Protein AF-A0A1E7F027-F1 (afdb_monomer_lite)

Radius of gyration: 40.02 Å; chains: 1; bounding box: 111×54×158 Å

Foldseek 3Di:
DDDDDDDDDPPDDDDDDDDDDDDDDDDDDDDDDPDPDDDPDDPDDPPPCPVVVVVVVVVVVVVVVVLVVLLVLLVVLCVVQPDPCSDLLNSVCVVPVVCNPPDPDCVCCDPPNSNNVSSVVSVVVPDPDDDDDDDPPPVVVVVVVVVPPDDDDDDDDDDDDDDDPPPPPPPPPPDPPPDDPPVLQCDVVLVVLLCVLQVVLQVLLLVLLVCLVPVQVVLLLVLVVVLVVCPPPDPVCVVVSVVSPVSSVVSLVVSVVSNVVNVVSLQVSLVVQLVVLCVPRRNVSSVVSSVVSVVSSVVSNCVSCVVPCQPDHSDDPPPPPPPPPPPPPPPPPDDDDDDDDDDDDDDDDDDDDDDDDDDDDDDPPPDDDDDDDDDDDPVVPVVVVVVVVVVVVVVVVVD

Secondary structure (DSSP, 8-state):
-PPPPPP-----PPPPPPPPPPPPPPPPPPPPPPPPPPP-PPPPPTTSHHHHHHHHHHHHHHHHHHHHHHHHHHHHHHHHS-SGGGSHHHHHHHH-GGGTTS---GGGGSTT-HHHHHHHHHHHTT---PPPPPPPPTTSHHHHTTSSSS------------------------PPP-PPPGGGT--HHHHHHHHHHHHHHHHHHHHHHHHIIIIIIHHHHHHHHHHHHHPSPPTTTHHHHHHHHHHHHHHHHHHHHHHHHHHHHHHHHHHHHHHHHHHHHHHHHHHHHHHHHHHHHHHHHHHHHGGGSSSS----TTSSTT-------------------------------------------------------TTTHHHHHHHHHHHHHHHHTT-

Structure (mmCIF, N/CA/C/O backbone):
data_AF-A0A1E7F027-F1
#
_entry.id   AF-A0A1E7F027-F1
#
loop_
_atom_site.group_PDB
_atom_site.id
_atom_site.type_symbol
_atom_site.label_atom_id
_atom_site.label_alt_id
_atom_site.label_comp_id
_atom_site.label_asym_id
_atom_site.label_entity_id
_atom_site.label_seq_id
_atom_site.pdbx_PDB_ins_code
_atom_site.Cartn_x
_atom_site.Cartn_y
_atom_site.Cartn_z
_atom_site.occupancy
_atom_site.B_iso_or_equiv
_atom_site.auth_seq_id
_atom_site.auth_comp_id
_atom_site.auth_asym_id
_atom_site.auth_atom_id
_atom_site.pdbx_PDB_model_num
ATOM 1 N N . MET A 1 1 ? -40.329 4.546 79.871 1.00 46.53 1 MET A N 1
ATOM 2 C CA . MET A 1 1 ? -39.688 4.570 78.539 1.00 46.53 1 MET A CA 1
ATOM 3 C C . MET A 1 1 ? -40.261 5.761 77.789 1.00 46.53 1 MET A C 1
ATOM 5 O O . MET A 1 1 ? -41.474 5.846 77.669 1.00 46.53 1 MET A O 1
ATOM 9 N N . ARG A 1 2 ? -39.417 6.747 77.466 1.00 41.34 2 ARG A N 1
ATOM 10 C CA . ARG A 1 2 ? -39.795 8.066 76.932 1.00 41.34 2 ARG A CA 1
ATOM 11 C C . ARG A 1 2 ? -39.624 8.030 75.411 1.00 41.34 2 ARG A C 1
ATOM 13 O O . ARG A 1 2 ? -38.537 7.689 74.956 1.00 41.34 2 ARG A O 1
ATOM 20 N N . SER A 1 3 ? -40.677 8.338 74.661 1.00 50.34 3 SER A N 1
ATOM 21 C CA . SER A 1 3 ? -40.645 8.422 73.195 1.00 50.34 3 SER A CA 1
ATOM 22 C C . SER A 1 3 ? -39.773 9.596 72.722 1.00 50.34 3 SER A C 1
ATOM 24 O O . SER A 1 3 ? -39.745 10.625 73.406 1.00 50.34 3 SER A O 1
ATOM 26 N N . PRO A 1 4 ? -39.065 9.469 71.585 1.00 58.50 4 PRO A N 1
ATOM 27 C CA . PRO A 1 4 ? -38.260 10.553 71.033 1.00 58.50 4 PRO A CA 1
ATOM 28 C C . PRO A 1 4 ? -39.138 11.614 70.339 1.00 58.50 4 PRO A C 1
ATOM 30 O O . PRO A 1 4 ? -40.260 11.308 69.925 1.00 58.50 4 PRO A O 1
ATOM 33 N N . PRO A 1 5 ? -38.649 12.862 70.227 1.00 58.53 5 PRO A N 1
ATOM 34 C CA . PRO A 1 5 ? -39.386 13.962 69.619 1.00 58.53 5 PRO A CA 1
ATOM 35 C C . PRO A 1 5 ? -39.404 13.854 68.088 1.00 58.53 5 PRO A C 1
ATOM 37 O O . PRO A 1 5 ? -38.407 13.510 67.458 1.00 58.53 5 PRO A O 1
ATOM 40 N N . VAL A 1 6 ? -40.561 14.178 67.514 1.00 57.47 6 VAL A N 1
ATOM 41 C CA . VAL A 1 6 ? -40.795 14.330 66.075 1.00 57.47 6 VAL A CA 1
ATOM 42 C C . VAL A 1 6 ? -40.112 15.619 65.614 1.00 57.47 6 VAL A C 1
ATOM 44 O O . VAL A 1 6 ? -40.442 16.697 66.104 1.00 57.47 6 VAL A O 1
ATOM 47 N N . LEU A 1 7 ? -39.143 15.502 64.703 1.00 57.16 7 LEU A N 1
ATOM 48 C CA . LEU A 1 7 ? -38.554 16.639 63.999 1.00 57.16 7 LEU A CA 1
ATOM 49 C C . LEU A 1 7 ? -39.521 17.084 62.898 1.00 57.16 7 LEU A C 1
ATOM 51 O O . LEU A 1 7 ? -39.919 16.294 62.048 1.00 57.16 7 LEU A O 1
ATOM 55 N N . GLN A 1 8 ? -39.920 18.346 62.977 1.00 51.84 8 GLN A N 1
ATOM 56 C CA . GLN A 1 8 ? -40.791 19.031 62.036 1.00 51.84 8 GLN A CA 1
ATOM 57 C C . GLN A 1 8 ? -39.914 19.504 60.863 1.00 51.84 8 GLN A C 1
ATOM 59 O O . GLN A 1 8 ? -39.019 20.321 61.064 1.00 51.84 8 GLN A O 1
ATOM 64 N N . GLU A 1 9 ? -40.105 18.934 59.671 1.00 55.25 9 GLU A N 1
ATOM 65 C CA . GLU A 1 9 ? -39.446 19.399 58.445 1.00 55.25 9 GLU A CA 1
ATOM 66 C C . GLU A 1 9 ? -40.071 20.727 58.006 1.00 55.25 9 GLU A C 1
ATOM 68 O O . GLU A 1 9 ? -41.241 20.790 57.624 1.00 55.25 9 GLU A O 1
ATOM 73 N N . ASP A 1 10 ? -39.275 21.792 58.069 1.00 46.22 10 ASP A N 1
ATOM 74 C CA . ASP A 1 10 ? -39.605 23.089 57.495 1.00 46.22 10 ASP A CA 1
ATOM 75 C C . ASP A 1 10 ? -39.638 22.982 55.963 1.00 46.22 10 ASP A C 1
ATOM 77 O O . ASP A 1 10 ? -38.615 22.897 55.281 1.00 46.22 10 ASP A O 1
ATOM 81 N N . THR A 1 11 ? -40.853 22.998 55.418 1.00 48.91 11 THR A N 1
ATOM 82 C CA . THR A 1 11 ? -41.160 23.173 53.995 1.00 48.91 11 THR A CA 1
ATOM 83 C C . THR A 1 11 ? -40.564 24.485 53.475 1.00 48.91 11 THR A C 1
ATOM 85 O O . THR A 1 11 ? -41.148 25.561 53.622 1.00 48.91 11 THR A O 1
ATOM 88 N N . LEU A 1 12 ? -39.392 24.400 52.845 1.00 50.72 12 LEU A N 1
ATOM 89 C CA . LEU A 1 12 ? -38.795 25.495 52.087 1.00 50.72 12 LEU A CA 1
ATOM 90 C C . LEU A 1 12 ? -39.600 25.726 50.801 1.00 50.72 12 LEU A C 1
ATOM 92 O O . LEU A 1 12 ? -39.670 24.873 49.918 1.00 50.72 12 LEU A O 1
ATOM 96 N N . SER A 1 13 ? -40.216 26.905 50.725 1.00 64.56 13 SER A N 1
ATOM 97 C CA . SER A 1 13 ? -40.925 27.420 49.554 1.00 64.56 13 SER A CA 1
ATOM 98 C C . SER A 1 13 ? -39.996 27.454 48.325 1.00 64.56 13 SER A C 1
ATOM 100 O O . SER A 1 13 ? -38.897 28.008 48.427 1.00 64.56 13 SER A O 1
ATOM 102 N N . PRO A 1 14 ? -40.387 26.880 47.171 1.00 62.09 14 PRO A N 1
ATOM 103 C CA . PRO A 1 14 ? -39.547 26.870 45.980 1.00 62.09 14 PRO A CA 1
ATOM 104 C C . PRO A 1 14 ? -39.398 28.285 45.405 1.00 62.09 14 PRO A C 1
ATOM 106 O O . PRO A 1 14 ? -40.381 28.950 45.075 1.00 62.09 14 PRO A O 1
ATOM 109 N N . SER A 1 15 ? -38.148 28.740 45.277 1.00 71.00 15 SER A N 1
ATOM 110 C CA . SER A 1 15 ? -37.799 29.998 44.607 1.00 71.00 15 SER A CA 1
ATOM 111 C C . SER A 1 15 ? -38.329 30.026 43.166 1.00 71.00 15 SER A C 1
ATOM 113 O O . SER A 1 15 ? -38.183 29.032 42.449 1.00 71.00 15 SER A O 1
ATOM 115 N N . PRO A 1 16 ? -38.894 31.157 42.704 1.00 68.44 16 PRO A N 1
ATOM 116 C CA . PRO A 1 16 ? -39.364 31.298 41.332 1.00 68.44 16 PRO A CA 1
ATOM 117 C C . PRO A 1 16 ? -38.191 31.209 40.346 1.00 68.44 16 PRO A C 1
ATOM 119 O O . PRO A 1 16 ? -37.168 31.876 40.503 1.00 68.44 16 PRO A O 1
ATOM 122 N N . LEU A 1 17 ? -38.357 30.362 39.328 1.00 70.06 17 LEU A N 1
ATOM 123 C CA . LEU A 1 17 ? -37.403 30.177 38.235 1.00 70.06 17 LEU A CA 1
ATOM 124 C C . LEU A 1 17 ? -37.203 31.493 37.455 1.00 70.06 17 LEU A C 1
ATOM 126 O O . LEU A 1 17 ? -38.187 32.175 37.154 1.00 70.06 17 LEU A O 1
ATOM 130 N N . PRO A 1 18 ? -35.955 31.854 37.101 1.00 66.62 18 PRO A N 1
ATOM 131 C CA . PRO A 1 18 ? -35.674 33.038 36.297 1.00 66.62 18 PRO A CA 1
ATOM 132 C C . PRO A 1 18 ? -36.264 32.890 34.888 1.00 66.62 18 PRO A C 1
ATOM 134 O O . PRO A 1 18 ? -36.153 31.835 34.262 1.00 66.62 18 PRO A O 1
ATOM 137 N N . LEU A 1 19 ? -36.896 33.960 34.396 1.00 72.19 19 LEU A N 1
ATOM 138 C CA . LEU A 1 19 ? -37.471 34.007 33.053 1.00 72.19 19 LEU A CA 1
ATOM 139 C C . LEU A 1 19 ? -36.395 33.804 31.967 1.00 72.19 19 LEU A C 1
ATOM 141 O O . LEU A 1 19 ? -35.275 34.302 32.116 1.00 72.19 19 LEU A O 1
ATOM 145 N N . PRO A 1 20 ? -36.737 33.121 30.857 1.00 64.19 20 PRO A N 1
ATOM 146 C CA . PRO A 1 20 ? -35.827 32.920 29.736 1.00 64.19 20 PRO A CA 1
ATOM 147 C C . PRO A 1 20 ? -35.437 34.262 29.106 1.00 64.19 20 PRO A C 1
ATOM 149 O O . PRO A 1 20 ? -36.290 35.107 28.828 1.00 64.19 20 PRO A O 1
ATOM 152 N N . LEU A 1 21 ? -34.132 34.452 28.887 1.00 72.31 21 LEU A N 1
ATOM 153 C CA . LEU A 1 21 ? -33.612 35.624 28.190 1.00 72.31 21 LEU A CA 1
ATOM 154 C C . LEU A 1 21 ? -34.125 35.669 26.737 1.00 72.31 21 LEU A C 1
ATOM 156 O O . LEU A 1 21 ? -34.247 34.619 26.099 1.00 72.31 21 LEU A O 1
ATOM 160 N N . PRO A 1 22 ? -34.387 36.871 26.192 1.00 66.38 22 PRO A N 1
ATOM 161 C CA . PRO A 1 22 ? -34.798 37.040 24.803 1.00 66.38 22 PRO A CA 1
ATOM 162 C C . PRO A 1 22 ? -33.711 36.531 23.849 1.00 66.38 22 PRO A C 1
ATOM 164 O O . PRO A 1 22 ? -32.535 36.869 23.998 1.00 66.38 22 PRO A O 1
ATOM 167 N N . LEU A 1 23 ? -34.115 35.714 22.869 1.00 71.38 23 LEU A N 1
ATOM 168 C CA . LEU A 1 23 ? -33.212 35.203 21.841 1.00 71.38 23 LEU A CA 1
ATOM 169 C C . LEU A 1 23 ? -32.596 36.363 21.035 1.00 71.38 23 LEU A C 1
ATOM 171 O O . LEU A 1 23 ? -33.311 37.304 20.676 1.00 71.38 23 LEU A O 1
ATOM 175 N N . PRO A 1 24 ? -31.290 36.296 20.714 1.00 63.25 24 PRO A N 1
ATOM 176 C CA . PRO A 1 24 ? -30.646 37.276 19.852 1.00 63.25 24 PRO A CA 1
ATOM 177 C C . PRO A 1 24 ? -31.282 37.262 18.457 1.00 63.25 24 PRO A C 1
ATOM 179 O O . PRO A 1 24 ? -31.550 36.200 17.892 1.00 63.25 24 PRO A O 1
ATOM 182 N N . LEU A 1 25 ? -31.528 38.458 17.913 1.00 71.94 25 LEU A N 1
ATOM 183 C CA . LEU A 1 25 ? -32.072 38.630 16.568 1.00 71.94 25 LEU A CA 1
ATOM 184 C C . LEU A 1 25 ? -31.168 37.965 15.512 1.00 71.94 25 LEU A C 1
ATOM 186 O O . LEU A 1 25 ? -29.941 38.019 15.642 1.00 71.94 25 LEU A O 1
ATOM 190 N N . PRO A 1 26 ? -31.755 37.386 14.448 1.00 65.06 26 PRO A N 1
ATOM 191 C CA . PRO A 1 26 ? -30.998 36.807 13.348 1.00 65.06 26 PRO A CA 1
ATOM 192 C C . PRO A 1 26 ? -30.117 37.875 12.691 1.00 65.06 26 PRO A C 1
ATOM 194 O O . PRO A 1 26 ? -30.593 38.942 12.298 1.00 65.06 26 PRO A O 1
ATOM 197 N N . LEU A 1 27 ? -28.817 37.582 12.592 1.00 74.94 27 LEU A N 1
ATOM 198 C CA . LEU A 1 27 ? -27.873 38.430 11.874 1.00 74.94 27 LEU A CA 1
ATOM 199 C C . LEU A 1 27 ? -28.260 38.520 10.386 1.00 74.94 27 LEU A C 1
ATOM 201 O O . LEU A 1 27 ? -28.725 37.531 9.813 1.00 74.94 27 LEU A O 1
ATOM 205 N N . PRO A 1 28 ? -28.049 39.685 9.747 1.00 69.00 28 PRO A N 1
ATOM 206 C CA . PRO A 1 28 ? -28.293 39.855 8.322 1.00 69.00 28 PRO A CA 1
ATOM 207 C C . PRO A 1 28 ? -27.436 38.880 7.505 1.00 69.00 28 PRO A C 1
ATOM 209 O O . PRO A 1 28 ? -26.232 38.748 7.728 1.00 69.00 28 PRO A O 1
ATOM 212 N N . LEU A 1 29 ? -28.087 38.196 6.561 1.00 67.00 29 LEU A N 1
ATOM 213 C CA . LEU A 1 29 ? -27.456 37.267 5.628 1.00 67.00 29 LEU A CA 1
ATOM 214 C C . LEU A 1 29 ? -26.330 37.971 4.844 1.00 67.00 29 LEU A C 1
ATOM 216 O O . LEU A 1 29 ? -26.520 39.114 4.415 1.00 67.00 29 LEU A O 1
ATOM 220 N N . PRO A 1 30 ? -25.175 37.313 4.628 1.00 65.62 30 PRO A N 1
ATOM 221 C CA . PRO A 1 30 ? -24.088 37.866 3.830 1.00 65.62 30 PRO A CA 1
ATOM 222 C C . PRO A 1 30 ? -24.572 38.183 2.413 1.00 65.62 30 PRO A C 1
ATOM 224 O O . PRO A 1 30 ? -25.141 37.330 1.733 1.00 65.62 30 PRO A O 1
ATOM 227 N N . VAL A 1 31 ? -24.333 39.416 1.967 1.00 72.69 31 VAL A N 1
ATOM 228 C CA . VAL A 1 31 ? -24.588 39.830 0.584 1.00 72.69 31 VAL A CA 1
ATOM 229 C C . VAL A 1 31 ? -23.698 38.988 -0.345 1.00 72.69 31 VAL A C 1
ATOM 231 O O . VAL A 1 31 ? -22.506 38.855 -0.051 1.00 72.69 31 VAL A O 1
ATOM 234 N N . PRO A 1 32 ? -24.230 38.422 -1.447 1.00 63.59 32 PRO A N 1
ATOM 235 C CA . PRO A 1 32 ? -23.446 37.638 -2.395 1.00 63.59 32 PRO A CA 1
ATOM 236 C C . PRO A 1 32 ? -22.262 38.454 -2.916 1.00 63.59 32 PRO A C 1
ATOM 238 O O . PRO A 1 32 ? -22.438 39.492 -3.556 1.00 63.59 32 PRO A O 1
ATOM 241 N N . VAL A 1 33 ? -21.046 37.993 -2.628 1.00 74.12 33 VAL A N 1
ATOM 242 C CA . VAL A 1 33 ? -19.833 38.566 -3.210 1.00 74.12 33 VAL A CA 1
ATOM 243 C C . VAL A 1 33 ? -19.812 38.169 -4.692 1.00 74.12 33 VAL A C 1
ATOM 245 O O . VAL A 1 33 ? -20.014 36.989 -4.989 1.00 74.12 33 VAL A O 1
ATOM 248 N N . PRO A 1 34 ? -19.591 39.108 -5.630 1.00 69.06 34 PRO A N 1
ATOM 249 C CA . PRO A 1 34 ? -19.462 38.788 -7.045 1.00 69.06 34 PRO A CA 1
ATOM 250 C C . PRO A 1 34 ? -18.372 37.735 -7.252 1.00 69.06 34 PRO A C 1
ATOM 252 O O . PRO A 1 34 ? -17.218 37.942 -6.874 1.00 69.06 34 PRO A O 1
ATOM 255 N N . VAL A 1 35 ? -18.748 36.597 -7.836 1.00 69.81 35 VAL A N 1
ATOM 256 C CA . VAL A 1 35 ? -17.809 35.540 -8.213 1.00 69.81 35 VAL A CA 1
ATOM 257 C C . VAL A 1 35 ? -16.834 36.131 -9.239 1.00 69.81 35 VAL A C 1
ATOM 259 O O . VAL A 1 35 ? -17.294 36.694 -10.236 1.00 69.81 35 VAL A O 1
ATOM 262 N N . PRO A 1 36 ? -15.509 36.051 -9.015 1.00 64.81 36 PRO A N 1
ATOM 263 C CA . PRO A 1 36 ? -14.527 36.493 -9.993 1.00 64.81 36 PRO A CA 1
ATOM 264 C C . PRO A 1 36 ? -14.770 35.776 -11.321 1.00 64.81 36 PRO A C 1
ATOM 266 O O . PRO A 1 36 ? -14.792 34.547 -11.375 1.00 64.81 36 PRO A O 1
ATOM 269 N N . VAL A 1 37 ? -14.969 36.550 -12.387 1.00 66.81 37 VAL A N 1
ATOM 270 C CA . VAL A 1 37 ? -15.029 36.020 -13.750 1.00 66.81 37 VAL A CA 1
ATOM 271 C C . VAL A 1 37 ? -13.696 35.312 -14.022 1.00 66.81 37 VAL A C 1
ATOM 273 O O . VAL A 1 37 ? -12.651 35.934 -13.804 1.00 66.81 37 VAL A O 1
ATOM 276 N N . PRO A 1 38 ? -13.698 34.035 -14.452 1.00 58.84 38 PRO A N 1
ATOM 277 C CA . PRO A 1 38 ? -12.474 33.307 -14.753 1.00 58.84 38 PRO A CA 1
ATOM 278 C C . PRO A 1 38 ? -11.643 34.092 -15.767 1.00 58.84 38 PRO A C 1
ATOM 280 O O . PRO A 1 38 ? -12.103 34.391 -16.870 1.00 58.84 38 PRO A O 1
ATOM 283 N N . VAL A 1 39 ? -10.425 34.458 -15.374 1.00 70.94 39 VAL A N 1
ATOM 284 C CA . VAL A 1 39 ? -9.430 35.001 -16.300 1.00 70.94 39 VAL A CA 1
ATOM 285 C C . VAL A 1 39 ? -9.161 33.913 -17.346 1.00 70.94 39 VAL A C 1
ATOM 287 O O . VAL A 1 39 ? -8.980 32.762 -16.945 1.00 70.94 39 VAL A O 1
ATOM 290 N N . PRO A 1 40 ? -9.149 34.229 -18.656 1.00 60.16 40 PRO A N 1
ATOM 291 C CA . PRO A 1 40 ? -8.843 33.253 -19.692 1.00 60.16 40 PRO A CA 1
ATOM 292 C C . PRO A 1 40 ? -7.503 32.585 -19.389 1.00 60.16 40 PRO A C 1
ATOM 294 O O . PRO A 1 40 ? -6.462 33.247 -19.367 1.00 60.16 40 PRO A O 1
ATOM 297 N N . SER A 1 41 ? -7.549 31.286 -19.102 1.00 60.81 41 SER A N 1
ATOM 298 C CA . SER A 1 41 ? -6.364 30.457 -18.928 1.00 60.81 41 SER A CA 1
ATOM 299 C C . SER A 1 41 ? -5.494 30.579 -20.176 1.00 60.81 41 SER A C 1
ATOM 301 O O . SER A 1 41 ? -6.003 30.557 -21.299 1.00 60.81 41 SER A O 1
ATOM 303 N N . ALA A 1 42 ? -4.187 30.748 -19.972 1.00 64.88 42 ALA A N 1
ATOM 304 C CA . ALA A 1 42 ? -3.209 30.727 -21.051 1.00 64.88 42 ALA A CA 1
ATOM 305 C C . ALA A 1 42 ? -3.417 29.472 -21.923 1.00 64.88 42 ALA A C 1
ATOM 307 O O . ALA A 1 42 ? -3.769 28.423 -21.376 1.00 64.88 42 ALA A O 1
ATOM 308 N N . PRO A 1 43 ? -3.231 29.570 -23.252 1.00 60.25 43 PRO A N 1
ATOM 309 C CA . PRO A 1 43 ? -3.397 28.429 -24.140 1.00 60.25 43 PRO A CA 1
ATOM 310 C C . PRO A 1 43 ? -2.500 27.272 -23.669 1.00 60.25 43 PRO A C 1
ATOM 312 O O . PRO A 1 43 ? -1.330 27.522 -23.351 1.00 60.25 43 PRO A O 1
ATOM 315 N N . PRO A 1 44 ? -3.041 26.043 -23.572 1.00 54.28 44 PRO A N 1
ATOM 316 C CA . PRO A 1 44 ? -2.275 24.878 -23.156 1.00 54.28 44 PRO A CA 1
ATOM 317 C C . PRO A 1 44 ? -1.071 24.675 -24.081 1.00 54.28 44 PRO A C 1
ATOM 319 O O . PRO A 1 44 ? -1.117 24.953 -25.282 1.00 54.28 44 PRO A O 1
ATOM 322 N N . SER A 1 45 ? 0.040 24.261 -23.476 1.00 58.28 45 SER A N 1
ATOM 323 C CA . SER A 1 45 ? 1.262 23.889 -24.182 1.00 58.28 45 SER A CA 1
ATOM 324 C C . SER A 1 45 ? 0.958 22.675 -25.077 1.00 58.28 45 SER A C 1
ATOM 326 O O . SER A 1 45 ? 0.511 21.674 -24.528 1.00 58.28 45 SER A O 1
ATOM 328 N N . PRO A 1 46 ? 1.214 22.699 -26.401 1.00 63.00 46 PRO A N 1
ATOM 329 C CA . PRO A 1 46 ? 0.701 21.696 -27.355 1.00 63.00 46 PRO A CA 1
ATOM 330 C C . PRO A 1 46 ? 1.288 20.277 -27.257 1.00 63.00 46 PRO A C 1
ATOM 332 O O . PRO A 1 46 ? 1.141 19.510 -28.201 1.00 63.00 46 PRO A O 1
ATOM 335 N N . ASN A 1 47 ? 2.026 19.946 -26.195 1.00 57.44 47 ASN A N 1
ATOM 336 C CA . ASN A 1 47 ? 2.844 18.730 -26.131 1.00 57.44 47 ASN A CA 1
ATOM 337 C C . ASN A 1 47 ? 2.572 17.843 -24.900 1.00 57.44 47 ASN A C 1
ATOM 339 O O . ASN A 1 47 ? 3.290 16.864 -24.729 1.00 57.44 47 ASN A O 1
ATOM 343 N N . ASP A 1 48 ? 1.583 18.172 -24.059 1.00 57.09 48 ASP A N 1
ATOM 344 C CA . ASP A 1 48 ? 1.194 17.354 -22.891 1.00 57.09 48 ASP A CA 1
ATOM 345 C C . ASP A 1 48 ? -0.189 16.671 -23.065 1.00 57.09 48 ASP A C 1
ATOM 347 O O . ASP A 1 48 ? -0.616 15.933 -22.185 1.00 57.09 48 ASP A O 1
ATOM 351 N N . ASP A 1 49 ? -0.886 16.883 -24.191 1.00 57.94 49 ASP A N 1
ATOM 352 C CA . ASP A 1 49 ? -2.300 16.492 -24.356 1.00 57.94 49 ASP A CA 1
ATOM 353 C C . ASP A 1 49 ? -2.519 15.005 -24.733 1.00 57.94 49 ASP A C 1
ATOM 355 O O . ASP A 1 49 ? -3.610 14.474 -24.519 1.00 57.94 49 ASP A O 1
ATOM 359 N N . ASP A 1 50 ? -1.503 14.304 -25.253 1.00 61.03 50 ASP A N 1
ATOM 360 C CA . ASP A 1 50 ? -1.662 12.912 -25.718 1.00 61.03 50 ASP A CA 1
ATOM 361 C C . ASP A 1 50 ? -1.759 11.904 -24.550 1.00 61.03 50 ASP A C 1
ATOM 363 O O . ASP A 1 50 ? -2.538 10.951 -24.612 1.00 61.03 50 ASP A O 1
ATOM 367 N N . ASP A 1 51 ? -1.029 12.134 -23.448 1.00 59.78 51 ASP A N 1
ATOM 368 C CA . ASP A 1 51 ? -1.107 11.294 -22.237 1.00 59.78 51 ASP A CA 1
ATOM 369 C C . ASP A 1 51 ? -2.451 11.492 -21.494 1.00 59.78 51 ASP A C 1
ATOM 371 O O . ASP A 1 51 ? -2.925 10.602 -20.776 1.00 59.78 51 ASP A O 1
ATOM 375 N N . ASP A 1 52 ? -3.097 12.648 -21.688 1.00 75.00 52 ASP A N 1
ATOM 376 C CA . ASP A 1 52 ? -4.379 12.979 -21.068 1.00 75.00 52 ASP A CA 1
ATOM 377 C C . ASP A 1 52 ? -5.564 12.332 -21.809 1.00 75.00 52 ASP A C 1
ATOM 379 O O . ASP A 1 52 ? -6.553 11.959 -21.166 1.00 75.00 52 ASP A O 1
ATOM 383 N N . GLU A 1 53 ? -5.477 12.108 -23.127 1.00 85.75 53 GLU A N 1
ATOM 384 C CA . GLU A 1 53 ? -6.554 11.458 -23.890 1.00 85.75 53 GLU A CA 1
ATOM 385 C C . GLU A 1 53 ? -6.759 9.995 -23.465 1.00 85.75 53 GLU A C 1
ATOM 387 O O . GLU A 1 53 ? -7.894 9.571 -23.210 1.00 85.75 53 GLU A O 1
ATOM 392 N N . GLU A 1 54 ? -5.678 9.226 -23.307 1.00 84.94 54 GLU A N 1
ATOM 393 C CA . GLU A 1 54 ? -5.775 7.832 -22.860 1.00 84.94 54 GLU A CA 1
ATOM 394 C C . GLU A 1 54 ? -6.322 7.738 -21.430 1.00 84.94 54 GLU A C 1
ATOM 396 O O . GLU A 1 54 ? -7.208 6.922 -21.152 1.00 84.94 54 GLU A O 1
ATOM 401 N N . ALA A 1 55 ? -5.878 8.623 -20.533 1.00 82.88 55 ALA A N 1
ATOM 402 C CA . ALA A 1 55 ? -6.401 8.692 -19.172 1.00 82.88 55 ALA A CA 1
ATOM 403 C C . ALA A 1 55 ? -7.904 9.030 -19.150 1.00 82.88 55 ALA A C 1
ATOM 405 O O . ALA A 1 55 ? -8.663 8.443 -18.366 1.00 82.88 55 ALA A O 1
ATOM 406 N N . ILE A 1 56 ? -8.364 9.927 -20.031 1.00 85.62 56 ILE A N 1
ATOM 407 C CA . ILE A 1 56 ? -9.785 10.267 -20.185 1.00 85.62 56 ILE A CA 1
ATOM 408 C C . ILE A 1 56 ? -10.578 9.061 -20.704 1.00 85.62 56 ILE A C 1
ATOM 410 O O . ILE A 1 56 ? -11.628 8.735 -20.136 1.00 85.62 56 ILE A O 1
ATOM 414 N N . LEU A 1 57 ? -10.082 8.369 -21.733 1.00 90.31 57 LEU A N 1
ATOM 415 C CA . LEU A 1 57 ? -10.727 7.176 -22.293 1.00 90.31 57 LEU A CA 1
ATOM 416 C C . LEU A 1 57 ? -10.791 6.036 -21.273 1.00 90.31 57 LEU A C 1
ATOM 418 O O . LEU A 1 57 ? -11.826 5.374 -21.139 1.00 90.31 57 LEU A O 1
ATOM 422 N N . GLN A 1 58 ? -9.722 5.830 -20.506 1.00 87.44 58 GLN A N 1
ATOM 423 C CA . GLN A 1 58 ? -9.678 4.817 -19.461 1.00 87.44 58 GLN A CA 1
ATOM 424 C C . GLN A 1 58 ? -10.647 5.157 -18.320 1.00 87.44 58 GLN A C 1
ATOM 426 O O . GLN A 1 58 ? -11.415 4.297 -17.881 1.00 87.44 58 GLN A O 1
ATOM 431 N N . ALA A 1 59 ? -10.685 6.416 -17.874 1.00 84.25 59 ALA A N 1
ATOM 432 C CA . ALA A 1 59 ? -11.652 6.867 -16.877 1.00 84.25 59 ALA A CA 1
ATOM 433 C C . ALA A 1 59 ? -13.100 6.714 -17.375 1.00 84.25 59 ALA A C 1
ATOM 435 O O . ALA A 1 59 ? -13.976 6.308 -16.607 1.00 84.25 59 ALA A O 1
ATOM 436 N N . ALA A 1 60 ? -13.362 6.990 -18.656 1.00 87.50 60 ALA A N 1
ATOM 437 C CA . ALA A 1 60 ? -14.668 6.775 -19.271 1.00 87.50 60 ALA A CA 1
ATOM 438 C C . ALA A 1 60 ? -15.050 5.285 -19.295 1.00 87.50 60 ALA A C 1
ATOM 440 O O . ALA A 1 60 ? -16.174 4.944 -18.917 1.00 87.50 60 ALA A O 1
ATOM 441 N N . ARG A 1 61 ? -14.110 4.394 -19.644 1.00 92.94 61 ARG A N 1
ATOM 442 C CA . ARG A 1 61 ? -14.317 2.937 -19.611 1.00 92.94 61 ARG A CA 1
ATOM 443 C C . ARG A 1 61 ? -14.651 2.449 -18.202 1.00 92.94 61 ARG A C 1
ATOM 445 O O . ARG A 1 61 ? -15.648 1.757 -18.029 1.00 92.94 61 ARG A O 1
ATOM 452 N N . HIS A 1 62 ? -13.892 2.868 -17.190 1.00 87.50 62 HIS A N 1
ATOM 453 C CA . HIS A 1 62 ? -14.155 2.470 -15.804 1.00 87.50 62 HIS A CA 1
ATOM 454 C C . HIS A 1 62 ? -15.505 2.979 -15.287 1.00 87.50 62 HIS A C 1
ATOM 456 O O . HIS A 1 62 ? -16.215 2.241 -14.606 1.00 87.50 62 HIS A O 1
ATOM 462 N N . ARG A 1 63 ? -15.904 4.212 -15.632 1.00 86.62 63 ARG A N 1
ATOM 463 C CA . ARG A 1 63 ? -17.245 4.725 -15.292 1.00 86.62 63 ARG A CA 1
ATOM 464 C C . ARG A 1 63 ? -18.344 3.899 -15.955 1.00 86.62 63 ARG A C 1
ATOM 466 O O . ARG A 1 63 ? -19.351 3.608 -15.313 1.00 86.62 63 ARG A O 1
ATOM 473 N N . TYR A 1 64 ? -18.146 3.508 -17.213 1.00 92.19 64 TYR A N 1
ATOM 474 C CA . TYR A 1 64 ? -19.085 2.654 -17.929 1.00 92.19 64 TYR A CA 1
ATOM 475 C C . TYR A 1 64 ? -19.199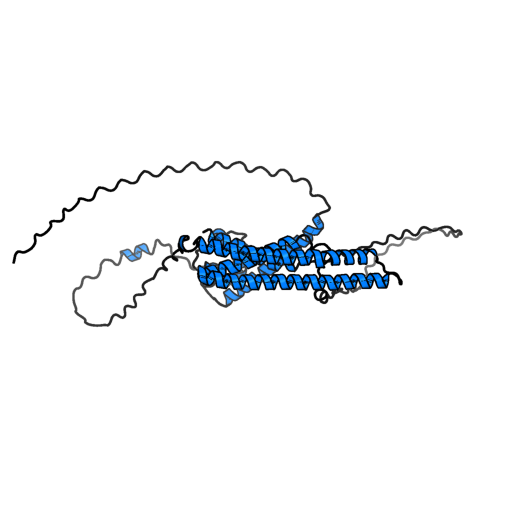 1.271 -17.274 1.00 92.19 64 TYR A C 1
ATOM 477 O O . TYR A 1 64 ? -20.304 0.868 -16.916 1.00 92.19 64 TYR A O 1
ATOM 485 N N . GLU A 1 65 ? -18.080 0.587 -17.029 1.00 92.81 65 GLU A N 1
ATOM 486 C CA . GLU A 1 65 ? -18.045 -0.733 -16.378 1.00 92.81 65 GLU A CA 1
ATOM 487 C C . GLU A 1 65 ? -18.687 -0.709 -14.984 1.00 92.81 65 GLU A C 1
ATOM 489 O O . GLU A 1 65 ? -19.527 -1.557 -14.671 1.00 92.81 65 GLU A O 1
ATOM 494 N N . ALA A 1 66 ? -18.371 0.306 -14.174 1.00 89.12 66 ALA A N 1
ATOM 495 C CA . ALA A 1 66 ? -19.001 0.501 -12.872 1.00 89.12 66 ALA A CA 1
ATOM 496 C C . ALA A 1 66 ? -20.520 0.702 -13.001 1.00 89.12 66 ALA A C 1
ATOM 498 O O . ALA A 1 66 ? -21.285 0.097 -12.252 1.00 89.12 66 ALA A O 1
ATOM 499 N N . SER A 1 67 ? -20.976 1.488 -13.985 1.00 90.38 67 SER A N 1
ATOM 500 C CA . SER A 1 67 ? -22.411 1.701 -14.218 1.00 90.38 67 SER A CA 1
ATOM 501 C C . SER A 1 67 ? -23.147 0.416 -14.620 1.00 90.38 67 SER A C 1
ATOM 503 O O . SER A 1 67 ? -24.290 0.216 -14.217 1.00 90.38 67 SER A O 1
ATOM 505 N N . VAL A 1 68 ? -22.500 -0.475 -15.380 1.00 93.38 68 VAL A N 1
ATOM 506 C CA . VAL A 1 68 ? -23.063 -1.782 -15.756 1.00 93.38 68 VAL A CA 1
ATOM 507 C C . VAL A 1 68 ? -23.193 -2.681 -14.528 1.00 93.38 68 VAL A C 1
ATOM 509 O O . VAL A 1 68 ? -24.232 -3.306 -14.334 1.00 93.38 68 VAL A O 1
ATOM 512 N N . LEU A 1 69 ? -22.180 -2.710 -13.658 1.00 94.38 69 LEU A N 1
ATOM 513 C CA . LEU A 1 69 ? -22.229 -3.490 -12.419 1.00 94.38 69 LEU A CA 1
ATOM 514 C C . LEU A 1 69 ? -23.365 -3.020 -11.499 1.00 94.38 69 LEU A C 1
ATOM 516 O O . LEU A 1 69 ? -24.113 -3.846 -10.975 1.00 94.38 69 LEU A O 1
ATOM 520 N N . VAL A 1 70 ? -23.532 -1.703 -11.351 1.00 92.94 70 VAL A N 1
ATOM 521 C CA . VAL A 1 70 ? -24.618 -1.111 -10.553 1.00 92.94 70 VAL A CA 1
ATOM 522 C C . VAL A 1 70 ? -25.992 -1.443 -11.151 1.00 92.94 70 VAL A C 1
ATOM 524 O O . VAL A 1 70 ? -26.884 -1.835 -10.398 1.00 92.94 70 VAL A O 1
ATOM 527 N N . ARG A 1 71 ? -26.157 -1.372 -12.484 1.00 94.44 71 ARG A N 1
ATOM 528 C CA . ARG A 1 71 ? -27.391 -1.803 -13.175 1.00 94.44 71 ARG A CA 1
ATOM 529 C C . ARG A 1 71 ? -27.709 -3.270 -12.910 1.00 94.44 71 ARG A C 1
ATOM 531 O O . ARG A 1 71 ? -28.805 -3.576 -12.459 1.00 94.44 71 ARG A O 1
ATOM 538 N N . ASN A 1 72 ? -26.735 -4.162 -13.088 1.00 93.31 72 ASN A N 1
ATOM 539 C CA . ASN A 1 72 ? -26.921 -5.595 -12.845 1.00 93.31 72 ASN A CA 1
ATOM 540 C C . ASN A 1 72 ? -27.322 -5.882 -11.386 1.00 93.31 72 ASN A C 1
ATOM 542 O O . ASN A 1 72 ? -28.164 -6.743 -11.124 1.00 93.31 72 ASN A O 1
ATOM 546 N N . HIS A 1 73 ? -26.735 -5.159 -10.424 1.00 94.06 73 HIS A N 1
ATOM 547 C CA . HIS A 1 73 ? -27.115 -5.278 -9.016 1.00 94.06 73 HIS A CA 1
ATOM 548 C C . HIS A 1 73 ? -28.559 -4.817 -8.778 1.00 94.06 73 HIS A C 1
ATOM 550 O O . HIS A 1 73 ? -29.315 -5.500 -8.087 1.00 94.06 73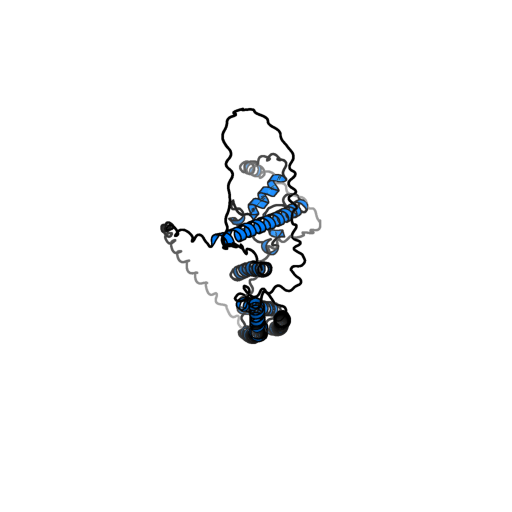 HIS A O 1
ATOM 556 N N . LEU A 1 74 ? -28.959 -3.684 -9.363 1.00 94.12 74 LEU A N 1
ATOM 557 C CA . LEU A 1 74 ? -30.328 -3.179 -9.279 1.00 94.12 74 LEU A CA 1
ATOM 558 C C . LEU A 1 74 ? -31.343 -4.132 -9.919 1.00 94.12 74 LEU A C 1
ATOM 560 O O . LEU A 1 74 ? -32.373 -4.408 -9.310 1.00 94.12 74 LEU A O 1
ATOM 564 N N . GLU A 1 75 ? -31.054 -4.670 -11.102 1.00 93.44 75 GLU A N 1
ATOM 565 C CA . GLU A 1 75 ? -31.916 -5.649 -11.771 1.00 93.44 75 GLU A CA 1
ATOM 566 C C . GLU A 1 75 ? -32.097 -6.905 -10.914 1.00 93.44 75 GLU A C 1
ATOM 568 O O . GLU A 1 75 ? -33.222 -7.349 -10.684 1.00 93.44 75 GLU A O 1
ATOM 573 N N . SER A 1 76 ? -31.001 -7.437 -10.365 1.00 92.50 76 SER A N 1
ATOM 574 C CA . SER A 1 76 ? -31.048 -8.561 -9.424 1.00 92.50 76 SER A CA 1
ATOM 575 C C . SER A 1 76 ? -31.882 -8.224 -8.184 1.00 92.50 76 SER A C 1
ATOM 577 O O . SER A 1 76 ? -32.712 -9.025 -7.749 1.00 92.50 76 SER A O 1
ATOM 579 N N . HIS A 1 77 ? -31.720 -7.021 -7.626 1.00 91.75 77 HIS A N 1
ATOM 580 C CA . HIS A 1 77 ? -32.513 -6.563 -6.489 1.00 91.75 77 HIS A CA 1
ATOM 581 C C . HIS A 1 77 ? -34.010 -6.475 -6.829 1.00 91.75 77 HIS A C 1
ATOM 583 O O . HIS A 1 77 ? -34.834 -6.942 -6.043 1.00 91.75 77 HIS A O 1
ATOM 589 N N . ALA A 1 78 ? -34.364 -5.925 -7.993 1.00 91.88 78 ALA A N 1
ATOM 590 C CA . ALA A 1 78 ? -35.747 -5.783 -8.449 1.00 91.88 78 ALA A CA 1
ATOM 591 C C . ALA A 1 78 ? -36.430 -7.143 -8.667 1.00 91.88 78 ALA A C 1
ATOM 593 O O . ALA A 1 78 ? -37.572 -7.331 -8.247 1.00 91.88 78 ALA A O 1
ATOM 594 N N . VAL A 1 79 ? -35.716 -8.115 -9.248 1.00 91.12 79 VAL A N 1
ATOM 595 C CA . VAL A 1 79 ? -36.220 -9.487 -9.440 1.00 91.12 79 VAL A CA 1
ATOM 596 C C . VAL A 1 79 ? -36.462 -10.191 -8.101 1.00 91.12 79 VAL A C 1
ATOM 598 O O . VAL A 1 79 ? -37.456 -10.901 -7.949 1.00 91.12 79 VAL A O 1
ATOM 601 N N . ASN A 1 80 ? -35.576 -9.990 -7.123 1.00 91.81 80 ASN A N 1
ATOM 602 C CA . ASN A 1 80 ? -35.659 -10.659 -5.823 1.00 91.81 80 ASN A CA 1
ATOM 603 C C . ASN A 1 80 ? -36.619 -9.978 -4.829 1.00 91.81 80 ASN A C 1
ATOM 605 O O . ASN A 1 80 ? -37.041 -10.623 -3.870 1.00 91.81 80 ASN A O 1
ATOM 609 N N . ASN A 1 81 ? -36.985 -8.709 -5.046 1.00 90.12 81 ASN A N 1
ATOM 610 C CA . ASN A 1 81 ? -37.820 -7.923 -4.127 1.00 90.12 81 ASN A CA 1
ATOM 611 C C . ASN A 1 81 ? -39.020 -7.272 -4.846 1.00 90.12 81 ASN A C 1
ATOM 613 O O . ASN A 1 81 ? -39.121 -6.042 -4.864 1.00 90.12 81 ASN A O 1
ATOM 617 N N . PRO A 1 82 ? -39.939 -8.056 -5.443 1.00 87.44 82 PRO A N 1
ATOM 618 C CA . PRO A 1 82 ? -41.022 -7.515 -6.260 1.00 87.44 82 PRO A CA 1
ATOM 619 C C . PRO A 1 82 ? -42.002 -6.645 -5.452 1.00 87.44 82 PRO A C 1
ATOM 621 O O . PRO A 1 82 ? -42.430 -7.016 -4.361 1.00 87.44 82 PRO A O 1
ATOM 624 N N . GLY A 1 83 ? -42.432 -5.517 -6.032 1.00 83.38 83 GLY A N 1
ATOM 625 C CA . GLY A 1 83 ? -43.479 -4.646 -5.482 1.00 83.38 83 GLY A CA 1
ATOM 626 C C . GLY A 1 83 ? -42.950 -3.365 -4.830 1.00 83.38 83 GLY A C 1
ATOM 627 O O . GLY A 1 83 ? -41.958 -2.795 -5.268 1.00 83.38 83 GLY A O 1
ATOM 628 N N . ALA A 1 84 ? -43.630 -2.878 -3.786 1.00 67.31 84 ALA A N 1
ATOM 629 C CA . ALA A 1 84 ? -43.276 -1.621 -3.108 1.00 67.31 84 ALA A CA 1
ATOM 630 C C . ALA A 1 84 ? -41.923 -1.670 -2.365 1.00 67.31 84 ALA A C 1
ATOM 632 O O . ALA A 1 84 ? -41.401 -0.630 -1.983 1.00 67.31 84 ALA A O 1
ATOM 633 N N . SER A 1 85 ? -41.349 -2.864 -2.186 1.00 72.88 85 SER A N 1
ATOM 634 C CA . SER A 1 85 ? -40.026 -3.096 -1.596 1.00 72.88 85 SER A CA 1
ATOM 635 C C . SER A 1 85 ? -38.856 -2.843 -2.553 1.00 72.88 85 SER A C 1
ATOM 637 O O . SER A 1 85 ? -37.708 -2.913 -2.130 1.00 72.88 85 SER A O 1
ATOM 639 N N . SER A 1 86 ? -39.107 -2.572 -3.838 1.00 82.19 86 SER A N 1
ATOM 640 C CA . SER A 1 86 ? -38.055 -2.234 -4.808 1.00 82.19 86 SER A CA 1
ATOM 641 C C . SER A 1 86 ? -37.865 -0.721 -4.960 1.00 82.19 86 SER A C 1
ATOM 643 O O . SER A 1 86 ? -37.526 -0.247 -6.048 1.00 82.19 86 SER A O 1
ATOM 645 N N . ASP A 1 87 ? -38.167 0.064 -3.926 1.00 89.25 87 ASP A N 1
ATOM 646 C CA . ASP A 1 87 ? -37.914 1.497 -3.977 1.00 89.25 87 ASP A CA 1
ATOM 647 C C . ASP A 1 87 ? -36.404 1.794 -3.921 1.00 89.25 87 ASP A C 1
ATOM 649 O O . ASP A 1 87 ? -35.577 0.964 -3.533 1.00 89.25 87 ASP A O 1
ATOM 653 N N . TYR A 1 88 ? -36.033 2.998 -4.357 1.00 89.06 88 TYR A N 1
ATOM 654 C CA . TYR A 1 88 ? -34.638 3.436 -4.396 1.00 89.06 88 TYR A CA 1
ATOM 655 C C . TYR A 1 88 ? -33.986 3.341 -3.016 1.00 89.06 88 TYR A C 1
ATOM 657 O O . TYR A 1 88 ? -32.819 2.977 -2.902 1.00 89.06 88 TYR A O 1
ATOM 665 N N . VAL A 1 89 ? -34.756 3.634 -1.965 1.00 88.94 89 VAL A N 1
ATOM 666 C CA . VAL A 1 89 ? -34.283 3.622 -0.583 1.00 88.94 89 VAL A CA 1
ATOM 667 C C . VAL A 1 89 ? -33.908 2.215 -0.145 1.00 88.94 89 VAL A C 1
ATOM 669 O O . VAL A 1 89 ? -32.797 2.009 0.339 1.00 88.94 89 VAL A O 1
ATOM 672 N N . THR A 1 90 ? -34.784 1.241 -0.376 1.00 89.00 90 THR A N 1
ATOM 673 C CA . THR A 1 90 ? -34.524 -0.159 -0.032 1.00 89.00 90 THR A CA 1
ATOM 674 C C . THR A 1 90 ? -33.350 -0.701 -0.837 1.00 89.00 90 THR A C 1
ATOM 676 O O . THR A 1 90 ? -32.479 -1.357 -0.273 1.00 89.00 90 THR A O 1
ATOM 679 N N . TRP A 1 91 ? -33.248 -0.358 -2.124 1.00 92.06 91 TRP A N 1
ATOM 680 C CA . TRP A 1 91 ? -32.097 -0.757 -2.934 1.00 92.06 91 TRP A CA 1
ATOM 681 C C . TRP A 1 91 ? -30.773 -0.209 -2.383 1.00 92.06 91 TRP A C 1
ATOM 683 O O . TRP A 1 91 ? -29.834 -0.980 -2.174 1.00 92.06 91 TRP A O 1
ATOM 693 N N . ILE A 1 92 ? -30.693 1.089 -2.081 1.00 89.94 92 ILE A N 1
ATOM 694 C CA . ILE A 1 92 ? -29.490 1.680 -1.478 1.00 89.94 92 ILE A CA 1
ATOM 695 C C . ILE A 1 92 ? -29.197 1.052 -0.107 1.00 89.94 92 ILE A C 1
ATOM 697 O O . ILE A 1 92 ? -28.038 0.767 0.190 1.00 89.94 92 ILE A O 1
ATOM 701 N N . ALA A 1 93 ? -30.225 0.754 0.690 1.00 88.38 93 ALA A N 1
ATOM 702 C CA . ALA A 1 93 ? -30.072 0.058 1.966 1.00 88.38 93 ALA A CA 1
ATOM 703 C C . ALA A 1 93 ? -29.526 -1.373 1.805 1.00 88.38 93 ALA A C 1
ATOM 705 O O . ALA A 1 93 ? -28.812 -1.847 2.681 1.00 88.38 93 ALA A O 1
ATOM 706 N N . THR A 1 94 ? -29.788 -2.066 0.690 1.00 87.69 94 THR A N 1
ATOM 707 C CA . THR A 1 94 ? -29.156 -3.379 0.442 1.00 87.69 94 THR A CA 1
ATOM 708 C C . THR A 1 94 ? -27.670 -3.286 0.118 1.00 87.69 94 THR A C 1
ATOM 710 O O . THR A 1 94 ? -26.919 -4.203 0.445 1.00 87.69 94 THR A O 1
ATOM 713 N N . LEU A 1 95 ? -27.234 -2.183 -0.495 1.00 87.44 95 LEU A N 1
ATOM 714 C CA . LEU A 1 95 ? -25.820 -1.930 -0.777 1.00 87.44 95 LEU A CA 1
ATOM 715 C C . LEU A 1 95 ? -25.064 -1.435 0.453 1.00 87.44 95 LEU A C 1
ATOM 717 O O . LEU A 1 95 ? -23.898 -1.773 0.638 1.00 87.44 95 LEU A O 1
ATOM 721 N N . HIS A 1 96 ? -25.752 -0.662 1.285 1.00 83.94 96 HIS A N 1
ATOM 722 C CA . HIS A 1 96 ? -25.232 -0.080 2.509 1.00 83.94 96 HIS A CA 1
ATOM 723 C C . HIS A 1 96 ? -26.182 -0.404 3.660 1.00 83.94 96 HIS A C 1
ATOM 725 O O . HIS A 1 96 ? -26.966 0.461 4.063 1.00 83.94 96 HIS A O 1
ATOM 731 N N . PRO A 1 97 ? -26.155 -1.638 4.192 1.00 79.88 97 PRO A N 1
ATOM 732 C CA . PRO A 1 97 ? -27.021 -2.027 5.304 1.00 79.88 97 PRO A CA 1
ATOM 733 C C . PRO A 1 97 ? -26.799 -1.153 6.544 1.00 79.88 97 PRO A C 1
ATOM 735 O O . PRO A 1 97 ? -27.722 -0.964 7.332 1.00 79.88 97 PRO A O 1
ATOM 738 N N . GLU A 1 98 ? -25.615 -0.550 6.689 1.00 76.12 98 GLU A N 1
ATOM 739 C CA . GLU A 1 98 ? -25.319 0.468 7.699 1.00 76.12 98 GLU A CA 1
ATOM 740 C C . GLU A 1 98 ? -26.181 1.740 7.581 1.00 76.12 98 GLU A C 1
ATOM 742 O O . GLU A 1 98 ? -26.382 2.434 8.576 1.00 76.12 98 GLU A O 1
ATOM 747 N N . ASN A 1 99 ? -26.730 2.021 6.395 1.00 68.94 99 ASN A N 1
ATOM 748 C CA . ASN A 1 99 ? -27.573 3.182 6.107 1.00 68.94 99 ASN A CA 1
ATOM 749 C C . ASN A 1 99 ? -29.074 2.853 6.100 1.00 68.94 99 ASN A C 1
ATOM 751 O O . ASN A 1 99 ? -29.877 3.748 5.843 1.00 68.94 99 ASN A O 1
ATOM 755 N N . ALA A 1 100 ? -29.473 1.607 6.383 1.00 71.56 100 ALA A N 1
ATOM 756 C CA . ALA A 1 100 ? -30.874 1.179 6.311 1.00 71.56 100 ALA A CA 1
ATOM 757 C C . ALA A 1 100 ? -31.806 1.962 7.258 1.00 71.56 100 ALA A C 1
ATOM 759 O O . ALA A 1 100 ? -32.974 2.171 6.939 1.00 71.56 100 ALA A O 1
ATOM 760 N N . ASP A 1 101 ? -31.273 2.448 8.383 1.00 73.56 101 ASP A N 1
ATOM 761 C CA . ASP A 1 101 ? -32.020 3.233 9.375 1.00 73.56 101 ASP A CA 1
ATOM 762 C C . ASP A 1 101 ? -31.935 4.755 9.138 1.00 73.56 101 ASP A C 1
ATOM 764 O O . ASP A 1 101 ? -32.548 5.543 9.864 1.00 73.56 101 ASP A O 1
ATOM 768 N N . ILE A 1 102 ? -31.163 5.197 8.138 1.00 71.75 102 ILE A N 1
ATOM 769 C CA . ILE A 1 102 ? -30.917 6.615 7.866 1.00 71.75 102 ILE A CA 1
ATOM 770 C C . ILE A 1 102 ? -31.883 7.085 6.779 1.00 71.75 102 ILE A C 1
ATOM 772 O O . ILE A 1 102 ? -31.904 6.568 5.665 1.00 71.75 102 ILE A O 1
ATOM 776 N N . THR A 1 103 ? -32.660 8.129 7.078 1.00 79.75 103 THR A N 1
ATOM 777 C CA . THR A 1 103 ? -33.427 8.859 6.061 1.00 79.75 103 THR A CA 1
ATOM 778 C C . THR A 1 103 ? -32.475 9.338 4.968 1.00 79.75 103 THR A C 1
ATOM 780 O O . THR A 1 103 ? -31.639 10.208 5.233 1.00 79.75 103 THR A O 1
ATOM 783 N N . ILE A 1 104 ? -32.586 8.771 3.762 1.00 80.50 104 ILE A N 1
ATOM 784 C CA . ILE A 1 104 ? -31.716 9.134 2.641 1.00 80.50 104 ILE A CA 1
ATOM 785 C C . ILE A 1 104 ? -31.833 10.635 2.384 1.00 80.50 104 ILE A C 1
ATOM 787 O O . ILE A 1 104 ? -32.925 11.182 2.222 1.00 80.50 104 ILE A O 1
ATOM 791 N N . ASP A 1 105 ? -30.681 11.299 2.364 1.00 82.12 105 ASP A N 1
ATOM 792 C CA . ASP A 1 105 ? -30.580 12.728 2.110 1.00 82.12 105 ASP A CA 1
ATOM 793 C C . ASP A 1 105 ? -31.223 13.069 0.753 1.00 82.12 105 ASP A C 1
ATOM 795 O O . ASP A 1 105 ? -30.943 12.425 -0.261 1.00 82.12 105 ASP A O 1
ATOM 799 N N . GLN A 1 106 ? -32.067 14.106 0.710 1.00 84.25 106 GLN A N 1
ATOM 800 C CA . GLN A 1 106 ? -32.761 14.529 -0.513 1.00 84.25 106 GLN A CA 1
ATOM 801 C C . GLN A 1 106 ? -31.802 14.840 -1.673 1.00 84.25 106 GLN A C 1
ATOM 803 O O . GLN A 1 106 ? -32.194 14.779 -2.839 1.00 84.25 106 GLN A O 1
ATOM 808 N N . ARG A 1 107 ? -30.525 15.114 -1.382 1.00 80.75 107 ARG A N 1
ATOM 809 C CA . ARG A 1 107 ? -29.488 15.332 -2.397 1.00 80.75 107 ARG A CA 1
ATOM 810 C C . ARG A 1 107 ? -29.214 14.108 -3.276 1.00 80.75 107 ARG A C 1
ATOM 812 O O . ARG A 1 107 ? -28.702 14.268 -4.383 1.00 80.75 107 ARG A O 1
ATOM 819 N N . PHE A 1 108 ? -29.580 12.905 -2.836 1.00 83.31 108 PHE A N 1
ATOM 820 C CA . PHE A 1 108 ? -29.474 11.705 -3.669 1.00 83.31 108 PHE A CA 1
ATOM 821 C C . PHE A 1 108 ? -30.498 11.665 -4.811 1.00 83.31 108 PHE A C 1
ATOM 823 O O . PHE A 1 108 ? -30.272 10.935 -5.767 1.00 83.31 108 PHE A O 1
ATOM 830 N N . PHE A 1 109 ? -31.548 12.490 -4.758 1.00 88.06 109 PHE A N 1
ATOM 831 C CA . PHE A 1 109 ? -32.604 12.578 -5.775 1.00 88.06 109 PHE A CA 1
ATOM 832 C C . PHE A 1 109 ? -32.410 13.759 -6.744 1.00 88.06 109 PHE A C 1
ATOM 834 O O . PHE A 1 109 ? -33.335 14.148 -7.455 1.00 88.06 109 PHE A O 1
ATOM 841 N N . ILE A 1 110 ? -31.229 14.387 -6.757 1.00 85.12 110 ILE A N 1
ATOM 842 C CA . ILE A 1 110 ? -30.953 15.511 -7.660 1.00 85.12 110 ILE A CA 1
ATOM 843 C C . ILE A 1 110 ? -30.749 14.976 -9.090 1.00 85.12 110 ILE A C 1
ATOM 845 O O . ILE A 1 110 ? -29.943 14.056 -9.279 1.00 85.12 110 ILE A O 1
ATOM 849 N N . PRO A 1 111 ? -31.404 15.569 -10.109 1.00 86.69 111 PRO A N 1
ATOM 850 C CA . PRO A 1 111 ? -31.166 15.229 -11.509 1.00 86.69 111 PRO A CA 1
ATOM 851 C C . PRO A 1 111 ? -29.678 15.310 -11.872 1.00 86.69 111 PRO A C 1
ATOM 853 O O . PRO A 1 111 ? -29.012 16.306 -11.587 1.00 86.69 111 PRO A O 1
ATOM 856 N N . GLY A 1 112 ? -29.157 14.257 -12.503 1.00 84.81 112 GLY A N 1
ATOM 857 C CA . GLY A 1 112 ? -27.737 14.132 -12.851 1.00 84.81 112 GLY A CA 1
ATOM 858 C C . GLY A 1 112 ? -26.891 13.363 -11.833 1.00 84.81 112 GLY A C 1
ATOM 859 O O . GLY A 1 112 ? -25.704 13.149 -12.081 1.00 84.81 112 GLY A O 1
ATOM 860 N N . ASN A 1 113 ? -27.469 12.903 -10.716 1.00 90.06 113 ASN A N 1
ATOM 861 C CA . ASN A 1 113 ? -26.813 11.897 -9.886 1.00 90.06 113 ASN A CA 1
ATOM 862 C C . ASN A 1 113 ? -26.776 10.553 -10.646 1.00 90.06 113 ASN A C 1
ATOM 864 O O . ASN A 1 113 ? -27.840 10.023 -10.966 1.00 90.06 113 ASN A O 1
ATOM 868 N N . PRO A 1 114 ? -25.589 9.966 -10.902 1.00 87.75 114 PRO A N 1
ATOM 869 C CA . PRO A 1 114 ? -25.473 8.747 -11.701 1.00 87.75 114 PRO A CA 1
ATOM 870 C C . PRO A 1 114 ? -26.221 7.551 -11.097 1.00 87.75 114 PRO A C 1
ATOM 872 O O . PRO A 1 114 ? -26.716 6.712 -11.841 1.00 87.75 114 PRO A O 1
ATOM 875 N N . TRP A 1 115 ? -26.350 7.483 -9.769 1.00 89.81 115 TRP A N 1
ATOM 876 C CA . TRP A 1 115 ? -27.080 6.414 -9.082 1.00 89.81 115 TRP A CA 1
ATOM 877 C C . TRP A 1 115 ? -28.591 6.541 -9.264 1.00 89.81 115 TRP A C 1
ATOM 879 O O . TRP A 1 115 ? -29.270 5.549 -9.521 1.00 89.81 115 TRP A O 1
ATOM 889 N N . TRP A 1 116 ? -29.100 7.771 -9.176 1.00 92.44 116 TRP A N 1
ATOM 890 C CA . TRP A 1 116 ? -30.508 8.069 -9.416 1.00 92.44 116 TRP A CA 1
ATOM 891 C C . TRP A 1 116 ? -30.882 7.845 -10.882 1.00 92.44 116 TRP A C 1
ATOM 893 O O . TRP A 1 116 ? -31.878 7.185 -11.152 1.00 92.44 116 TRP A O 1
ATOM 903 N N . THR A 1 117 ? -30.047 8.304 -11.823 1.00 92.12 117 THR A N 1
ATOM 904 C CA . THR A 1 117 ? -30.260 8.076 -13.261 1.00 92.12 117 THR A CA 1
ATOM 905 C C . THR A 1 117 ? -30.320 6.589 -13.589 1.00 92.12 117 THR A C 1
ATOM 907 O O . THR A 1 117 ? -31.260 6.160 -14.243 1.00 92.12 117 THR A O 1
ATOM 910 N N . ILE A 1 118 ? -29.380 5.784 -13.077 1.00 92.31 118 ILE A N 1
ATOM 911 C CA . ILE A 1 118 ? -29.408 4.328 -13.277 1.00 92.31 118 ILE A CA 1
ATOM 912 C C . ILE A 1 118 ? -30.705 3.719 -12.729 1.00 92.31 118 ILE A C 1
ATOM 914 O O . ILE A 1 118 ? -31.307 2.877 -13.390 1.00 92.31 118 ILE A O 1
ATOM 918 N N . TYR A 1 119 ? -31.148 4.152 -11.548 1.00 93.12 119 TYR A N 1
ATOM 919 C CA . TYR A 1 119 ? -32.386 3.655 -10.960 1.00 93.12 119 TYR A CA 1
ATOM 920 C C . TYR A 1 119 ? -33.634 4.029 -11.767 1.00 93.12 119 TYR A C 1
ATOM 922 O O . TYR A 1 119 ? -34.491 3.171 -11.992 1.00 93.12 119 TYR A O 1
ATOM 930 N N . GLU A 1 120 ? -33.743 5.279 -12.218 1.00 92.06 120 GLU A N 1
ATOM 931 C CA . GLU A 1 120 ? -34.861 5.717 -13.057 1.00 92.06 120 GLU A CA 1
ATOM 932 C C . GLU A 1 120 ? -34.867 5.008 -14.413 1.00 92.06 120 GLU A C 1
ATOM 934 O O . GLU A 1 120 ? -35.925 4.528 -14.821 1.00 92.06 120 GLU A O 1
ATOM 939 N N . ASP A 1 121 ? -33.710 4.877 -15.068 1.00 91.44 121 ASP A N 1
ATOM 940 C CA . ASP A 1 121 ? -33.570 4.172 -16.348 1.00 91.44 121 ASP A CA 1
ATOM 941 C C . ASP A 1 121 ? -34.083 2.726 -16.225 1.00 91.44 121 ASP A C 1
ATOM 943 O O . ASP A 1 121 ? -34.990 2.317 -16.949 1.00 91.44 121 ASP A O 1
ATOM 947 N N . THR A 1 122 ? -33.587 1.971 -15.237 1.00 88.25 122 THR A N 1
ATOM 948 C CA . THR A 1 122 ? -33.978 0.565 -15.036 1.00 88.25 122 THR A CA 1
ATOM 949 C C . THR A 1 122 ? -35.450 0.409 -14.640 1.00 88.25 122 THR A C 1
ATOM 951 O O . THR A 1 122 ? -36.100 -0.562 -15.032 1.00 88.25 122 THR A O 1
ATOM 954 N N . LYS A 1 123 ? -36.009 1.352 -13.871 1.00 84.81 123 LYS A N 1
ATOM 955 C CA . LYS A 1 123 ? -37.420 1.304 -13.461 1.00 84.81 123 LYS A CA 1
ATOM 956 C C . LYS A 1 123 ? -38.368 1.626 -14.616 1.00 84.81 123 LYS A C 1
ATOM 958 O O . LYS A 1 123 ? -39.432 1.011 -14.711 1.00 84.81 123 LYS A O 1
ATOM 963 N N . ASN A 1 124 ? -37.994 2.564 -15.483 1.00 82.00 124 ASN A N 1
ATOM 964 C CA . ASN A 1 124 ? -38.799 2.950 -16.642 1.00 82.00 124 ASN A CA 1
ATOM 965 C C . ASN A 1 124 ? -38.929 1.807 -17.662 1.00 82.00 124 ASN A C 1
ATOM 967 O O . ASN A 1 124 ? -39.980 1.678 -18.289 1.00 82.00 124 ASN A O 1
ATOM 971 N N . ASP A 1 125 ? -37.929 0.929 -17.753 1.00 75.69 125 ASP A N 1
ATOM 972 C CA . ASP A 1 125 ? -37.947 -0.225 -18.660 1.00 75.69 125 ASP A CA 1
ATOM 973 C C . ASP A 1 125 ? -38.838 -1.391 -18.175 1.00 75.69 125 ASP A C 1
ATOM 975 O O . ASP A 1 125 ? -39.194 -2.267 -18.966 1.00 75.69 125 ASP A O 1
ATOM 979 N N . GLN A 1 126 ? -39.240 -1.418 -16.894 1.00 63.62 126 GLN A N 1
ATOM 980 C CA . GLN A 1 126 ? -39.952 -2.557 -16.283 1.00 63.62 126 GLN A CA 1
ATOM 981 C C . GLN A 1 126 ? -41.448 -2.337 -15.988 1.00 63.62 126 GLN A C 1
ATOM 983 O O . GLN A 1 126 ? -42.105 -3.265 -15.510 1.00 63.62 126 GLN A O 1
ATOM 988 N N . ILE A 1 127 ? -42.040 -1.172 -16.289 1.00 42.19 127 ILE A N 1
ATOM 989 C CA . ILE A 1 127 ? -43.464 -0.918 -15.989 1.00 42.19 127 ILE A CA 1
ATOM 990 C C . ILE A 1 127 ? -44.315 -0.865 -17.275 1.00 42.19 127 ILE A C 1
ATOM 992 O O . ILE A 1 127 ? -44.262 0.129 -18.000 1.00 42.19 127 ILE A O 1
ATOM 996 N N . PRO A 1 128 ? -45.204 -1.850 -17.533 1.00 43.56 128 PRO A N 1
ATOM 997 C CA . PRO A 1 128 ? -46.370 -1.610 -18.372 1.00 43.56 128 PRO A CA 1
ATOM 998 C C . PRO A 1 128 ? -47.258 -0.598 -17.645 1.00 43.56 128 PRO A C 1
ATOM 1000 O O . PRO A 1 128 ? -47.664 -0.830 -16.509 1.00 43.56 128 PRO A O 1
ATOM 1003 N N . THR A 1 129 ? -47.516 0.545 -18.279 1.00 37.03 129 THR A N 1
ATOM 1004 C CA . THR A 1 129 ? -48.253 1.689 -17.730 1.00 37.03 129 THR A CA 1
ATOM 1005 C C . THR A 1 129 ? -49.574 1.255 -17.080 1.00 37.03 129 THR A C 1
ATOM 1007 O O . THR A 1 129 ? -50.570 1.032 -17.764 1.00 37.03 129 THR A O 1
ATOM 1010 N N . VAL A 1 130 ? -49.602 1.140 -15.750 1.00 40.53 130 VAL A N 1
ATOM 1011 C CA . VAL A 1 130 ? -50.850 1.017 -14.991 1.00 40.53 130 VAL A CA 1
ATOM 1012 C C . VAL A 1 130 ? -51.347 2.429 -14.717 1.00 40.53 130 VAL A C 1
ATOM 1014 O O . VAL A 1 130 ? -50.675 3.227 -14.065 1.00 40.53 130 VAL A O 1
ATOM 1017 N N . THR A 1 131 ? -52.517 2.736 -15.271 1.00 36.16 131 THR A N 1
ATOM 1018 C CA . THR A 1 131 ? -53.253 3.989 -15.108 1.00 36.16 131 THR A CA 1
ATOM 1019 C C . THR A 1 131 ? -53.357 4.363 -13.631 1.00 36.16 131 THR A C 1
ATOM 1021 O O . THR A 1 131 ? -53.869 3.582 -12.828 1.00 36.16 131 THR A O 1
ATOM 1024 N N . ALA A 1 132 ? -52.884 5.558 -13.273 1.00 34.19 132 ALA A N 1
ATOM 1025 C CA . ALA A 1 132 ? -53.012 6.086 -11.922 1.00 34.19 132 ALA A CA 1
ATOM 1026 C C . ALA A 1 132 ? -54.496 6.139 -11.516 1.00 34.19 132 ALA A C 1
ATOM 1028 O O . ALA A 1 132 ? -55.316 6.764 -12.191 1.00 34.19 132 ALA A O 1
ATOM 1029 N N . VAL A 1 133 ? -54.835 5.463 -10.417 1.00 37.84 133 VAL A N 1
ATOM 1030 C CA . VAL A 1 133 ? -56.135 5.597 -9.755 1.00 37.84 133 VAL A CA 1
ATOM 1031 C C . VAL A 1 133 ? -56.195 7.002 -9.138 1.00 37.84 133 VAL A C 1
ATOM 1033 O O . VAL A 1 133 ? -55.236 7.385 -8.464 1.00 37.84 133 VAL A O 1
ATOM 1036 N N . PRO A 1 134 ? -57.269 7.785 -9.361 1.00 39.25 134 PRO A N 1
ATOM 1037 C CA . PRO A 1 134 ? -57.395 9.118 -8.786 1.00 39.25 134 PRO A CA 1
ATOM 1038 C C . PRO A 1 134 ? -57.360 9.040 -7.259 1.00 39.25 134 PRO A C 1
ATOM 1040 O O . PRO A 1 134 ? -58.109 8.270 -6.657 1.00 39.25 134 PRO A O 1
ATOM 1043 N N . VAL A 1 135 ? -56.491 9.838 -6.644 1.00 45.38 135 VAL A N 1
ATOM 1044 C CA . VAL A 1 135 ? -56.473 10.052 -5.195 1.00 45.38 135 VAL A CA 1
ATOM 1045 C C . VAL A 1 135 ? -57.687 10.925 -4.852 1.00 45.38 135 VAL A C 1
ATOM 1047 O O . VAL A 1 135 ? -57.803 12.004 -5.433 1.00 45.38 135 VAL A O 1
ATOM 1050 N N . PRO A 1 136 ? -58.613 10.489 -3.976 1.00 48.09 136 PRO A N 1
ATOM 1051 C CA . PRO A 1 136 ? -59.715 11.335 -3.530 1.00 48.09 136 PRO A CA 1
ATOM 1052 C C . PRO A 1 136 ? -59.169 12.490 -2.689 1.00 48.09 136 PRO A C 1
ATOM 1054 O O . PRO A 1 136 ? -58.348 12.272 -1.798 1.00 48.09 136 PRO A O 1
ATOM 1057 N N . ASP A 1 137 ? -59.630 13.707 -2.968 1.00 50.72 137 ASP A N 1
ATOM 1058 C CA . ASP A 1 137 ? -59.233 14.905 -2.235 1.00 50.72 137 ASP A CA 1
ATOM 1059 C C . ASP A 1 137 ? -59.580 14.774 -0.738 1.00 50.72 137 ASP A C 1
ATOM 1061 O O . ASP A 1 137 ? -60.706 14.448 -0.355 1.00 50.72 137 ASP A O 1
ATOM 1065 N N . GLU A 1 138 ? -58.614 15.091 0.130 1.00 52.03 138 GLU A N 1
ATOM 1066 C CA . GLU A 1 138 ? -58.682 14.962 1.599 1.00 52.03 138 GLU A CA 1
ATOM 1067 C C . GLU A 1 138 ? -59.832 15.753 2.267 1.00 52.03 138 GLU A C 1
ATOM 1069 O O . GLU A 1 138 ? -60.082 15.613 3.466 1.00 52.03 138 GLU A O 1
ATOM 1074 N N . GLN A 1 139 ? -60.575 16.566 1.512 1.00 51.12 139 GLN A N 1
ATOM 1075 C CA . GLN A 1 139 ? -61.748 17.289 2.006 1.00 51.12 139 GLN A CA 1
ATOM 1076 C C . GLN A 1 139 ? -63.012 16.429 2.154 1.00 51.12 139 GLN A C 1
ATOM 1078 O O . GLN A 1 139 ? -63.931 16.853 2.858 1.00 51.12 139 GLN A O 1
ATOM 1083 N N . GLU A 1 140 ? -63.080 15.238 1.553 1.00 52.12 140 GLU A N 1
ATOM 1084 C CA . GLU A 1 140 ? -64.285 14.395 1.628 1.00 52.12 140 GLU A CA 1
ATOM 1085 C C . GLU A 1 140 ? -64.306 13.494 2.882 1.00 52.12 140 GLU A C 1
ATOM 1087 O O . GLU A 1 140 ? -65.356 13.296 3.490 1.00 52.12 140 GLU A O 1
ATOM 1092 N N . VAL A 1 141 ? -63.136 13.081 3.388 1.00 54.94 141 VAL A N 1
ATOM 1093 C CA . VAL A 1 141 ? -63.010 12.201 4.575 1.00 54.94 141 VAL A CA 1
ATOM 1094 C C . VAL A 1 141 ? -63.406 12.903 5.886 1.00 54.94 141 VAL A C 1
ATOM 1096 O O . VAL A 1 141 ? -63.824 12.261 6.850 1.00 54.94 141 VAL A O 1
ATOM 1099 N N . LEU A 1 142 ? -63.343 14.238 5.928 1.00 56.00 142 LEU A N 1
ATOM 1100 C CA . LEU A 1 142 ? -63.726 15.024 7.106 1.00 56.00 142 LEU A CA 1
ATOM 1101 C C . LEU A 1 142 ? -65.243 15.236 7.247 1.00 56.00 142 LEU A C 1
ATOM 1103 O O . LEU A 1 142 ? -65.689 15.620 8.328 1.00 56.00 142 LEU A O 1
ATOM 1107 N N . ARG A 1 143 ? -66.053 14.965 6.210 1.00 53.81 143 ARG A N 1
ATOM 1108 C CA . ARG A 1 143 ? -67.523 15.030 6.328 1.00 53.81 143 ARG A CA 1
ATOM 1109 C C . ARG A 1 143 ? -68.135 13.763 6.914 1.00 53.81 143 ARG A C 1
ATOM 1111 O O . ARG A 1 143 ? -69.091 13.876 7.679 1.00 53.81 143 ARG A O 1
ATOM 1118 N N . ASP A 1 144 ? -67.553 12.598 6.654 1.00 53.16 144 ASP A N 1
ATOM 1119 C CA . ASP A 1 144 ? -68.152 11.331 7.090 1.00 53.16 144 ASP A CA 1
ATOM 1120 C C . ASP A 1 144 ? -67.905 11.022 8.576 1.00 53.16 144 ASP A C 1
ATOM 1122 O O . ASP A 1 144 ? -68.720 10.362 9.218 1.00 53.16 144 ASP A O 1
ATOM 1126 N N . GLN A 1 145 ? -66.853 11.578 9.190 1.00 53.59 145 GLN A N 1
ATOM 1127 C CA . GLN A 1 145 ? -66.596 11.369 10.625 1.00 53.59 145 GLN A CA 1
ATOM 1128 C C . GLN A 1 145 ? -67.458 12.227 11.561 1.00 53.59 145 GLN A C 1
ATOM 1130 O O . GLN A 1 145 ? -67.501 11.962 12.763 1.00 53.59 145 GLN A O 1
ATOM 1135 N N . GLN A 1 146 ? -68.172 13.237 11.054 1.00 50.41 146 GLN A N 1
ATOM 1136 C CA . GLN A 1 146 ? -68.979 14.116 11.907 1.00 50.41 146 GLN A CA 1
ATOM 1137 C C . GLN A 1 146 ? -70.458 13.710 11.993 1.00 50.41 146 GLN A C 1
ATOM 1139 O O . GLN A 1 146 ? -71.203 14.307 12.768 1.00 50.41 146 GLN A O 1
ATOM 1144 N N . GLN A 1 147 ? -70.874 12.662 11.273 1.00 51.00 147 GLN A N 1
ATOM 1145 C CA . GLN A 1 147 ? -72.252 12.159 11.300 1.00 51.00 147 GLN A CA 1
ATOM 1146 C C . GLN A 1 147 ? -72.459 10.917 12.183 1.00 51.00 147 GLN A C 1
ATOM 1148 O O . GLN A 1 147 ? -73.587 10.461 12.333 1.00 51.00 147 GLN A O 1
ATOM 1153 N N . GLN A 1 148 ? -71.406 10.405 12.829 1.00 50.34 148 GLN A N 1
ATOM 1154 C CA . GLN A 1 148 ? -71.460 9.183 13.642 1.00 50.34 148 GLN A CA 1
ATOM 1155 C C . GLN A 1 148 ? -71.157 9.449 15.128 1.00 50.34 148 GLN A C 1
ATOM 1157 O O . GLN A 1 148 ? -70.439 8.692 15.777 1.00 50.34 148 GLN A O 1
ATOM 1162 N N . LYS A 1 149 ? -71.669 10.567 15.669 1.00 45.94 149 LYS A N 1
ATOM 1163 C CA . LYS A 1 149 ? -71.529 10.924 17.095 1.00 45.94 149 LYS A CA 1
ATOM 1164 C C . LYS A 1 149 ? -72.847 10.968 17.878 1.00 45.94 149 LYS A C 1
ATOM 1166 O O . LYS A 1 149 ? -72.813 11.239 19.069 1.00 45.94 149 LYS A O 1
ATOM 1171 N N . ASP A 1 150 ? -73.978 10.631 17.266 1.00 48.66 150 ASP A N 1
ATOM 1172 C CA . ASP A 1 150 ? -75.280 10.699 17.934 1.00 48.66 150 ASP A CA 1
ATOM 1173 C C . ASP A 1 150 ? -76.097 9.418 17.720 1.00 48.66 150 ASP A C 1
ATOM 1175 O O . ASP A 1 150 ? -77.142 9.472 17.095 1.00 48.66 150 ASP A O 1
ATOM 1179 N N . GLU A 1 151 ? -75.635 8.264 18.213 1.00 55.88 151 GLU A N 1
ATOM 1180 C CA . GLU A 1 151 ? -76.509 7.114 18.518 1.00 55.88 151 GLU A CA 1
ATOM 1181 C C . GLU A 1 151 ? -75.716 6.000 19.225 1.00 55.88 151 GLU A C 1
ATOM 1183 O O . GLU A 1 151 ? -75.117 5.155 18.579 1.00 55.88 151 GLU A O 1
ATOM 1188 N N . GLU A 1 152 ? -75.676 6.012 20.563 1.00 46.97 152 GLU A N 1
ATOM 1189 C CA . GLU A 1 152 ? -75.960 4.812 21.375 1.00 46.97 152 GLU A CA 1
ATOM 1190 C C . GLU A 1 152 ? -75.924 5.140 22.874 1.00 46.97 152 GLU A C 1
ATOM 1192 O O . GLU A 1 152 ? -74.883 5.257 23.518 1.00 46.97 152 GLU A O 1
ATOM 1197 N N . ASN A 1 153 ? -77.123 5.278 23.437 1.00 53.12 153 ASN A N 1
ATOM 1198 C CA . ASN A 1 153 ? -77.391 5.231 24.864 1.00 53.12 153 ASN A CA 1
ATOM 1199 C C . ASN A 1 153 ? -78.238 3.977 25.117 1.00 53.12 153 ASN A C 1
ATOM 1201 O O . ASN A 1 153 ? -79.429 3.975 24.808 1.00 53.12 153 ASN A O 1
ATOM 1205 N N . CYS A 1 154 ? -77.642 2.920 25.671 1.00 44.44 154 CYS A N 1
ATOM 1206 C CA . CYS A 1 154 ? -78.370 1.825 26.313 1.00 44.44 154 CYS A CA 1
ATOM 1207 C C . CYS A 1 154 ? -77.518 1.198 27.430 1.00 44.44 154 CYS A C 1
ATOM 1209 O O . CYS A 1 154 ? -76.367 0.835 27.185 1.00 44.44 154 CYS A O 1
ATOM 1211 N N . PRO A 1 155 ? -78.055 1.044 28.656 1.00 56.22 155 PRO A N 1
ATOM 1212 C CA . PRO A 1 155 ? -77.357 0.376 29.738 1.00 56.22 155 PRO A CA 1
ATOM 1213 C C . PRO A 1 155 ? -77.805 -1.085 29.870 1.00 56.22 155 PRO A C 1
ATOM 1215 O O . PRO A 1 155 ? -78.995 -1.387 29.924 1.00 56.22 155 PRO A O 1
ATOM 1218 N N . GLY A 1 156 ? -76.827 -1.967 30.066 1.00 48.50 156 GLY A N 1
ATOM 1219 C CA . GLY A 1 156 ? -77.023 -3.223 30.784 1.00 48.50 156 GLY A CA 1
ATOM 1220 C C . GLY A 1 156 ? -76.855 -4.487 29.951 1.00 48.50 156 GLY A C 1
ATOM 1221 O O . GLY A 1 156 ? -77.714 -4.839 29.158 1.00 48.50 156 GLY A O 1
ATOM 1222 N N . ALA A 1 157 ? -75.794 -5.235 30.244 1.00 41.56 157 ALA A N 1
ATOM 1223 C CA . ALA A 1 157 ? -75.887 -6.607 30.744 1.00 41.56 157 ALA A CA 1
ATOM 1224 C C . ALA A 1 157 ? -74.474 -7.134 31.015 1.00 41.56 157 ALA A C 1
ATOM 1226 O O . ALA A 1 157 ? -73.547 -6.935 30.236 1.00 41.56 157 ALA A O 1
ATOM 1227 N N . ALA A 1 158 ? -74.331 -7.796 32.157 1.00 60.97 158 ALA A N 1
ATOM 1228 C CA . ALA A 1 158 ? -73.135 -8.511 32.555 1.00 60.97 158 ALA A CA 1
ATOM 1229 C C . ALA A 1 158 ? -72.788 -9.622 31.550 1.00 60.97 158 ALA A C 1
ATOM 1231 O O . ALA A 1 158 ? -73.661 -10.385 31.145 1.00 60.97 158 ALA A O 1
ATOM 1232 N N . SER A 1 159 ? -71.503 -9.767 31.234 1.00 42.09 159 SER A N 1
ATOM 1233 C CA . SER A 1 159 ? -70.951 -11.011 30.703 1.00 42.09 159 SER A CA 1
ATOM 1234 C C . SER A 1 159 ? -69.495 -11.139 31.128 1.00 42.09 159 SER A C 1
ATOM 1236 O O . SER A 1 159 ? -68.661 -10.298 30.802 1.00 42.09 159 SER A O 1
ATOM 1238 N N . LEU A 1 160 ? -69.248 -12.196 31.897 1.00 54.3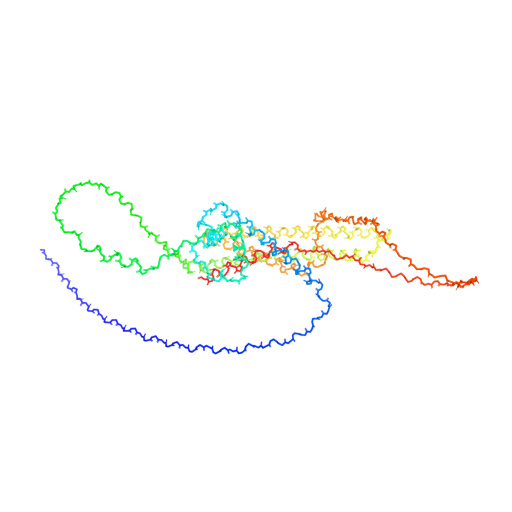4 160 LEU A N 1
ATOM 1239 C CA . LEU A 1 160 ? -67.949 -12.693 32.322 1.00 54.34 160 LEU A CA 1
ATOM 1240 C C . LEU A 1 160 ? -67.098 -13.186 31.143 1.00 54.34 160 LEU A C 1
ATOM 1242 O O . LEU A 1 160 ? -67.627 -13.618 30.121 1.00 54.34 160 LEU A O 1
ATOM 1246 N N . ASP A 1 161 ? -65.792 -13.187 31.413 1.00 52.16 161 ASP A N 1
ATOM 1247 C CA . ASP A 1 161 ? -64.742 -14.063 30.894 1.00 52.16 161 ASP A CA 1
ATOM 1248 C C . ASP A 1 161 ? -64.550 -14.166 29.380 1.00 52.16 161 ASP A C 1
ATOM 1250 O O . ASP A 1 161 ? -65.202 -14.940 28.686 1.00 52.16 161 ASP A O 1
ATOM 1254 N N . SER A 1 162 ? -63.479 -13.525 28.903 1.00 40.91 162 SER A N 1
ATOM 1255 C CA . SER A 1 162 ? -62.586 -14.195 27.960 1.00 40.91 162 SER A CA 1
ATOM 1256 C C . SER A 1 162 ? -61.172 -13.615 28.037 1.00 40.91 162 SER A C 1
ATOM 1258 O O . SER A 1 162 ? -60.965 -12.403 28.022 1.00 40.91 162 SER A O 1
ATOM 1260 N N . SER A 1 163 ? -60.207 -14.514 28.208 1.00 46.16 163 SER A N 1
ATOM 1261 C CA . SER A 1 163 ? -58.805 -14.264 28.521 1.00 46.16 163 SER A CA 1
ATOM 1262 C C . SER A 1 163 ? -58.116 -13.323 27.532 1.00 46.16 163 SER A C 1
ATOM 1264 O O . SER A 1 163 ? -57.955 -13.619 26.349 1.00 46.16 163 SER A O 1
ATOM 1266 N N . SER A 1 164 ? -57.637 -12.205 28.069 1.00 42.66 164 SER A N 1
ATOM 1267 C CA . SER A 1 164 ? -56.786 -11.228 27.407 1.00 42.66 164 SER A CA 1
ATOM 1268 C C . SER A 1 164 ? -55.358 -11.763 27.237 1.00 42.66 164 SER A C 1
ATOM 1270 O O . SER A 1 164 ? -54.506 -11.571 28.105 1.00 42.66 164 SER A O 1
ATOM 1272 N N . ASN A 1 165 ? -55.067 -12.379 26.092 1.00 46.62 165 ASN A N 1
ATOM 1273 C CA . ASN A 1 165 ? -53.707 -12.382 25.549 1.00 46.62 165 ASN A CA 1
ATOM 1274 C C . ASN A 1 165 ? -53.506 -11.070 24.786 1.00 46.62 165 ASN A C 1
ATOM 1276 O O . ASN A 1 165 ? -53.510 -11.024 23.558 1.00 46.62 165 ASN A O 1
ATOM 1280 N N . THR A 1 166 ? -53.375 -9.981 25.542 1.00 39.19 166 THR A N 1
ATOM 1281 C CA . THR A 1 166 ? -52.919 -8.702 25.008 1.00 39.19 166 THR A CA 1
ATOM 1282 C C . THR A 1 166 ? -51.419 -8.830 24.795 1.00 39.19 166 THR A C 1
ATOM 1284 O O . THR A 1 166 ? -50.618 -8.568 25.691 1.00 39.19 166 THR A O 1
ATOM 1287 N N . THR A 1 167 ? -51.032 -9.291 23.609 1.00 45.97 167 THR A N 1
ATOM 1288 C CA . THR A 1 167 ? -49.678 -9.108 23.095 1.00 45.97 167 THR A CA 1
ATOM 1289 C C . THR A 1 167 ? -49.510 -7.613 22.877 1.00 45.97 167 THR A C 1
ATOM 1291 O O . THR A 1 167 ? -49.832 -7.081 21.820 1.00 45.97 167 THR A O 1
ATOM 1294 N N . THR A 1 168 ? -49.095 -6.911 23.928 1.00 41.09 168 THR A N 1
ATOM 1295 C CA . THR A 1 168 ? -48.697 -5.513 23.856 1.00 41.09 168 THR A CA 1
ATOM 1296 C C . THR A 1 168 ? -47.450 -5.463 22.984 1.00 41.09 168 THR A C 1
ATOM 1298 O O . THR A 1 168 ? -46.329 -5.652 23.456 1.00 41.09 168 THR A O 1
ATOM 1301 N N . THR A 1 169 ? -47.651 -5.253 21.685 1.00 44.16 169 THR A N 1
ATOM 1302 C CA . THR A 1 169 ? -46.648 -4.772 20.738 1.00 44.16 169 THR A CA 1
ATOM 1303 C C . THR A 1 169 ? -46.276 -3.361 21.183 1.00 44.16 169 THR A C 1
ATOM 1305 O O . THR A 1 169 ? -46.720 -2.354 20.638 1.00 44.16 169 THR A O 1
ATOM 1308 N N . THR A 1 170 ? -45.506 -3.280 22.267 1.00 44.19 170 THR A N 1
ATOM 1309 C CA . THR A 1 170 ? -44.823 -2.061 22.662 1.00 44.19 170 THR A CA 1
ATOM 1310 C C . THR A 1 170 ? -43.868 -1.764 21.523 1.00 44.19 170 THR A C 1
ATOM 1312 O O . THR A 1 170 ? -42.849 -2.435 21.375 1.00 44.19 170 THR A O 1
ATOM 1315 N N . SER A 1 171 ? -44.252 -0.797 20.694 1.00 45.34 171 SER A N 1
ATOM 1316 C CA . SER A 1 171 ? -43.391 -0.056 19.785 1.00 45.34 171 SER A CA 1
ATOM 1317 C C . SER A 1 171 ? -42.202 0.474 20.590 1.00 45.34 171 SER A C 1
ATOM 1319 O O . SER A 1 171 ? -42.206 1.609 21.068 1.00 45.34 171 SER A O 1
ATOM 1321 N N . GLN A 1 172 ? -41.202 -0.381 20.814 1.00 40.22 172 GLN A N 1
ATOM 1322 C CA . GLN A 1 172 ? -39.878 0.009 21.261 1.00 40.22 172 GLN A CA 1
ATOM 1323 C C . GLN A 1 172 ? -39.260 0.753 20.090 1.00 40.22 172 GLN A C 1
ATOM 1325 O O . GLN A 1 172 ? -38.576 0.185 19.247 1.00 40.22 172 GLN A O 1
ATOM 1330 N N . GLN A 1 173 ? -39.577 2.042 20.037 1.00 47.41 173 GLN A N 1
ATOM 1331 C CA . GLN A 1 173 ? -38.818 3.021 19.293 1.00 47.41 173 GLN A CA 1
ATOM 1332 C C . GLN A 1 173 ? -37.344 2.797 19.671 1.00 47.41 173 GLN A C 1
ATOM 1334 O O . GLN A 1 173 ? -37.026 2.893 20.864 1.00 47.41 173 GLN A O 1
ATOM 1339 N N . PRO A 1 174 ? -36.480 2.398 18.718 1.00 57.19 174 PRO A N 1
ATOM 1340 C CA . PRO A 1 174 ? -35.094 2.070 19.006 1.00 57.19 174 PRO A CA 1
ATOM 1341 C C . PRO A 1 174 ? -34.469 3.294 19.661 1.00 57.19 174 PRO A C 1
ATOM 1343 O O . PRO A 1 174 ? -34.379 4.367 19.066 1.00 57.19 174 PRO A O 1
ATOM 1346 N N . SER A 1 175 ? -34.138 3.164 20.947 1.00 56.91 175 SER A N 1
ATOM 1347 C CA . SER A 1 175 ? -33.482 4.236 21.679 1.00 56.91 175 SER A CA 1
ATOM 1348 C C . SER A 1 175 ? -32.206 4.584 20.915 1.00 56.91 175 SER A C 1
ATOM 1350 O O . SER A 1 175 ? -31.454 3.650 20.611 1.00 56.91 175 SER A O 1
ATOM 1352 N N . PRO A 1 176 ? -31.964 5.869 20.598 1.00 66.50 176 PRO A N 1
ATOM 1353 C CA . PRO A 1 176 ? -30.826 6.277 19.790 1.00 66.50 176 PRO A CA 1
ATOM 1354 C C . PRO A 1 176 ? -29.555 5.658 20.376 1.00 66.50 176 PRO A C 1
ATOM 1356 O O . PRO A 1 176 ? -29.409 5.655 21.609 1.00 66.50 176 PRO A O 1
ATOM 1359 N N . PRO A 1 177 ? -28.679 5.078 19.534 1.00 60.44 177 PRO A N 1
ATOM 1360 C CA . PRO A 1 177 ? -27.488 4.388 19.996 1.00 60.44 177 PRO A CA 1
ATOM 1361 C C . PRO A 1 177 ? -26.748 5.319 20.949 1.00 60.44 177 PRO A C 1
ATOM 1363 O O . PRO A 1 177 ? -26.399 6.443 20.590 1.00 60.44 177 PRO A O 1
ATOM 1366 N N . LYS A 1 178 ? -26.590 4.881 22.206 1.00 65.19 178 LYS A N 1
ATOM 1367 C CA . LYS A 1 178 ? -25.832 5.621 23.217 1.00 65.19 178 LYS A CA 1
ATOM 1368 C C . LYS A 1 178 ? -24.451 5.877 22.630 1.00 65.19 178 LYS A C 1
ATOM 1370 O O . LYS A 1 178 ? -23.650 4.948 22.538 1.00 65.19 178 LYS A O 1
ATOM 1375 N N . SER A 1 179 ? -24.196 7.121 22.233 1.00 60.97 179 SER A N 1
ATOM 1376 C CA . SER A 1 179 ? -22.885 7.555 21.782 1.00 60.97 179 SER A CA 1
ATOM 1377 C C . SER A 1 179 ? -21.895 7.215 22.889 1.00 60.97 179 SER A C 1
ATOM 1379 O O . SER A 1 179 ? -22.041 7.635 24.042 1.00 60.97 179 SER A O 1
ATOM 1381 N N . MET A 1 180 ? -20.940 6.337 22.580 1.00 54.78 180 MET A N 1
ATOM 1382 C CA . MET A 1 180 ? -19.921 5.965 23.549 1.00 54.78 180 MET A CA 1
ATOM 1383 C C . MET A 1 180 ? -19.165 7.237 23.915 1.00 54.78 180 MET A C 1
ATOM 1385 O O . MET A 1 180 ? -18.636 7.929 23.046 1.00 54.78 180 MET A O 1
ATOM 1389 N N . SER A 1 181 ? -19.165 7.590 25.200 1.00 60.34 181 SER A N 1
ATOM 1390 C CA . SER A 1 181 ? -18.536 8.824 25.645 1.00 60.34 181 SER A CA 1
ATOM 1391 C C . SER A 1 181 ? -17.045 8.777 25.306 1.00 60.34 181 SER A C 1
ATOM 1393 O O . SER A 1 181 ? -16.312 7.886 25.742 1.00 60.34 181 SER A O 1
ATOM 1395 N N . PHE A 1 182 ? -16.601 9.775 24.542 1.00 62.12 182 PHE A N 1
ATOM 1396 C CA . PHE A 1 182 ? -15.218 10.010 24.109 1.00 62.12 182 PHE A CA 1
ATOM 1397 C C . PHE A 1 182 ? -14.179 9.839 25.239 1.00 62.12 182 PHE A C 1
ATOM 1399 O O . PHE A 1 182 ? -13.053 9.394 25.025 1.00 62.12 182 PHE A O 1
ATOM 1406 N N . TRP A 1 183 ? -14.585 10.119 26.478 1.00 59.81 183 TRP A N 1
ATOM 1407 C CA . TRP A 1 183 ? -13.772 9.996 27.688 1.00 59.81 183 TRP A CA 1
ATOM 1408 C C . TRP A 1 183 ? -13.367 8.561 28.052 1.00 59.81 183 TRP A C 1
ATOM 1410 O O . TRP A 1 183 ? -12.351 8.378 28.716 1.00 59.81 183 TRP A O 1
ATOM 1420 N N . THR A 1 184 ? -14.100 7.545 27.595 1.00 60.84 184 THR A N 1
ATOM 1421 C CA . THR A 1 184 ? -13.752 6.134 27.855 1.00 60.84 184 THR A CA 1
ATOM 1422 C C . THR A 1 184 ? -12.651 5.630 26.913 1.00 60.84 184 THR A C 1
ATOM 1424 O O . THR A 1 184 ? -11.977 4.650 27.214 1.00 60.84 184 THR A O 1
ATOM 1427 N N . ILE A 1 185 ? -12.438 6.318 25.787 1.00 61.97 185 ILE A N 1
ATOM 1428 C CA . ILE A 1 185 ? -11.515 5.902 24.719 1.00 61.97 185 ILE A CA 1
ATOM 1429 C C . ILE A 1 185 ? -10.109 6.503 24.915 1.00 61.97 185 ILE A C 1
ATOM 1431 O O . ILE A 1 185 ? -9.113 5.910 24.505 1.00 61.97 185 ILE A O 1
ATOM 1435 N N . CYS A 1 186 ? -9.987 7.633 25.615 1.00 69.38 186 CYS A N 1
ATOM 1436 C CA . CYS A 1 186 ? -8.738 8.394 25.724 1.00 69.38 186 CYS A CA 1
ATOM 1437 C C . CYS A 1 186 ? -8.017 8.215 27.071 1.00 69.38 186 CYS A C 1
ATOM 1439 O O . CYS A 1 186 ? -7.661 9.195 27.727 1.00 69.38 186 CYS A O 1
ATOM 1441 N N . SER A 1 187 ? -7.757 6.974 27.496 1.00 88.69 187 SER A N 1
ATOM 1442 C CA . SER A 1 187 ? -6.806 6.757 28.597 1.00 88.69 187 SER A CA 1
ATOM 1443 C C . SER A 1 187 ? -5.397 7.165 28.135 1.00 88.69 187 SER A C 1
ATOM 1445 O O . SER A 1 187 ? -4.913 6.625 27.133 1.00 88.69 187 SER A O 1
ATOM 1447 N N . PRO A 1 188 ? -4.693 8.075 28.838 1.00 89.75 188 PRO A N 1
ATOM 1448 C CA . PRO A 1 188 ? -3.354 8.517 28.439 1.00 89.75 188 PRO A CA 1
ATOM 1449 C C . PRO A 1 188 ? -2.355 7.354 28.380 1.00 89.75 188 PRO A C 1
ATOM 1451 O O . PRO A 1 188 ? -1.426 7.380 27.575 1.00 89.75 188 PRO A O 1
ATOM 1454 N N . LEU A 1 189 ? -2.576 6.304 29.181 1.00 90.50 189 LEU A N 1
ATOM 1455 C CA . LEU A 1 189 ? -1.778 5.081 29.144 1.00 90.50 189 LEU A CA 1
ATOM 1456 C C . LEU A 1 189 ? -1.954 4.333 27.816 1.00 90.50 189 LEU A C 1
ATOM 1458 O O . LEU A 1 189 ? -0.964 3.916 27.224 1.00 90.50 189 LEU A O 1
ATOM 1462 N N . SER A 1 190 ? -3.186 4.204 27.318 1.00 90.50 190 SER A N 1
ATOM 1463 C CA . SER A 1 190 ? -3.474 3.531 26.044 1.00 90.50 190 SER A CA 1
ATOM 1464 C C . SER A 1 190 ? -2.864 4.282 24.860 1.00 90.50 190 SER A C 1
ATOM 1466 O O . SER A 1 190 ? -2.309 3.655 23.959 1.00 90.50 190 SER A O 1
ATOM 1468 N N . ILE A 1 191 ? -2.891 5.619 24.896 1.00 92.00 191 ILE A N 1
ATOM 1469 C CA . ILE A 1 191 ? -2.236 6.469 23.891 1.00 92.00 191 ILE A CA 1
ATOM 1470 C C . ILE A 1 191 ? -0.717 6.274 23.932 1.00 92.00 191 ILE A C 1
ATOM 1472 O O . ILE A 1 191 ? -0.098 6.045 22.894 1.00 92.00 191 ILE A O 1
ATOM 1476 N N . LEU A 1 192 ? -0.118 6.315 25.127 1.00 95.38 192 LEU A N 1
ATOM 1477 C CA . LEU A 1 192 ? 1.320 6.119 25.308 1.00 95.38 192 LEU A CA 1
ATOM 1478 C C . LEU A 1 192 ? 1.760 4.746 24.776 1.00 95.38 192 LEU A C 1
ATOM 1480 O O . LEU A 1 192 ? 2.707 4.659 23.996 1.00 95.38 192 LEU A O 1
ATOM 1484 N N . VAL A 1 193 ? 1.035 3.686 25.143 1.00 95.06 193 VAL A N 1
ATOM 1485 C CA . VAL A 1 193 ? 1.273 2.319 24.656 1.00 95.06 193 VAL A CA 1
ATOM 1486 C C . VAL A 1 193 ? 1.130 2.246 23.135 1.00 95.06 193 VAL A C 1
ATOM 1488 O O . VAL A 1 193 ? 1.990 1.667 22.474 1.00 95.06 193 VAL A O 1
ATOM 1491 N N . GLY A 1 194 ? 0.102 2.877 22.563 1.00 94.50 194 GLY A N 1
ATOM 1492 C CA . GLY A 1 194 ? -0.081 2.954 21.114 1.00 94.50 194 GLY A CA 1
ATOM 1493 C C . GLY A 1 194 ? 1.122 3.585 20.408 1.00 94.50 194 GLY A C 1
ATOM 1494 O O . GLY A 1 194 ? 1.649 3.004 19.461 1.00 94.50 194 GLY A O 1
ATOM 1495 N N . ILE A 1 195 ? 1.626 4.716 20.911 1.00 96.38 195 ILE A N 1
ATOM 1496 C CA . ILE A 1 195 ? 2.817 5.390 20.365 1.00 96.38 195 ILE A CA 1
ATOM 1497 C C . ILE A 1 195 ? 4.054 4.483 20.450 1.00 96.38 195 ILE A C 1
ATOM 1499 O O . ILE A 1 195 ? 4.783 4.349 19.464 1.00 96.38 195 ILE A O 1
ATOM 1503 N N . PHE A 1 196 ? 4.271 3.822 21.593 1.00 96.81 196 PHE A N 1
ATOM 1504 C CA . PHE A 1 196 ? 5.394 2.894 21.776 1.00 96.81 196 PHE A CA 1
ATOM 1505 C C . PHE A 1 196 ? 5.327 1.664 20.868 1.00 96.81 196 PHE A C 1
ATOM 1507 O O . PHE A 1 196 ? 6.377 1.109 20.559 1.00 96.81 196 PHE A O 1
ATOM 1514 N N . MET A 1 197 ? 4.140 1.248 20.420 1.00 96.25 197 MET A N 1
ATOM 1515 C CA . MET A 1 197 ? 3.988 0.150 19.459 1.00 96.25 197 MET A CA 1
ATOM 1516 C C . MET A 1 197 ? 4.118 0.619 18.006 1.00 96.25 197 MET A C 1
ATOM 1518 O O . MET A 1 197 ? 4.717 -0.076 17.184 1.00 96.25 197 MET A O 1
ATOM 1522 N N . ILE A 1 198 ? 3.598 1.806 17.684 1.00 96.94 198 ILE A N 1
ATOM 1523 C CA . ILE A 1 198 ? 3.647 2.362 16.328 1.00 96.94 198 ILE A CA 1
ATOM 1524 C C . ILE A 1 198 ? 5.086 2.727 15.944 1.00 96.94 198 ILE A C 1
ATOM 1526 O O . ILE A 1 198 ? 5.540 2.336 14.871 1.00 96.94 198 ILE A O 1
ATOM 1530 N N . LEU A 1 199 ? 5.836 3.432 16.801 1.00 97.00 199 LEU A N 1
ATOM 1531 C CA . LEU A 1 199 ? 7.170 3.939 16.442 1.00 97.00 199 LEU A CA 1
ATOM 1532 C C . LEU A 1 199 ? 8.163 2.837 16.004 1.00 97.00 199 LEU A C 1
ATOM 1534 O O . LEU A 1 199 ? 8.773 2.997 14.944 1.00 97.00 199 LEU A O 1
ATOM 1538 N N . PRO A 1 200 ? 8.314 1.705 16.723 1.00 96.06 200 PRO A N 1
ATOM 1539 C CA . PRO A 1 200 ? 9.166 0.603 16.280 1.00 96.06 200 PRO A CA 1
ATOM 1540 C C . PRO A 1 200 ? 8.685 -0.043 14.979 1.00 96.06 200 PRO A C 1
ATOM 1542 O O . PRO A 1 200 ? 9.518 -0.423 14.160 1.00 96.06 200 PRO A O 1
ATOM 1545 N N . ALA A 1 201 ? 7.366 -0.138 14.761 1.00 96.69 201 ALA A N 1
ATOM 1546 C CA . ALA A 1 201 ? 6.804 -0.666 13.518 1.00 96.69 201 ALA A CA 1
ATOM 1547 C C . ALA A 1 201 ? 7.226 0.193 12.318 1.00 96.69 201 ALA A C 1
ATOM 1549 O O . ALA A 1 201 ? 7.748 -0.324 11.328 1.00 96.69 201 ALA A O 1
ATOM 1550 N N . LEU A 1 202 ? 7.063 1.517 12.439 1.00 97.56 202 LEU A N 1
ATOM 1551 C CA . LEU A 1 202 ? 7.452 2.467 11.396 1.00 97.56 202 LEU A CA 1
ATOM 1552 C C . LEU A 1 202 ? 8.959 2.430 11.151 1.00 97.56 202 LEU A C 1
ATOM 1554 O O . LEU A 1 202 ? 9.385 2.415 9.998 1.00 97.56 202 LEU A O 1
ATOM 1558 N N . PHE A 1 203 ? 9.763 2.370 12.216 1.00 97.81 203 PHE A N 1
ATOM 1559 C CA . PHE A 1 203 ? 11.215 2.277 12.096 1.00 97.81 203 PHE A CA 1
ATOM 1560 C C . PHE A 1 203 ? 11.651 0.986 11.394 1.00 97.81 203 PHE A C 1
ATOM 1562 O O . PHE A 1 203 ? 12.486 1.038 10.494 1.00 97.81 203 PHE A O 1
ATOM 1569 N N . ALA A 1 204 ? 11.065 -0.161 11.749 1.00 96.88 204 ALA A N 1
ATOM 1570 C CA . ALA A 1 204 ? 11.394 -1.446 11.137 1.00 96.88 204 ALA A CA 1
ATOM 1571 C C . ALA A 1 204 ? 11.030 -1.488 9.644 1.00 96.88 204 ALA A C 1
ATOM 1573 O O . ALA A 1 204 ? 11.837 -1.937 8.828 1.00 96.88 204 ALA A O 1
ATOM 1574 N N . VAL A 1 205 ? 9.850 -0.979 9.269 1.00 97.25 205 VAL A N 1
ATOM 1575 C CA . VAL A 1 205 ? 9.429 -0.895 7.860 1.00 97.25 205 VAL A CA 1
ATOM 1576 C C . VAL A 1 205 ? 10.305 0.081 7.086 1.00 97.25 205 VAL A C 1
ATOM 1578 O O . VAL A 1 205 ? 10.785 -0.270 6.011 1.00 97.25 205 VAL A O 1
ATOM 1581 N N . LEU A 1 206 ? 10.578 1.265 7.642 1.00 97.19 206 LEU A N 1
ATOM 1582 C CA . LEU A 1 206 ? 11.482 2.239 7.032 1.00 97.19 206 LEU A CA 1
ATOM 1583 C C . LEU A 1 206 ? 12.871 1.631 6.809 1.00 97.19 206 LEU A C 1
ATOM 1585 O O . LEU A 1 206 ? 13.430 1.765 5.726 1.00 97.19 206 LEU A O 1
ATOM 1589 N N . PHE A 1 207 ? 13.410 0.922 7.799 1.00 97.38 207 PHE A N 1
ATOM 1590 C CA . PHE A 1 207 ? 14.699 0.249 7.685 1.00 97.38 207 PHE A CA 1
ATOM 1591 C C . PHE A 1 207 ? 14.699 -0.815 6.578 1.00 97.38 207 PHE A C 1
ATOM 1593 O O . PHE A 1 207 ? 15.606 -0.820 5.746 1.00 97.38 207 PHE A O 1
ATOM 1600 N N . CYS A 1 208 ? 13.666 -1.662 6.509 1.00 97.12 208 CYS A N 1
ATOM 1601 C CA . CYS A 1 208 ? 13.536 -2.670 5.452 1.00 97.12 208 CYS A CA 1
ATOM 1602 C C . CYS A 1 208 ? 13.429 -2.034 4.059 1.00 97.12 208 CYS A C 1
ATOM 1604 O O . CYS A 1 208 ? 14.096 -2.487 3.131 1.00 97.12 208 CYS A O 1
ATOM 1606 N N . GLU A 1 209 ? 12.639 -0.968 3.905 1.00 96.56 209 GLU A N 1
ATOM 1607 C CA . GLU A 1 209 ? 12.511 -0.250 2.630 1.00 96.56 209 GLU A CA 1
ATOM 1608 C C . GLU A 1 209 ? 13.826 0.419 2.220 1.00 96.56 209 GLU A C 1
ATOM 1610 O O . GLU A 1 209 ? 14.218 0.345 1.056 1.00 96.56 209 GLU A O 1
ATOM 1615 N N . MET A 1 210 ? 14.552 1.017 3.168 1.00 96.19 210 MET A N 1
ATOM 1616 C CA . MET A 1 210 ? 15.858 1.621 2.897 1.00 96.19 210 MET A CA 1
ATOM 1617 C C . MET A 1 210 ? 16.899 0.561 2.524 1.00 96.19 210 MET A C 1
ATOM 1619 O O . MET A 1 210 ? 17.664 0.770 1.584 1.00 96.19 210 MET A O 1
ATOM 1623 N N . MET A 1 211 ? 16.900 -0.599 3.187 1.00 96.81 211 MET A N 1
ATOM 1624 C CA . MET A 1 211 ? 17.744 -1.732 2.795 1.00 96.81 211 MET A CA 1
ATOM 1625 C C . MET A 1 211 ? 17.413 -2.225 1.387 1.00 96.81 211 MET A C 1
ATOM 1627 O O . MET A 1 211 ? 18.317 -2.377 0.570 1.00 96.81 211 MET A O 1
ATOM 1631 N N . ALA A 1 212 ? 16.134 -2.440 1.085 1.00 96.25 212 ALA A N 1
ATOM 1632 C CA . ALA A 1 212 ? 15.694 -2.888 -0.231 1.00 96.25 212 ALA A CA 1
ATOM 1633 C C . ALA A 1 212 ? 16.101 -1.884 -1.326 1.00 96.25 212 ALA A C 1
ATOM 1635 O O . ALA A 1 212 ? 16.643 -2.256 -2.369 1.00 96.25 212 ALA A O 1
ATOM 1636 N N . LEU A 1 213 ? 15.934 -0.588 -1.050 1.00 95.12 213 LEU A N 1
ATOM 1637 C CA . LEU A 1 213 ? 16.294 0.486 -1.965 1.00 95.12 213 LEU A CA 1
ATOM 1638 C C . LEU A 1 213 ? 17.807 0.575 -2.214 1.00 95.12 213 LEU A C 1
ATOM 1640 O O . LEU A 1 213 ? 18.230 0.600 -3.371 1.00 95.12 213 LEU A O 1
ATOM 1644 N N . PHE A 1 214 ? 18.623 0.609 -1.159 1.00 96.44 214 PHE A N 1
ATOM 1645 C CA . PHE A 1 214 ? 20.068 0.814 -1.292 1.00 96.44 214 PHE A CA 1
ATOM 1646 C C . PHE A 1 214 ? 20.840 -0.448 -1.671 1.00 96.44 214 PHE A C 1
ATOM 1648 O O . PHE A 1 214 ? 21.795 -0.356 -2.438 1.00 96.44 214 PHE A O 1
ATOM 1655 N N . LEU A 1 215 ? 20.461 -1.612 -1.139 1.00 96.69 215 LEU A N 1
ATOM 1656 C CA . LEU A 1 215 ? 21.222 -2.850 -1.333 1.00 96.69 215 LEU A CA 1
ATOM 1657 C C . LEU A 1 215 ? 20.781 -3.628 -2.569 1.00 96.69 215 LEU A C 1
ATOM 1659 O O . LEU A 1 215 ? 21.594 -4.338 -3.155 1.00 96.69 215 LEU A O 1
ATOM 1663 N N . CYS A 1 216 ? 19.515 -3.511 -2.972 1.00 96.19 216 CYS A N 1
ATOM 1664 C CA . CYS A 1 216 ? 18.974 -4.313 -4.065 1.00 96.19 216 CYS A CA 1
ATOM 1665 C C . CYS A 1 216 ? 18.582 -3.447 -5.258 1.00 96.19 216 CYS A C 1
ATOM 1667 O O . CYS A 1 216 ? 19.131 -3.617 -6.348 1.00 96.19 216 CYS A O 1
ATOM 1669 N N . TYR A 1 217 ? 17.687 -2.479 -5.061 1.00 94.81 217 TYR A N 1
ATOM 1670 C CA . TYR A 1 217 ? 17.153 -1.703 -6.174 1.00 94.81 217 TYR A CA 1
ATOM 1671 C C . TYR A 1 217 ? 18.210 -0.836 -6.862 1.00 94.81 217 TYR A C 1
ATOM 1673 O O . TYR A 1 217 ? 18.357 -0.931 -8.080 1.00 94.81 217 TYR A O 1
ATOM 1681 N N . PHE A 1 218 ? 18.964 -0.028 -6.111 1.00 95.25 218 PHE A N 1
ATOM 1682 C CA . PHE A 1 218 ? 19.957 0.880 -6.690 1.00 95.25 218 PHE A CA 1
ATOM 1683 C C . PHE A 1 218 ? 21.047 0.137 -7.492 1.00 95.25 218 PHE A C 1
ATOM 1685 O O . PHE A 1 218 ? 21.250 0.485 -8.658 1.00 95.25 218 PHE A O 1
ATOM 1692 N N . PRO A 1 219 ? 21.678 -0.938 -6.971 1.00 96.56 219 PRO A N 1
ATOM 1693 C CA . PRO A 1 219 ? 22.606 -1.744 -7.762 1.00 96.56 219 PRO A CA 1
ATOM 1694 C C . PRO A 1 219 ? 21.939 -2.421 -8.964 1.00 96.56 219 PRO A C 1
ATOM 1696 O O . PRO A 1 219 ? 22.533 -2.462 -10.040 1.00 96.56 219 PRO A O 1
ATOM 1699 N N . SER A 1 220 ? 20.693 -2.901 -8.826 1.00 95.75 220 SER A N 1
ATOM 1700 C CA . SER A 1 220 ? 19.966 -3.495 -9.959 1.00 95.75 220 SER A CA 1
ATOM 1701 C C . SER A 1 220 ? 19.761 -2.482 -11.089 1.00 95.75 220 SER A C 1
ATOM 1703 O O . SER A 1 220 ? 20.014 -2.798 -12.250 1.00 95.75 220 SER A O 1
ATOM 1705 N N . ALA A 1 221 ? 19.381 -1.244 -10.757 1.00 94.44 221 ALA A N 1
ATOM 1706 C CA . ALA A 1 221 ? 19.180 -0.178 -11.727 1.00 94.44 221 ALA A CA 1
ATOM 1707 C C . ALA A 1 221 ? 20.491 0.176 -12.434 1.00 94.44 221 ALA A C 1
ATOM 1709 O O . ALA A 1 221 ? 20.504 0.341 -13.653 1.00 94.44 221 ALA A O 1
ATOM 1710 N N . LEU A 1 222 ? 21.603 0.218 -11.692 1.00 95.94 222 LEU A N 1
ATOM 1711 C CA . LEU A 1 222 ? 22.927 0.437 -12.267 1.00 95.94 222 LEU A CA 1
ATOM 1712 C C . LEU A 1 222 ? 23.277 -0.654 -13.290 1.00 95.94 222 LEU A C 1
ATOM 1714 O O . LEU A 1 222 ? 23.622 -0.322 -14.422 1.00 95.94 222 LEU A O 1
ATOM 1718 N N . PHE A 1 223 ? 23.102 -1.935 -12.947 1.00 96.69 223 PHE A N 1
ATOM 1719 C CA . PHE A 1 223 ? 23.358 -3.036 -13.883 1.00 96.69 223 PHE A CA 1
ATOM 1720 C C . PHE A 1 223 ? 22.435 -3.021 -15.099 1.00 96.69 223 PHE A C 1
ATOM 1722 O O . PHE A 1 223 ? 22.896 -3.276 -16.211 1.00 96.69 223 PHE A O 1
ATOM 1729 N N . PHE A 1 224 ? 21.161 -2.672 -14.919 1.00 95.81 224 PHE A N 1
ATOM 1730 C CA . PHE A 1 224 ? 20.225 -2.518 -16.029 1.00 95.81 224 PHE A CA 1
ATOM 1731 C C . PHE A 1 224 ? 20.663 -1.408 -16.993 1.00 95.81 224 PHE A C 1
ATOM 1733 O O . PHE A 1 224 ? 20.710 -1.618 -18.206 1.00 95.81 224 PHE A O 1
ATOM 1740 N N . HIS A 1 225 ? 21.047 -0.241 -16.469 1.00 95.25 225 HIS A N 1
ATOM 1741 C CA . HIS A 1 225 ? 21.551 0.856 -17.293 1.00 95.25 225 HIS A CA 1
ATOM 1742 C C . HIS A 1 225 ? 22.873 0.501 -17.984 1.00 95.25 225 HIS A C 1
ATOM 1744 O O . HIS A 1 225 ? 23.040 0.828 -19.158 1.00 95.25 225 HIS A O 1
ATOM 1750 N N . THR A 1 226 ? 23.781 -0.214 -17.311 1.00 96.31 226 THR A N 1
ATOM 1751 C CA . THR A 1 226 ? 25.016 -0.716 -17.934 1.00 96.31 226 THR A CA 1
ATOM 1752 C C . THR A 1 226 ? 24.719 -1.716 -19.051 1.00 96.31 226 THR A C 1
ATOM 1754 O O . THR A 1 226 ? 25.285 -1.596 -20.134 1.00 96.31 226 THR A O 1
ATOM 1757 N N . ALA A 1 227 ? 23.795 -2.659 -18.842 1.00 96.25 227 ALA A N 1
ATOM 1758 C CA . ALA A 1 227 ? 23.374 -3.596 -19.881 1.00 96.25 227 ALA A CA 1
ATOM 1759 C C . ALA A 1 227 ? 22.763 -2.858 -21.083 1.00 96.25 227 ALA A C 1
ATOM 1761 O O . ALA A 1 227 ? 23.109 -3.147 -22.228 1.00 96.25 227 ALA A O 1
ATOM 1762 N N . ARG A 1 228 ? 21.914 -1.851 -20.833 1.00 95.00 228 ARG A N 1
ATOM 1763 C CA . ARG A 1 228 ? 21.310 -1.029 -21.891 1.00 95.00 228 ARG A CA 1
ATOM 1764 C C . ARG A 1 228 ? 22.352 -0.221 -22.667 1.00 95.00 228 ARG A C 1
ATOM 1766 O O . ARG A 1 228 ? 22.229 -0.119 -23.880 1.00 95.00 228 ARG A O 1
ATOM 1773 N N . ALA A 1 229 ? 23.389 0.290 -22.003 1.00 95.81 229 ALA A N 1
ATOM 1774 C CA . ALA A 1 229 ? 24.489 1.004 -22.655 1.00 95.81 229 ALA A CA 1
ATOM 1775 C C . ALA A 1 229 ? 25.359 0.102 -23.556 1.00 95.81 229 ALA A C 1
ATOM 1777 O O . ALA A 1 229 ? 26.019 0.602 -24.460 1.00 95.81 229 ALA A O 1
ATOM 1778 N N . ILE A 1 230 ? 25.359 -1.216 -23.322 1.00 95.88 230 ILE A N 1
ATOM 1779 C CA . ILE A 1 230 ? 26.082 -2.209 -24.139 1.00 95.88 230 ILE A CA 1
ATOM 1780 C C . ILE A 1 230 ? 25.240 -2.681 -25.341 1.00 95.88 230 ILE A C 1
ATOM 1782 O O . ILE A 1 230 ? 25.762 -3.337 -26.240 1.00 95.88 230 ILE A O 1
ATOM 1786 N N . SER A 1 231 ? 23.946 -2.360 -25.382 1.00 93.81 231 SER A N 1
ATOM 1787 C CA . SER A 1 231 ? 23.060 -2.744 -26.482 1.00 93.81 231 SER A CA 1
ATOM 1788 C C . SER A 1 231 ? 23.288 -1.853 -27.716 1.00 93.81 231 SER A C 1
ATOM 1790 O O . SER A 1 231 ? 23.257 -0.632 -27.565 1.00 93.81 231 SER A O 1
ATOM 1792 N N . PRO A 1 232 ? 23.440 -2.413 -28.936 1.00 93.38 232 PRO A N 1
ATOM 1793 C CA . PRO A 1 232 ? 23.331 -3.834 -29.290 1.00 93.38 232 PRO A CA 1
ATOM 1794 C C . PRO A 1 232 ? 24.607 -4.651 -28.977 1.00 93.38 232 PRO A C 1
ATOM 1796 O O . PRO A 1 232 ? 25.719 -4.183 -29.230 1.00 93.38 232 PRO A O 1
ATOM 1799 N N . PRO A 1 233 ? 24.482 -5.891 -28.458 1.00 93.12 233 PRO A N 1
ATOM 1800 C CA . PRO A 1 233 ? 25.641 -6.703 -28.102 1.00 93.12 233 PRO A CA 1
ATOM 1801 C C . PRO A 1 233 ? 26.348 -7.305 -29.332 1.00 93.12 233 PRO A C 1
ATOM 1803 O O . PRO A 1 233 ? 25.727 -7.921 -30.193 1.00 93.12 233 PRO A O 1
ATOM 1806 N N . ASN A 1 234 ? 27.678 -7.206 -29.354 1.00 95.94 234 ASN A N 1
ATOM 1807 C CA . ASN A 1 234 ? 28.579 -7.922 -30.261 1.00 95.94 234 ASN A CA 1
ATOM 1808 C C . ASN A 1 234 ? 28.980 -9.280 -29.656 1.00 95.94 234 ASN A C 1
ATOM 1810 O O . ASN A 1 234 ? 28.796 -9.510 -28.461 1.00 95.94 234 ASN A O 1
ATOM 1814 N N . CYS A 1 235 ? 29.634 -10.158 -30.428 1.00 95.88 235 CYS A N 1
ATOM 1815 C CA . CYS A 1 235 ? 30.074 -11.480 -29.944 1.00 95.88 235 CYS A CA 1
ATOM 1816 C C . CYS A 1 235 ? 30.897 -11.417 -28.635 1.00 95.88 235 CYS A C 1
ATOM 1818 O O . CYS A 1 235 ? 30.700 -12.243 -27.748 1.00 95.88 235 CYS A O 1
ATOM 1820 N N . CYS A 1 236 ? 31.784 -10.425 -28.481 1.00 94.88 236 CYS A N 1
ATOM 1821 C CA . CYS A 1 236 ? 32.589 -10.259 -27.263 1.00 94.88 236 CYS A CA 1
ATOM 1822 C C . CYS A 1 236 ? 31.826 -9.580 -26.112 1.00 94.88 236 CYS A C 1
ATOM 1824 O O . CYS A 1 236 ? 32.075 -9.883 -24.948 1.00 94.88 236 CYS A O 1
ATOM 1826 N N . THR A 1 237 ? 30.902 -8.659 -26.408 1.00 96.50 237 THR A N 1
ATOM 1827 C CA . THR A 1 237 ? 30.154 -7.918 -25.376 1.00 96.50 237 THR A CA 1
ATOM 1828 C C . THR A 1 237 ? 28.896 -8.652 -24.912 1.00 96.50 237 THR A C 1
ATOM 1830 O O . THR A 1 237 ? 28.379 -8.347 -23.839 1.00 96.50 237 THR A O 1
ATOM 1833 N N . GLY A 1 238 ? 28.449 -9.670 -25.655 1.00 96.25 238 GLY A N 1
ATOM 1834 C CA . GLY A 1 238 ? 27.280 -10.484 -25.323 1.00 96.25 238 GLY A CA 1
ATOM 1835 C C . GLY A 1 238 ? 27.386 -11.189 -23.970 1.00 96.25 238 GLY A C 1
ATOM 1836 O O . GLY A 1 238 ? 26.409 -11.227 -23.227 1.00 96.25 238 GLY A O 1
ATOM 1837 N N . ILE A 1 239 ? 28.578 -11.669 -23.596 1.00 96.62 239 ILE A N 1
ATOM 1838 C CA . ILE A 1 239 ? 28.798 -12.308 -22.286 1.00 96.62 239 ILE A CA 1
ATOM 1839 C C . ILE A 1 239 ? 28.605 -11.293 -21.151 1.00 96.62 239 ILE A C 1
ATOM 1841 O O . ILE A 1 239 ? 27.925 -11.583 -20.168 1.00 96.62 239 ILE A O 1
ATOM 1845 N N . PHE A 1 240 ? 29.152 -10.084 -21.299 1.00 96.56 240 PHE A N 1
ATOM 1846 C CA . PHE A 1 240 ? 28.993 -9.020 -20.305 1.00 96.56 240 PHE A CA 1
ATOM 1847 C C . PHE A 1 240 ? 27.543 -8.546 -20.210 1.00 96.56 240 PHE A C 1
ATOM 1849 O O . PHE A 1 240 ? 27.027 -8.388 -19.107 1.00 96.56 240 PHE A O 1
ATOM 1856 N N . TYR A 1 241 ? 26.870 -8.384 -21.350 1.00 96.31 241 TYR A N 1
ATOM 1857 C CA . TYR A 1 241 ? 25.449 -8.051 -21.404 1.00 96.31 241 TYR A CA 1
ATOM 1858 C C . TYR A 1 241 ? 24.598 -9.077 -20.637 1.00 96.31 241 TYR A C 1
ATOM 1860 O O . TYR A 1 241 ? 23.836 -8.699 -19.746 1.00 96.31 241 TYR A O 1
ATOM 1868 N N . ALA A 1 242 ? 24.791 -10.373 -20.911 1.00 95.94 242 ALA A N 1
ATOM 1869 C CA . ALA A 1 242 ? 24.084 -11.453 -20.224 1.00 95.94 242 ALA A CA 1
ATOM 1870 C C . ALA A 1 242 ? 24.381 -11.480 -18.715 1.00 95.94 242 ALA A C 1
ATOM 1872 O O . ALA A 1 242 ? 23.468 -11.656 -17.909 1.00 95.94 242 ALA A O 1
ATOM 1873 N N . MET A 1 243 ? 25.639 -11.257 -18.319 1.00 97.31 243 MET A N 1
ATOM 1874 C CA . MET A 1 243 ? 26.037 -11.201 -16.911 1.00 97.31 243 MET A CA 1
ATOM 1875 C C . MET A 1 243 ? 25.365 -10.036 -16.167 1.00 97.31 243 MET A C 1
ATOM 1877 O O . MET A 1 243 ? 24.851 -10.235 -15.067 1.00 97.31 243 MET A O 1
ATOM 1881 N N . PHE A 1 244 ? 25.331 -8.835 -16.752 1.00 97.25 244 PHE A N 1
ATOM 1882 C CA . PHE A 1 244 ? 24.675 -7.680 -16.128 1.00 97.25 244 PHE A CA 1
ATOM 1883 C C . PHE A 1 244 ? 23.160 -7.863 -16.010 1.00 97.25 244 PHE A C 1
ATOM 1885 O O . PHE A 1 244 ? 22.590 -7.536 -14.970 1.00 97.25 244 PHE A O 1
ATOM 1892 N N . LEU A 1 245 ? 22.517 -8.445 -17.024 1.00 95.38 245 LEU A N 1
ATOM 1893 C CA . LEU A 1 245 ? 21.100 -8.811 -16.957 1.00 95.38 245 LEU A CA 1
ATOM 1894 C C . LEU A 1 245 ? 20.822 -9.854 -15.873 1.00 95.38 245 LEU A C 1
ATOM 1896 O O . LEU A 1 245 ? 19.877 -9.696 -15.103 1.00 95.38 245 LEU A O 1
ATOM 1900 N N . LEU A 1 246 ? 21.665 -10.883 -15.758 1.00 96.12 246 LEU A N 1
ATOM 1901 C CA . LEU A 1 246 ? 21.542 -11.887 -14.702 1.00 96.12 246 LEU A CA 1
ATOM 1902 C C . LEU A 1 246 ? 21.648 -11.250 -13.308 1.00 96.12 246 LEU A C 1
ATOM 1904 O O . LEU A 1 246 ? 20.816 -11.522 -12.443 1.00 96.12 246 LEU A O 1
ATOM 1908 N N . LEU A 1 247 ? 22.631 -10.368 -13.098 1.00 96.62 247 LEU A N 1
ATOM 1909 C CA . LEU A 1 247 ? 22.793 -9.634 -11.839 1.00 96.62 247 LEU A CA 1
ATOM 1910 C C . LEU A 1 247 ? 21.591 -8.730 -11.538 1.00 96.62 247 LEU A C 1
ATOM 1912 O O . LEU A 1 247 ? 21.133 -8.693 -10.395 1.00 96.62 247 LEU A O 1
ATOM 1916 N N . TYR A 1 248 ? 21.051 -8.048 -12.552 1.00 95.69 248 TYR A N 1
ATOM 1917 C CA . TYR A 1 248 ? 19.820 -7.267 -12.427 1.00 95.69 248 TYR A CA 1
ATOM 1918 C C . TYR A 1 248 ? 18.653 -8.131 -11.927 1.00 95.69 248 TYR A C 1
ATOM 1920 O O . TYR A 1 248 ? 18.011 -7.759 -10.943 1.00 95.69 248 TYR A O 1
ATOM 1928 N N . TYR A 1 249 ? 18.415 -9.304 -12.527 1.00 95.12 249 TYR A N 1
ATOM 1929 C CA . TYR A 1 249 ? 17.321 -10.186 -12.105 1.00 95.12 249 TYR A CA 1
ATOM 1930 C C . TYR A 1 249 ? 17.516 -10.749 -10.697 1.00 95.12 249 TYR A C 1
ATOM 1932 O O . TYR A 1 249 ? 16.562 -10.767 -9.919 1.00 95.12 249 TYR A O 1
ATOM 1940 N N . ILE A 1 250 ? 18.737 -11.156 -10.335 1.00 96.31 250 ILE A N 1
ATOM 1941 C CA . ILE A 1 250 ? 19.038 -11.644 -8.980 1.00 96.31 250 ILE A CA 1
ATOM 1942 C C . ILE A 1 250 ? 18.753 -10.548 -7.946 1.00 96.31 250 ILE A C 1
ATOM 1944 O O . ILE A 1 250 ? 18.086 -10.799 -6.944 1.00 96.31 250 ILE A O 1
ATOM 1948 N N . LEU A 1 251 ? 19.208 -9.318 -8.191 1.00 95.62 251 LEU A N 1
ATOM 1949 C CA . LEU A 1 251 ? 18.995 -8.207 -7.262 1.00 95.62 251 LEU A CA 1
ATOM 1950 C C . LEU A 1 251 ? 17.535 -7.749 -7.209 1.00 95.62 251 LEU A C 1
ATOM 1952 O O . LEU A 1 251 ? 17.045 -7.421 -6.131 1.00 95.62 251 LEU A O 1
ATOM 1956 N N . SER A 1 252 ? 16.824 -7.767 -8.337 1.00 93.81 252 SER A N 1
ATOM 1957 C CA . SER A 1 252 ? 15.383 -7.500 -8.382 1.00 93.81 252 SER A CA 1
ATOM 1958 C C . SER A 1 252 ? 14.588 -8.545 -7.583 1.00 93.81 252 SER A C 1
ATOM 1960 O O . SER A 1 252 ? 13.674 -8.205 -6.824 1.00 93.81 252 SER A O 1
ATOM 1962 N N . PHE A 1 253 ? 14.986 -9.817 -7.662 1.00 95.12 253 PHE A N 1
ATOM 1963 C CA . PHE A 1 253 ? 14.411 -10.880 -6.842 1.00 95.12 253 PHE A CA 1
ATOM 1964 C C . PHE A 1 253 ? 14.704 -10.673 -5.347 1.00 95.12 253 PHE A C 1
ATOM 1966 O O . PHE A 1 253 ? 13.792 -10.762 -4.524 1.00 95.12 253 PHE A O 1
ATOM 1973 N N . CYS A 1 254 ? 15.935 -10.300 -4.986 1.00 96.19 254 CYS A N 1
ATOM 1974 C CA . CYS A 1 254 ? 16.280 -9.946 -3.606 1.00 96.19 254 CYS A CA 1
ATOM 1975 C C . CYS A 1 254 ? 15.467 -8.747 -3.076 1.00 96.19 254 CYS A C 1
ATOM 1977 O O . CYS A 1 254 ? 14.975 -8.816 -1.951 1.00 96.19 254 CYS A O 1
ATOM 1979 N N . ASP A 1 255 ? 15.258 -7.686 -3.872 1.00 95.12 255 ASP A N 1
ATOM 1980 C CA . ASP A 1 255 ? 14.390 -6.546 -3.499 1.00 95.12 255 ASP A CA 1
ATOM 1981 C C . ASP A 1 255 ? 12.966 -7.029 -3.180 1.00 95.12 255 ASP A C 1
ATOM 1983 O O . ASP A 1 255 ? 12.377 -6.609 -2.186 1.00 95.12 255 ASP A O 1
ATOM 1987 N N . SER A 1 256 ? 12.449 -7.986 -3.956 1.00 94.06 256 SER A N 1
ATOM 1988 C CA . SER A 1 256 ? 11.126 -8.594 -3.735 1.00 94.06 256 SER A CA 1
ATOM 1989 C C . SER A 1 256 ? 11.043 -9.372 -2.427 1.00 94.06 256 SER A C 1
ATOM 1991 O O . SER A 1 256 ? 10.060 -9.249 -1.698 1.00 94.06 256 SER A O 1
ATOM 1993 N N . ILE A 1 257 ? 12.081 -10.150 -2.102 1.00 96.25 257 ILE A N 1
ATOM 1994 C CA . ILE A 1 257 ? 12.156 -10.886 -0.835 1.00 96.25 257 ILE A CA 1
ATOM 1995 C C . ILE A 1 257 ? 12.180 -9.910 0.343 1.00 96.25 257 ILE A C 1
ATOM 1997 O O . ILE A 1 257 ? 11.453 -10.115 1.313 1.00 96.25 257 ILE A O 1
ATOM 2001 N N . ILE A 1 258 ? 12.972 -8.837 0.270 1.00 95.81 258 ILE A N 1
ATOM 2002 C CA . ILE A 1 258 ? 13.037 -7.848 1.357 1.00 95.81 258 ILE A CA 1
ATOM 2003 C C . ILE A 1 258 ? 11.694 -7.124 1.511 1.00 95.81 258 ILE A C 1
ATOM 2005 O O . ILE A 1 258 ? 11.241 -6.915 2.637 1.00 95.81 258 ILE A O 1
ATOM 2009 N N . LEU A 1 259 ? 11.020 -6.792 0.407 1.00 94.19 259 LEU A N 1
ATOM 2010 C CA . LEU A 1 259 ? 9.668 -6.227 0.436 1.00 94.19 259 LEU A CA 1
ATOM 2011 C C . LEU A 1 259 ? 8.659 -7.182 1.080 1.00 94.19 259 LEU A C 1
ATOM 2013 O O . LEU A 1 259 ? 7.851 -6.764 1.907 1.00 94.19 259 LEU A O 1
ATOM 2017 N N . PHE A 1 260 ? 8.733 -8.471 0.761 1.00 96.00 260 PHE A N 1
ATOM 2018 C CA . PHE A 1 260 ? 7.893 -9.479 1.397 1.00 96.00 260 PHE A CA 1
ATOM 2019 C C . PHE A 1 260 ? 8.175 -9.590 2.903 1.00 96.00 260 PHE A C 1
ATOM 2021 O O . PHE A 1 260 ? 7.244 -9.583 3.708 1.00 96.00 260 PHE A O 1
ATOM 2028 N N . ILE A 1 261 ? 9.451 -9.594 3.306 1.00 96.19 261 ILE A N 1
ATOM 2029 C CA . ILE A 1 261 ? 9.850 -9.559 4.721 1.00 96.19 261 ILE A CA 1
ATOM 2030 C C . ILE A 1 261 ? 9.295 -8.304 5.405 1.00 96.19 261 ILE A C 1
ATOM 2032 O O . ILE A 1 261 ? 8.798 -8.401 6.524 1.00 96.19 261 ILE A O 1
ATOM 2036 N N . SER A 1 262 ? 9.311 -7.141 4.746 1.00 96.69 262 SER A N 1
ATOM 2037 C CA . SER A 1 262 ? 8.764 -5.906 5.322 1.00 96.69 262 SER A CA 1
ATOM 2038 C C . SER A 1 262 ? 7.260 -6.018 5.597 1.00 96.69 262 SER A C 1
ATOM 2040 O O . SER A 1 262 ? 6.790 -5.495 6.609 1.00 96.69 262 SER A O 1
ATOM 2042 N N . VAL A 1 263 ? 6.503 -6.721 4.744 1.00 96.56 263 VAL A N 1
ATOM 2043 C CA . VAL A 1 263 ? 5.078 -7.034 4.965 1.00 96.56 263 VAL A CA 1
ATOM 2044 C C . VAL A 1 263 ? 4.907 -7.970 6.156 1.00 96.56 263 VAL A C 1
ATOM 2046 O O . VAL A 1 263 ? 4.127 -7.657 7.054 1.00 96.56 263 VAL A O 1
ATOM 2049 N N . LEU A 1 264 ? 5.684 -9.055 6.225 1.00 97.06 264 LEU A N 1
ATOM 2050 C CA . LEU A 1 264 ? 5.636 -9.990 7.354 1.00 97.06 264 LEU A CA 1
ATOM 2051 C C . LEU A 1 264 ? 5.971 -9.315 8.691 1.00 97.06 264 LEU A C 1
ATOM 2053 O O . LEU A 1 264 ? 5.313 -9.582 9.695 1.00 97.06 264 LEU A O 1
ATOM 2057 N N . VAL A 1 265 ? 6.959 -8.417 8.709 1.00 96.31 265 VAL A N 1
ATOM 2058 C CA . VAL A 1 265 ? 7.324 -7.641 9.903 1.00 96.31 265 VAL A CA 1
ATOM 2059 C C . VAL A 1 265 ? 6.173 -6.733 10.334 1.00 96.31 265 VAL A C 1
ATOM 2061 O O . VAL A 1 265 ? 5.859 -6.691 11.522 1.00 96.31 265 VAL A O 1
ATOM 2064 N N . THR A 1 266 ? 5.504 -6.043 9.403 1.00 96.88 266 THR A N 1
ATOM 2065 C CA . THR A 1 266 ? 4.316 -5.238 9.740 1.00 96.88 266 THR A CA 1
ATOM 2066 C C . THR A 1 266 ? 3.214 -6.088 10.346 1.00 96.88 266 THR A C 1
ATOM 2068 O O . THR A 1 266 ? 2.665 -5.696 11.369 1.00 96.88 266 THR A O 1
ATOM 2071 N N . GLU A 1 267 ? 2.908 -7.242 9.755 1.00 97.69 267 GLU A N 1
ATOM 2072 C CA . GLU A 1 267 ? 1.860 -8.134 10.255 1.00 97.69 267 GLU A CA 1
ATOM 2073 C C . GLU A 1 267 ? 2.192 -8.692 11.641 1.00 97.69 267 GLU A C 1
ATOM 2075 O O . GLU A 1 267 ? 1.344 -8.691 12.533 1.00 97.69 267 GLU A O 1
ATOM 2080 N N . LEU A 1 268 ? 3.447 -9.085 11.867 1.00 97.31 268 LEU A N 1
ATOM 2081 C CA . LEU A 1 268 ? 3.899 -9.553 13.173 1.00 97.31 268 LEU A CA 1
ATOM 2082 C C . LEU A 1 268 ? 3.794 -8.452 14.237 1.00 97.31 268 LEU A C 1
ATOM 2084 O O . LEU A 1 268 ? 3.291 -8.697 15.333 1.00 97.31 268 LEU A O 1
ATOM 2088 N N . VAL A 1 269 ? 4.236 -7.229 13.929 1.00 96.69 269 VAL A N 1
ATOM 2089 C CA . VAL A 1 269 ? 4.157 -6.108 14.878 1.00 96.69 269 VAL A CA 1
ATOM 2090 C C . VAL A 1 269 ? 2.709 -5.682 15.113 1.00 96.69 269 VAL A C 1
ATOM 2092 O O . VAL A 1 269 ? 2.340 -5.404 16.253 1.00 96.69 269 VAL A O 1
ATOM 2095 N N . ALA A 1 270 ? 1.869 -5.688 14.076 1.00 96.38 270 ALA A N 1
ATOM 2096 C CA . ALA A 1 270 ? 0.446 -5.403 14.201 1.00 96.38 270 ALA A CA 1
ATOM 2097 C C . ALA A 1 270 ? -0.260 -6.455 15.075 1.00 96.38 270 ALA A C 1
ATOM 2099 O O . ALA A 1 270 ? -1.077 -6.083 15.914 1.00 96.38 270 ALA A O 1
ATOM 2100 N N . LEU A 1 271 ? 0.095 -7.742 14.959 1.00 97.56 271 LEU A N 1
ATOM 2101 C CA . LEU A 1 271 ? -0.407 -8.813 15.829 1.00 97.56 271 LEU A CA 1
ATOM 2102 C C . LEU A 1 271 ? 0.002 -8.599 17.298 1.00 97.56 271 LEU A C 1
ATOM 2104 O O . LEU A 1 271 ? -0.831 -8.715 18.198 1.00 97.56 271 LEU A O 1
ATOM 2108 N N . ILE A 1 272 ? 1.269 -8.252 17.555 1.00 97.44 272 ILE A N 1
ATOM 2109 C CA . ILE A 1 272 ? 1.744 -7.951 18.917 1.00 97.44 272 ILE A CA 1
ATOM 2110 C C . ILE A 1 272 ? 0.997 -6.729 19.469 1.00 97.44 272 ILE A C 1
ATOM 2112 O O . ILE A 1 272 ? 0.529 -6.748 20.607 1.00 97.44 272 ILE A O 1
ATOM 2116 N N . ALA A 1 273 ? 0.835 -5.682 18.659 1.00 96.50 273 ALA A N 1
ATOM 2117 C CA . ALA A 1 273 ? 0.090 -4.486 19.031 1.00 96.50 273 ALA A CA 1
ATOM 2118 C C . ALA A 1 273 ? -1.391 -4.779 19.287 1.00 96.50 273 ALA A C 1
ATOM 2120 O O . ALA A 1 273 ? -1.952 -4.232 20.230 1.00 96.50 273 ALA A O 1
ATOM 2121 N N . TYR A 1 274 ? -2.005 -5.682 18.521 1.00 97.31 274 TYR A N 1
ATOM 2122 C CA . TYR A 1 274 ? -3.362 -6.154 18.772 1.00 97.31 274 TYR A CA 1
ATOM 2123 C C . TYR A 1 274 ? -3.463 -6.805 20.156 1.00 97.31 274 TYR A C 1
ATOM 2125 O O . TYR A 1 274 ? -4.329 -6.436 20.945 1.00 97.31 274 TYR A O 1
ATOM 2133 N N . PHE A 1 275 ? -2.543 -7.711 20.502 1.00 97.94 275 PHE A N 1
ATOM 2134 C CA . PHE A 1 275 ? -2.541 -8.365 21.815 1.00 97.94 275 PHE A CA 1
ATOM 2135 C C . PHE A 1 275 ? -2.337 -7.365 22.966 1.00 97.94 275 PHE A C 1
ATOM 2137 O O . PHE A 1 275 ? -3.067 -7.384 23.957 1.00 97.94 275 PHE A O 1
ATOM 2144 N N . VAL A 1 276 ? -1.389 -6.435 22.821 1.00 96.50 276 VAL A N 1
ATOM 2145 C CA . VAL A 1 276 ? -1.144 -5.374 23.812 1.00 96.50 276 VAL A CA 1
ATOM 2146 C C . VAL A 1 276 ? -2.344 -4.423 23.922 1.00 96.50 276 VAL A C 1
ATOM 2148 O O . VAL A 1 276 ? -2.748 -4.051 25.026 1.00 96.50 276 VAL A O 1
ATOM 2151 N N . GLY A 1 277 ? -2.950 -4.052 22.794 1.00 95.19 277 GLY A N 1
ATOM 2152 C CA . GLY A 1 277 ? -4.148 -3.219 22.728 1.00 95.19 277 GLY A CA 1
ATOM 2153 C C . GLY A 1 277 ? -5.352 -3.891 23.384 1.00 95.19 277 GLY A C 1
ATOM 2154 O O . GLY A 1 277 ? -6.086 -3.242 24.125 1.00 95.19 277 GLY A O 1
ATOM 2155 N N . PHE A 1 278 ? -5.496 -5.206 23.207 1.00 95.69 278 PHE A N 1
ATOM 2156 C CA . PHE A 1 278 ? -6.548 -5.999 23.837 1.00 95.69 278 PHE A CA 1
ATOM 2157 C C . PHE A 1 278 ? -6.420 -5.973 25.364 1.00 95.69 278 PHE A C 1
ATOM 2159 O O . PHE A 1 278 ? -7.401 -5.715 26.060 1.00 95.69 278 PHE A O 1
ATOM 2166 N N . CYS A 1 279 ? -5.200 -6.145 25.880 1.00 95.31 279 CYS A N 1
ATOM 2167 C CA . CYS A 1 279 ? -4.919 -6.109 27.317 1.00 95.31 279 CYS A CA 1
ATOM 2168 C C . CYS A 1 279 ? -5.080 -4.716 27.950 1.00 95.31 279 CYS A C 1
ATOM 2170 O O . CYS A 1 279 ? -5.323 -4.623 29.151 1.00 95.31 279 CYS A O 1
ATOM 2172 N N . THR A 1 280 ? -4.920 -3.636 27.179 1.00 94.25 280 THR A N 1
ATOM 2173 C CA . THR A 1 280 ? -4.906 -2.255 27.705 1.00 94.25 280 THR A CA 1
ATOM 2174 C C . THR A 1 280 ? -6.208 -1.488 27.487 1.00 94.25 280 THR A C 1
ATOM 2176 O O . THR A 1 280 ? -6.556 -0.648 28.314 1.00 94.25 280 THR A O 1
ATOM 2179 N N . GLY A 1 281 ? -6.938 -1.763 26.403 1.00 90.06 281 GLY A N 1
ATOM 2180 C CA . GLY A 1 281 ? -8.145 -1.024 26.012 1.00 90.06 281 GLY A CA 1
ATOM 2181 C C . GLY A 1 281 ? -9.266 -1.888 25.427 1.00 90.06 281 GLY A C 1
ATOM 2182 O O . GLY A 1 281 ? -10.245 -1.345 24.919 1.00 90.06 281 GLY A O 1
ATOM 2183 N N . GLY A 1 282 ? -9.148 -3.219 25.484 1.00 93.19 282 GLY A N 1
ATOM 2184 C CA . GLY A 1 282 ? -10.150 -4.149 24.962 1.00 93.19 282 GLY A CA 1
ATOM 2185 C C . GLY A 1 282 ? -10.108 -4.336 23.439 1.00 93.19 282 GLY A C 1
ATOM 2186 O O . GLY A 1 282 ? -9.228 -3.838 22.737 1.00 93.19 282 GLY A O 1
ATOM 2187 N N . ALA A 1 283 ? -11.074 -5.096 22.915 1.00 93.75 283 ALA A N 1
ATOM 2188 C CA . ALA A 1 283 ? -11.073 -5.560 21.523 1.00 93.75 283 ALA A CA 1
ATOM 2189 C C . ALA A 1 283 ? -11.193 -4.433 20.480 1.00 93.75 283 ALA A C 1
ATOM 2191 O O . ALA A 1 283 ? -10.535 -4.492 19.442 1.00 93.75 283 ALA A O 1
ATOM 2192 N N . MET A 1 284 ? -11.987 -3.393 20.760 1.00 90.44 284 MET A N 1
ATOM 2193 C CA . MET A 1 284 ? -12.157 -2.258 19.841 1.00 90.44 284 MET A CA 1
ATOM 2194 C C . MET A 1 284 ? -10.853 -1.472 19.675 1.00 90.44 284 MET A C 1
ATOM 2196 O O . MET A 1 284 ? -10.433 -1.194 18.553 1.00 90.44 284 MET A O 1
ATOM 2200 N N . TRP A 1 285 ? -10.165 -1.184 20.785 1.00 92.75 285 TRP A N 1
ATOM 2201 C CA . TRP A 1 285 ? -8.870 -0.503 20.759 1.00 92.75 285 TRP A CA 1
ATOM 2202 C C . TRP A 1 285 ? -7.789 -1.344 20.071 1.00 92.75 285 TRP A C 1
ATOM 2204 O O . TRP A 1 285 ? -7.018 -0.822 19.267 1.00 92.75 285 TRP A O 1
ATOM 2214 N N . ALA A 1 286 ? -7.767 -2.656 20.328 1.00 95.19 286 ALA A N 1
ATOM 2215 C CA . ALA A 1 286 ? -6.875 -3.592 19.647 1.00 95.19 286 ALA A CA 1
ATOM 2216 C C . ALA A 1 286 ? -7.051 -3.557 18.122 1.00 95.19 286 ALA A C 1
ATOM 2218 O O . ALA A 1 286 ? -6.067 -3.487 17.383 1.00 95.19 286 ALA A O 1
ATOM 2219 N N . HIS A 1 287 ? -8.305 -3.574 17.653 1.00 95.00 287 HIS A N 1
ATOM 2220 C CA . HIS A 1 287 ? -8.619 -3.510 16.229 1.00 95.00 287 HIS A CA 1
ATOM 2221 C C . HIS A 1 287 ? -8.174 -2.180 15.617 1.00 95.00 287 HIS A C 1
ATOM 2223 O O . HIS A 1 287 ? -7.503 -2.178 14.584 1.00 95.00 287 HIS A O 1
ATOM 2229 N N . TYR A 1 288 ? -8.478 -1.065 16.286 1.00 94.25 288 TYR A N 1
ATOM 2230 C CA . TYR A 1 288 ? -8.039 0.263 15.865 1.00 94.25 288 TYR A CA 1
ATOM 2231 C C . TYR A 1 288 ? -6.511 0.336 15.732 1.00 94.25 288 TYR A C 1
ATOM 2233 O O . TYR A 1 288 ? -5.999 0.690 14.671 1.00 94.25 288 TYR A O 1
ATOM 2241 N N . LEU A 1 289 ? -5.766 -0.068 16.767 1.00 95.69 289 LEU A N 1
ATOM 2242 C CA . LEU A 1 289 ? -4.302 -0.003 16.771 1.00 95.69 289 LEU A CA 1
ATOM 2243 C C . LEU A 1 289 ? -3.680 -0.870 15.663 1.00 95.69 289 LEU A C 1
ATOM 2245 O O . LEU A 1 289 ? -2.751 -0.436 14.980 1.00 95.69 289 LEU A O 1
ATOM 2249 N N . HIS A 1 290 ? -4.223 -2.068 15.450 1.00 96.50 290 HIS A N 1
ATOM 2250 C CA . HIS A 1 290 ? -3.807 -2.968 14.377 1.00 96.50 290 HIS A CA 1
ATOM 2251 C C . HIS A 1 290 ? -4.008 -2.345 12.983 1.00 96.50 290 HIS A C 1
ATOM 2253 O O . HIS A 1 290 ? -3.083 -2.352 12.165 1.00 96.50 290 HIS A O 1
ATOM 2259 N N . GLN A 1 291 ? -5.179 -1.748 12.721 1.00 95.81 291 GLN A N 1
ATOM 2260 C CA . GLN A 1 291 ? -5.452 -1.074 11.445 1.00 95.81 291 GLN A CA 1
ATOM 2261 C C . GLN A 1 291 ? -4.562 0.156 11.241 1.00 95.81 291 GLN A C 1
ATOM 2263 O O . GLN A 1 291 ? -4.017 0.343 10.152 1.00 95.81 291 GLN A O 1
ATOM 2268 N N . GLN A 1 292 ? -4.349 0.960 12.285 1.00 96.00 292 GLN A N 1
ATOM 2269 C CA . GLN A 1 292 ? -3.497 2.148 12.202 1.00 96.00 292 GLN A CA 1
ATOM 2270 C C . GLN A 1 292 ? -2.046 1.800 11.854 1.00 96.00 292 GLN A C 1
ATOM 2272 O O . GLN A 1 292 ? -1.450 2.436 10.982 1.00 96.00 292 GLN A O 1
ATOM 2277 N N . ILE A 1 293 ? -1.482 0.750 12.463 1.00 96.69 293 ILE A N 1
ATOM 2278 C CA . ILE A 1 293 ? -0.127 0.284 12.131 1.00 96.69 293 ILE A CA 1
ATOM 2279 C C . ILE A 1 293 ? -0.043 -0.136 10.660 1.00 96.69 293 ILE A C 1
ATOM 2281 O O . ILE A 1 293 ? 0.884 0.288 9.964 1.00 96.69 293 ILE A O 1
ATOM 2285 N N . ARG A 1 294 ? -1.013 -0.916 10.161 1.00 96.00 294 ARG A N 1
ATOM 2286 C CA . ARG A 1 294 ? -1.050 -1.340 8.751 1.00 96.00 294 ARG A CA 1
ATOM 2287 C C . ARG A 1 294 ? -1.118 -0.148 7.798 1.00 96.00 294 ARG A C 1
ATOM 2289 O O . ARG A 1 294 ? -0.313 -0.083 6.868 1.00 96.00 294 ARG A O 1
ATOM 2296 N N . ARG A 1 295 ? -2.022 0.805 8.051 1.00 95.62 295 ARG A N 1
ATOM 2297 C CA . ARG A 1 295 ? -2.210 2.008 7.219 1.00 95.62 295 ARG A CA 1
ATOM 2298 C C . ARG A 1 295 ? -0.940 2.850 7.146 1.00 95.62 295 ARG A C 1
ATOM 2300 O O . ARG A 1 295 ? -0.476 3.160 6.051 1.00 95.62 295 ARG A O 1
ATOM 2307 N N . LEU A 1 296 ? -0.333 3.160 8.293 1.00 96.88 296 LEU A N 1
ATOM 2308 C CA . LEU A 1 296 ? 0.888 3.967 8.339 1.00 96.88 296 LEU A CA 1
ATOM 2309 C C . LEU A 1 296 ? 2.069 3.260 7.660 1.00 96.88 296 LEU A C 1
ATOM 2311 O O . LEU A 1 296 ? 2.779 3.877 6.864 1.00 96.88 296 LEU A O 1
ATOM 2315 N N . CYS A 1 297 ? 2.258 1.962 7.916 1.00 97.50 297 CYS A N 1
ATOM 2316 C CA . CYS A 1 297 ? 3.321 1.185 7.276 1.00 97.50 297 CYS A CA 1
ATOM 2317 C C . CYS A 1 297 ? 3.129 1.121 5.757 1.00 97.50 297 CYS A C 1
ATOM 2319 O O . CYS A 1 297 ? 4.081 1.337 5.010 1.00 97.50 297 CYS A O 1
ATOM 2321 N N . HIS A 1 298 ? 1.904 0.872 5.288 1.00 96.00 298 HIS A N 1
ATOM 2322 C CA . HIS A 1 298 ? 1.585 0.863 3.862 1.00 96.00 298 HIS A CA 1
ATOM 2323 C C . HIS A 1 298 ? 1.822 2.235 3.214 1.00 96.00 298 HIS A C 1
ATOM 2325 O O . HIS A 1 298 ? 2.459 2.312 2.163 1.00 96.00 298 HIS A O 1
ATOM 2331 N N . GLY A 1 299 ? 1.420 3.319 3.886 1.00 95.50 299 GLY A N 1
ATOM 2332 C CA . GLY A 1 299 ? 1.695 4.689 3.454 1.00 95.50 299 GLY A CA 1
ATOM 2333 C C . GLY A 1 299 ? 3.191 4.966 3.276 1.00 95.50 299 GLY A C 1
ATOM 2334 O O . GLY A 1 299 ? 3.590 5.506 2.246 1.00 95.50 299 GLY A O 1
ATOM 2335 N N . ILE A 1 300 ? 4.038 4.526 4.216 1.00 96.31 300 ILE A N 1
ATOM 2336 C CA . ILE A 1 300 ? 5.503 4.644 4.093 1.00 96.31 300 ILE A CA 1
ATOM 2337 C C . ILE A 1 300 ? 6.013 3.916 2.842 1.00 96.31 300 ILE A C 1
ATOM 2339 O O . ILE A 1 300 ? 6.790 4.500 2.081 1.00 96.31 300 ILE A O 1
ATOM 2343 N N . ARG A 1 301 ? 5.556 2.679 2.588 1.00 95.06 301 ARG A N 1
ATOM 2344 C CA . ARG A 1 301 ? 5.964 1.920 1.389 1.00 95.06 301 ARG A CA 1
ATOM 2345 C C . ARG A 1 301 ? 5.599 2.665 0.108 1.00 95.06 301 ARG A C 1
ATOM 2347 O O . ARG A 1 301 ? 6.445 2.819 -0.774 1.00 95.06 301 ARG A O 1
ATOM 2354 N N . ILE A 1 302 ? 4.369 3.176 0.027 1.00 93.75 302 ILE A N 1
ATOM 2355 C CA . ILE A 1 302 ? 3.903 3.953 -1.128 1.00 93.75 302 ILE A CA 1
ATOM 2356 C C . ILE A 1 302 ? 4.766 5.205 -1.311 1.00 93.75 302 ILE A C 1
ATOM 2358 O O . ILE A 1 302 ? 5.254 5.449 -2.413 1.00 93.75 302 ILE A O 1
ATOM 2362 N N . ILE A 1 303 ? 4.992 5.988 -0.251 1.00 94.44 303 ILE A N 1
ATOM 2363 C CA . ILE A 1 303 ? 5.752 7.247 -0.323 1.00 94.44 303 ILE A CA 1
ATOM 2364 C C . ILE A 1 303 ? 7.181 7.003 -0.817 1.00 94.44 303 ILE A C 1
ATOM 2366 O O . ILE A 1 303 ? 7.662 7.739 -1.683 1.00 94.44 303 ILE A O 1
ATOM 2370 N N . ILE A 1 304 ? 7.850 5.970 -0.297 1.00 93.81 304 ILE A N 1
ATOM 2371 C CA . ILE A 1 304 ? 9.221 5.640 -0.696 1.00 93.81 304 ILE A CA 1
ATOM 2372 C C . ILE A 1 304 ? 9.247 5.184 -2.155 1.00 93.81 304 ILE A C 1
ATOM 23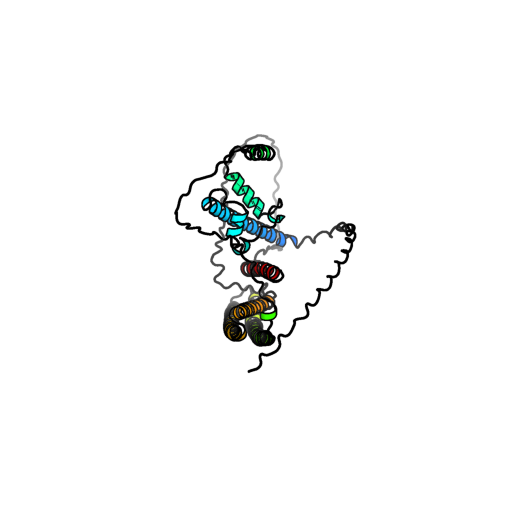74 O O . ILE A 1 304 ? 10.087 5.652 -2.920 1.00 93.81 304 ILE A O 1
ATOM 2378 N N . ARG A 1 305 ? 8.323 4.312 -2.573 1.00 89.31 305 ARG A N 1
ATOM 2379 C CA . ARG A 1 305 ? 8.382 3.670 -3.896 1.00 89.31 305 ARG A CA 1
ATOM 2380 C C . ARG A 1 305 ? 7.767 4.491 -5.027 1.00 89.31 305 ARG A C 1
ATOM 2382 O O . ARG A 1 305 ? 8.202 4.324 -6.164 1.00 89.31 305 ARG A O 1
ATOM 2389 N N . LYS A 1 306 ? 6.852 5.429 -4.752 1.00 89.50 306 LYS A N 1
ATOM 2390 C CA . LYS A 1 306 ? 6.200 6.274 -5.777 1.00 89.50 306 LYS A CA 1
ATOM 2391 C C . LYS A 1 306 ? 7.201 7.054 -6.638 1.00 89.50 306 LYS A C 1
ATOM 2393 O O . LYS A 1 306 ? 6.924 7.336 -7.796 1.00 89.50 306 LYS A O 1
ATOM 2398 N N . LYS A 1 307 ? 8.383 7.373 -6.102 1.00 85.19 307 LYS A N 1
ATOM 2399 C CA . LYS A 1 307 ? 9.443 8.073 -6.848 1.00 85.19 307 LYS A CA 1
ATOM 2400 C C . LYS A 1 307 ? 10.236 7.176 -7.808 1.00 85.19 307 LYS A C 1
ATOM 2402 O O . LYS A 1 307 ? 10.949 7.703 -8.653 1.00 85.19 307 LYS A O 1
ATOM 2407 N N . PHE A 1 308 ? 10.122 5.851 -7.697 1.00 82.50 308 PHE A N 1
ATOM 2408 C CA . PHE A 1 308 ? 11.000 4.887 -8.374 1.00 82.50 308 PHE A CA 1
ATOM 2409 C C . PHE A 1 308 ? 10.269 3.943 -9.338 1.00 82.50 308 PHE A C 1
ATOM 2411 O O . PHE A 1 308 ? 10.830 2.930 -9.738 1.00 82.50 308 PHE A O 1
ATOM 2418 N N . THR A 1 309 ? 9.026 4.236 -9.720 1.00 76.75 309 THR A N 1
ATOM 2419 C CA . THR A 1 309 ? 8.260 3.367 -10.630 1.00 76.75 309 THR A CA 1
ATOM 2420 C C . THR A 1 309 ? 8.622 3.545 -12.102 1.00 76.75 309 THR A C 1
ATOM 2422 O O . THR A 1 309 ? 8.380 2.637 -12.886 1.00 76.75 309 THR A O 1
ATOM 2425 N N . LYS A 1 310 ? 9.218 4.682 -12.489 1.00 80.56 310 LYS A N 1
ATOM 2426 C CA . LYS A 1 310 ? 9.373 5.028 -13.909 1.00 80.56 310 LYS A CA 1
ATOM 2427 C C . LYS A 1 310 ? 10.491 4.269 -14.634 1.00 80.56 310 LYS A C 1
ATOM 2429 O O . LYS A 1 310 ? 10.312 3.978 -15.803 1.00 80.56 310 LYS A O 1
ATOM 2434 N N . ASN A 1 311 ? 11.630 3.967 -13.996 1.00 80.38 311 ASN A N 1
ATOM 2435 C CA . ASN A 1 311 ? 12.766 3.266 -14.623 1.00 80.38 311 ASN A CA 1
ATOM 2436 C C . ASN A 1 311 ? 13.770 2.753 -13.564 1.00 80.38 311 ASN A C 1
ATOM 2438 O O . ASN A 1 311 ? 14.202 3.564 -12.737 1.00 80.38 311 ASN A O 1
ATOM 2442 N N . PRO A 1 312 ? 14.227 1.482 -13.606 1.00 82.81 312 PRO A N 1
ATOM 2443 C CA . PRO A 1 312 ? 13.835 0.394 -14.515 1.00 82.81 312 PRO A CA 1
ATOM 2444 C C . PRO A 1 312 ? 12.430 -0.178 -14.234 1.00 82.81 312 PRO A C 1
ATOM 2446 O O . PRO A 1 312 ? 11.977 -0.138 -13.086 1.00 82.81 312 PRO A O 1
ATOM 2449 N N . PRO A 1 313 ? 11.750 -0.753 -15.248 1.00 78.62 313 PRO A N 1
ATOM 2450 C CA . PRO A 1 313 ? 10.449 -1.385 -15.063 1.00 78.62 313 PRO A CA 1
ATOM 2451 C C . PRO A 1 313 ? 10.565 -2.563 -14.091 1.00 78.62 313 PRO A C 1
ATOM 2453 O O . PRO A 1 313 ? 11.399 -3.454 -14.249 1.00 78.62 313 PRO A O 1
ATOM 2456 N N . ARG A 1 314 ? 9.710 -2.573 -13.069 1.00 70.56 314 ARG A N 1
ATOM 2457 C CA . ARG A 1 314 ? 9.571 -3.676 -12.104 1.00 70.56 314 ARG A CA 1
ATOM 2458 C C . ARG A 1 314 ? 8.508 -4.661 -12.581 1.00 70.56 314 ARG A C 1
ATOM 2460 O O . ARG A 1 314 ? 7.570 -4.970 -11.854 1.00 70.56 314 ARG A O 1
ATOM 2467 N N . GLN A 1 315 ? 8.598 -5.097 -13.829 1.00 69.38 315 GLN A N 1
ATOM 2468 C CA . GLN A 1 315 ? 7.702 -6.130 -14.328 1.00 69.38 315 GLN A CA 1
ATOM 2469 C C . GLN A 1 315 ? 8.363 -7.481 -14.068 1.00 69.38 315 GLN A C 1
ATOM 2471 O O . GLN A 1 315 ? 9.366 -7.832 -14.689 1.00 69.38 315 GLN A O 1
ATOM 2476 N N . PHE A 1 316 ? 7.835 -8.230 -13.099 1.00 59.06 316 PHE A N 1
ATOM 2477 C CA . PHE A 1 316 ? 8.235 -9.621 -12.927 1.00 59.06 316 PHE A CA 1
ATOM 2478 C C . PHE A 1 316 ? 7.747 -10.421 -14.134 1.00 59.06 316 PHE A C 1
ATOM 2480 O O . PHE A 1 316 ? 6.606 -10.270 -14.568 1.00 59.06 316 PHE A O 1
ATOM 2487 N N . PHE A 1 317 ? 8.622 -11.290 -14.638 1.00 49.97 317 PHE A N 1
ATOM 2488 C CA . PHE A 1 317 ? 8.499 -12.107 -15.855 1.00 49.97 317 PHE A CA 1
ATOM 2489 C C . PHE A 1 317 ? 7.175 -12.875 -16.044 1.00 49.97 317 PHE A C 1
ATOM 2491 O O . PHE A 1 317 ? 6.932 -13.403 -17.123 1.00 49.97 317 PHE A O 1
ATOM 2498 N N . LEU A 1 318 ? 6.326 -12.968 -15.020 1.00 48.62 318 LEU A N 1
ATOM 2499 C CA . LEU A 1 318 ? 5.080 -13.729 -15.062 1.00 48.62 318 LEU A CA 1
ATOM 2500 C C . LEU A 1 318 ? 3.873 -12.938 -15.586 1.00 48.62 318 LEU A C 1
ATOM 2502 O O . LEU A 1 318 ? 2.874 -13.564 -15.926 1.00 48.62 318 LEU A O 1
ATOM 2506 N N . MET A 1 319 ? 3.936 -11.604 -15.678 1.00 44.47 319 MET A N 1
ATOM 2507 C CA . MET A 1 319 ? 2.739 -10.808 -15.997 1.00 44.47 319 MET A CA 1
ATOM 2508 C C . MET A 1 319 ? 2.528 -10.529 -17.499 1.00 44.47 319 MET A C 1
ATOM 2510 O O . MET A 1 319 ? 1.403 -10.247 -17.890 1.00 44.47 319 MET A O 1
ATOM 2514 N N . ASN A 1 320 ? 3.547 -10.685 -18.357 1.00 43.50 320 ASN A N 1
ATOM 2515 C CA . ASN A 1 320 ? 3.445 -10.349 -19.794 1.00 43.50 320 ASN A CA 1
ATOM 2516 C C . ASN A 1 320 ? 3.200 -11.546 -20.731 1.00 43.50 320 ASN A C 1
ATOM 2518 O O . ASN A 1 320 ? 3.209 -11.382 -21.947 1.00 43.50 320 ASN A O 1
ATOM 2522 N N . CYS A 1 321 ? 2.956 -12.753 -20.214 1.00 44.66 321 CYS A N 1
ATOM 2523 C CA . CYS A 1 321 ? 2.686 -13.915 -21.076 1.00 44.66 321 CYS A CA 1
ATOM 2524 C C . CYS A 1 321 ? 1.247 -13.978 -21.624 1.00 44.66 321 CYS A C 1
ATOM 2526 O O . CYS A 1 321 ? 0.953 -14.895 -22.385 1.00 44.66 321 CYS A O 1
ATOM 2528 N N . TYR A 1 322 ? 0.356 -13.049 -21.254 1.00 45.31 322 TYR A N 1
ATOM 2529 C CA . TYR A 1 322 ? -1.059 -13.098 -21.655 1.00 45.31 322 TYR A CA 1
ATOM 2530 C C . TYR A 1 322 ? -1.519 -12.006 -22.612 1.00 45.31 322 TYR A C 1
ATOM 2532 O O . TYR A 1 322 ? -2.651 -12.070 -23.086 1.00 45.31 322 TYR A O 1
ATOM 2540 N N . GLU A 1 323 ? -0.657 -11.068 -22.994 1.00 43.34 323 GLU A N 1
ATOM 2541 C CA . GLU A 1 323 ? -0.999 -10.141 -24.067 1.00 43.34 323 GLU A CA 1
ATOM 2542 C C . GLU A 1 323 ? -0.579 -10.743 -25.409 1.00 43.34 323 GLU A C 1
ATOM 2544 O O . GLU A 1 323 ? 0.331 -10.288 -26.104 1.00 43.34 323 GLU A O 1
ATOM 2549 N N . THR A 1 324 ? -1.247 -11.845 -25.771 1.00 41.69 324 THR A N 1
ATOM 2550 C CA . THR A 1 324 ? -1.331 -12.275 -27.165 1.00 41.69 324 THR A CA 1
ATOM 2551 C C . THR A 1 324 ? -1.939 -11.119 -27.931 1.00 41.69 324 THR A C 1
ATOM 2553 O O . THR A 1 324 ? -3.149 -10.917 -27.929 1.00 41.69 324 THR A O 1
ATOM 2556 N N . LYS A 1 325 ? -1.060 -10.342 -28.558 1.00 47.00 325 LYS A N 1
ATOM 2557 C CA . LYS A 1 325 ? -1.375 -9.373 -29.590 1.00 47.00 325 LYS A CA 1
ATOM 2558 C C . LYS A 1 325 ? -2.226 -10.104 -30.622 1.00 47.00 325 LYS A C 1
ATOM 2560 O O . LYS A 1 325 ? -1.696 -10.806 -31.484 1.00 47.00 325 LYS A O 1
ATOM 2565 N N . THR A 1 326 ? -3.545 -9.982 -30.501 1.00 45.84 326 THR A N 1
ATOM 2566 C CA . THR A 1 326 ? -4.494 -10.326 -31.550 1.00 45.84 326 THR A CA 1
ATOM 2567 C C . THR A 1 326 ? -4.205 -9.344 -32.671 1.00 45.84 326 THR A C 1
ATOM 2569 O O . THR A 1 326 ? -4.822 -8.289 -32.783 1.00 45.84 326 THR A O 1
ATOM 2572 N N . ALA A 1 327 ? -3.169 -9.643 -33.452 1.00 45.91 327 ALA A N 1
ATOM 2573 C CA . ALA A 1 327 ? -2.945 -9.041 -34.743 1.00 45.91 327 ALA A CA 1
ATOM 2574 C C . ALA A 1 327 ? -4.141 -9.476 -35.584 1.00 45.91 327 ALA A C 1
ATOM 2576 O O . ALA A 1 327 ? -4.132 -10.536 -36.209 1.00 45.91 327 ALA A O 1
ATOM 2577 N N . ALA A 1 328 ? -5.212 -8.688 -35.495 1.00 49.44 328 ALA A N 1
ATOM 2578 C CA . ALA A 1 328 ? -6.328 -8.755 -36.400 1.00 49.44 328 ALA A CA 1
ATOM 2579 C C . ALA A 1 328 ? -5.735 -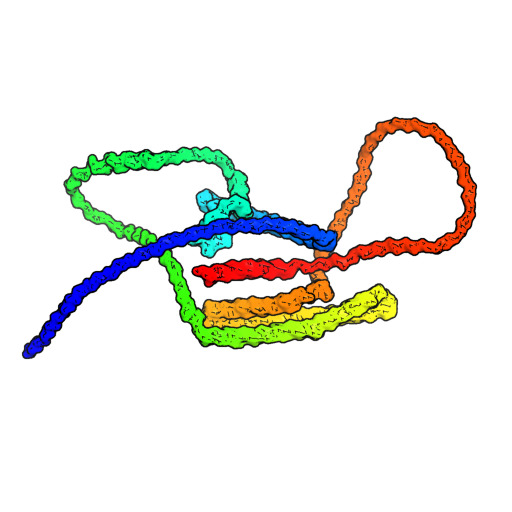8.650 -37.801 1.00 49.44 328 ALA A C 1
ATOM 2581 O O . ALA A 1 328 ? -5.213 -7.620 -38.224 1.00 49.44 328 ALA A O 1
ATOM 2582 N N . THR A 1 329 ? -5.742 -9.795 -38.468 1.00 45.41 329 THR A N 1
ATOM 2583 C CA . THR A 1 329 ? -5.573 -9.940 -39.896 1.00 45.41 329 THR A CA 1
ATOM 2584 C C . THR A 1 329 ? -6.670 -9.111 -40.551 1.00 45.41 329 THR A C 1
ATOM 2586 O O . THR A 1 329 ? -7.767 -9.605 -40.805 1.00 45.41 329 THR A O 1
ATOM 2589 N N . THR A 1 330 ? -6.387 -7.835 -40.811 1.00 46.72 330 THR A N 1
ATOM 2590 C CA . THR A 1 330 ? -7.114 -7.056 -41.811 1.00 46.72 330 THR A CA 1
ATOM 2591 C C . THR A 1 330 ? -6.758 -7.669 -43.159 1.00 46.72 330 THR A C 1
ATOM 2593 O O . THR A 1 330 ? -5.834 -7.248 -43.846 1.00 46.72 330 THR A O 1
ATOM 2596 N N . SER A 1 331 ? -7.449 -8.761 -43.476 1.00 44.22 331 SER A N 1
ATOM 2597 C CA . SER A 1 331 ? -7.555 -9.275 -44.829 1.00 44.22 331 SER A CA 1
ATOM 2598 C C . SER A 1 331 ? -8.417 -8.280 -45.593 1.00 44.22 331 SER A C 1
ATOM 2600 O O . SER A 1 331 ? -9.637 -8.237 -45.458 1.00 44.22 331 SER A O 1
ATOM 2602 N N . SER A 1 332 ? -7.754 -7.411 -46.343 1.00 46.28 332 SER A N 1
ATOM 2603 C CA . SER A 1 332 ? -8.351 -6.650 -47.427 1.00 46.28 332 SER A CA 1
ATOM 2604 C C . SER A 1 332 ? -8.927 -7.641 -48.441 1.00 46.28 332 SER A C 1
ATOM 2606 O O . SER A 1 332 ? -8.213 -8.186 -49.279 1.00 46.28 332 SER A O 1
ATOM 2608 N N . SER A 1 333 ? -10.228 -7.912 -48.328 1.00 43.81 333 SER A N 1
ATOM 2609 C CA . SER A 1 333 ? -11.020 -8.472 -49.417 1.00 43.81 333 SER A CA 1
ATOM 2610 C C . SER A 1 333 ? -11.267 -7.357 -50.430 1.00 43.81 333 SER A C 1
ATOM 2612 O O . SER A 1 333 ? -12.183 -6.548 -50.283 1.00 43.81 333 SER A O 1
ATOM 2614 N N . GLU A 1 334 ? -10.397 -7.293 -51.425 1.00 46.88 334 GLU A N 1
ATOM 2615 C CA . GLU A 1 334 ? -10.564 -6.502 -52.634 1.00 46.88 334 GLU A CA 1
ATOM 2616 C C . GLU A 1 334 ? -11.517 -7.284 -53.555 1.00 46.88 334 GLU A C 1
ATOM 2618 O O . GLU A 1 334 ? -11.147 -8.321 -54.094 1.00 46.88 334 GLU A O 1
ATOM 2623 N N . ASN A 1 335 ? -12.776 -6.843 -53.641 1.00 51.41 335 ASN A N 1
ATOM 2624 C CA . ASN A 1 335 ? -13.753 -7.292 -54.636 1.00 51.41 335 ASN A CA 1
ATOM 2625 C C . ASN A 1 335 ? -14.391 -6.049 -55.276 1.00 51.41 335 ASN A C 1
ATOM 2627 O O . ASN A 1 335 ? -15.192 -5.357 -54.646 1.00 51.41 335 ASN A O 1
ATOM 2631 N N . ASP A 1 336 ? -13.958 -5.780 -56.505 1.00 47.44 336 ASP A N 1
ATOM 2632 C CA . ASP A 1 336 ? -14.683 -5.282 -57.679 1.00 47.44 336 ASP A CA 1
ATOM 2633 C C . ASP A 1 336 ? -16.044 -4.585 -57.490 1.00 47.44 336 ASP A C 1
ATOM 2635 O O . ASP A 1 336 ? -17.047 -5.229 -57.185 1.00 47.44 336 ASP A O 1
ATOM 2639 N N . VAL A 1 337 ? -16.113 -3.304 -57.886 1.00 51.91 337 VAL A N 1
ATOM 2640 C CA . VAL A 1 337 ? -17.263 -2.768 -58.639 1.00 51.91 337 VAL A CA 1
ATOM 2641 C C . VAL A 1 337 ? -16.764 -1.864 -59.770 1.00 51.91 337 VAL A C 1
ATOM 2643 O O . VAL A 1 337 ? -16.377 -0.712 -59.590 1.00 51.91 337 VAL A O 1
ATOM 2646 N N . GLU A 1 338 ? -16.798 -2.467 -60.950 1.00 39.38 338 GLU A N 1
ATOM 2647 C CA . GLU A 1 338 ? -16.935 -1.909 -62.289 1.00 39.38 338 GLU A CA 1
ATOM 2648 C C . GLU A 1 338 ? -17.826 -0.650 -62.343 1.00 39.38 338 GLU A C 1
ATOM 2650 O O . GLU A 1 338 ? -19.004 -0.693 -61.990 1.00 39.38 338 GLU A O 1
ATOM 2655 N N . ASN A 1 339 ? -17.295 0.470 -62.848 1.00 36.66 339 ASN A N 1
ATOM 2656 C CA . ASN A 1 339 ? -18.129 1.414 -63.589 1.00 36.66 339 ASN A CA 1
ATOM 2657 C C . ASN A 1 339 ? -17.320 2.141 -64.669 1.00 36.66 339 ASN A C 1
ATOM 2659 O O . ASN A 1 339 ? -16.421 2.942 -64.407 1.00 36.66 339 ASN A O 1
ATOM 2663 N N . THR A 1 340 ? -17.661 1.798 -65.900 1.00 39.84 340 THR A N 1
ATOM 2664 C CA . THR A 1 340 ? -17.222 2.366 -67.164 1.00 39.84 340 THR A CA 1
ATOM 2665 C C . THR A 1 340 ? -17.754 3.788 -67.335 1.00 39.84 340 THR A C 1
ATOM 2667 O O . THR A 1 340 ? -18.948 4.036 -67.194 1.00 39.84 340 THR A O 1
ATOM 2670 N N . ASN A 1 341 ? -16.891 4.723 -67.738 1.00 36.69 341 ASN A N 1
ATOM 2671 C CA . ASN A 1 341 ? -17.298 5.704 -68.737 1.00 36.69 341 ASN A CA 1
ATOM 2672 C C . ASN A 1 341 ? -16.102 6.249 -69.521 1.00 36.69 341 ASN A C 1
ATOM 2674 O O . ASN A 1 341 ? -15.061 6.604 -68.971 1.00 36.69 341 ASN A O 1
ATOM 2678 N N . GLU A 1 342 ? -16.295 6.241 -70.832 1.00 37.88 342 GLU A N 1
ATOM 2679 C CA . GLU A 1 342 ? -15.383 6.621 -71.900 1.00 37.88 342 GLU A CA 1
ATOM 2680 C C . GLU A 1 342 ? -14.969 8.096 -71.824 1.00 37.88 342 GLU A C 1
ATOM 2682 O O . GLU A 1 342 ? -15.814 8.960 -71.618 1.00 37.88 342 GLU A O 1
ATOM 2687 N N . GLN A 1 343 ? -13.711 8.401 -72.156 1.00 31.05 343 GLN A N 1
ATOM 2688 C CA . GLN A 1 343 ? -13.438 9.462 -73.130 1.00 31.05 343 GLN A CA 1
ATOM 2689 C C . GLN A 1 343 ? -12.039 9.293 -73.744 1.00 31.05 343 GLN A C 1
ATOM 2691 O O . GLN A 1 343 ? -11.016 9.417 -73.072 1.00 31.05 343 GLN A O 1
ATOM 2696 N N . CYS A 1 344 ? -12.014 9.035 -75.053 1.00 31.64 344 CYS A N 1
ATOM 2697 C CA . CYS A 1 344 ? -10.854 9.183 -75.926 1.00 31.64 344 CYS A CA 1
ATOM 2698 C C . CYS A 1 344 ? -10.242 10.589 -75.829 1.00 31.64 344 CYS A C 1
ATOM 2700 O O . CYS A 1 344 ? -10.960 11.575 -75.992 1.00 31.64 344 CYS A O 1
ATOM 2702 N N . ASN A 1 345 ? -8.911 10.672 -75.758 1.00 31.12 345 ASN A N 1
ATOM 2703 C CA . ASN A 1 345 ? -8.182 11.507 -76.711 1.00 31.12 345 ASN A CA 1
ATOM 2704 C C . ASN A 1 345 ? -6.740 11.018 -76.897 1.00 31.12 345 ASN A C 1
ATOM 2706 O O . ASN A 1 345 ? -5.973 10.890 -75.945 1.00 31.12 345 ASN A O 1
ATOM 2710 N N . SER A 1 346 ? -6.410 10.730 -78.150 1.00 36.94 346 SER A N 1
ATOM 2711 C CA . SER A 1 346 ? -5.066 10.476 -78.655 1.00 36.94 346 SER A CA 1
ATOM 2712 C C . SER A 1 346 ? -4.375 11.810 -78.935 1.00 36.94 346 SER A C 1
ATOM 2714 O O . SER A 1 346 ? -5.025 12.723 -79.430 1.00 36.94 346 SER A O 1
ATOM 2716 N N . ASP A 1 347 ? -3.082 11.920 -78.624 1.00 30.62 347 ASP A N 1
ATOM 2717 C CA . ASP A 1 347 ? -2.038 12.281 -79.597 1.00 30.62 347 ASP A CA 1
ATOM 2718 C C . ASP A 1 347 ? -0.676 12.535 -78.923 1.00 30.62 347 ASP A C 1
ATOM 2720 O O . ASP A 1 347 ? -0.556 13.343 -78.011 1.00 30.62 347 ASP A O 1
ATOM 2724 N N . ASN A 1 348 ? 0.339 11.840 -79.458 1.00 33.34 348 ASN A N 1
ATOM 2725 C CA . ASN A 1 348 ? 1.699 12.301 -79.774 1.00 33.34 348 ASN A CA 1
ATOM 2726 C C . ASN A 1 348 ? 2.543 13.023 -78.697 1.00 33.34 348 ASN A C 1
ATOM 2728 O O . ASN A 1 348 ? 2.226 14.134 -78.297 1.00 33.34 348 ASN A O 1
ATOM 2732 N N . TYR A 1 349 ? 3.742 12.499 -78.384 1.00 31.64 349 TYR A N 1
ATOM 2733 C CA . TYR A 1 349 ? 5.022 12.927 -79.002 1.00 31.64 349 TYR A CA 1
ATOM 2734 C C . TYR A 1 349 ? 6.259 12.362 -78.246 1.00 31.64 349 TYR A C 1
ATOM 2736 O O . TYR A 1 349 ? 6.494 12.687 -77.089 1.00 31.64 349 TYR A O 1
ATOM 2744 N N . VAL A 1 350 ? 7.064 11.588 -78.988 1.00 35.75 350 VAL A N 1
ATOM 2745 C CA . VAL A 1 350 ? 8.545 11.543 -79.045 1.00 35.75 350 VAL A CA 1
ATOM 2746 C C . VAL A 1 350 ? 9.402 10.895 -77.938 1.00 35.75 350 VAL A C 1
ATOM 2748 O O . VAL A 1 350 ? 9.547 11.376 -76.819 1.00 35.75 350 VAL A O 1
ATOM 2751 N N . ASP A 1 351 ? 10.089 9.844 -78.408 1.00 32.59 351 ASP A N 1
ATOM 2752 C CA . ASP A 1 351 ? 11.383 9.291 -78.000 1.00 32.59 351 ASP A CA 1
ATOM 2753 C C . ASP A 1 351 ? 12.435 10.328 -77.578 1.00 32.59 351 ASP A C 1
ATOM 2755 O O . ASP A 1 351 ? 12.721 11.274 -78.310 1.00 32.59 351 ASP A O 1
ATOM 2759 N N . ASN A 1 352 ? 13.188 10.032 -76.513 1.00 36.66 352 ASN A N 1
ATOM 2760 C CA . ASN A 1 352 ? 14.624 10.293 -76.572 1.00 36.66 352 ASN A CA 1
ATOM 2761 C C . ASN A 1 352 ? 15.436 9.321 -75.707 1.00 36.66 352 ASN A C 1
ATOM 2763 O O . ASN A 1 352 ? 15.198 9.157 -74.512 1.00 36.66 352 ASN A O 1
ATOM 2767 N N . CYS A 1 353 ? 16.412 8.690 -76.356 1.00 36.22 353 CYS A N 1
ATOM 2768 C CA . CYS A 1 353 ? 17.443 7.841 -75.772 1.00 36.22 353 CYS A CA 1
ATOM 2769 C C . CYS A 1 353 ? 18.661 8.670 -75.326 1.00 36.22 353 CYS A C 1
ATOM 2771 O O . CYS A 1 353 ? 18.997 9.673 -75.951 1.00 36.22 353 CYS A O 1
ATOM 2773 N N . GLY A 1 354 ? 19.399 8.148 -74.341 1.00 30.23 354 GLY A N 1
ATOM 2774 C CA . GLY A 1 354 ? 20.749 8.581 -73.948 1.00 30.23 354 GLY A CA 1
ATOM 2775 C C . GLY A 1 354 ? 20.788 8.998 -72.476 1.00 30.23 354 GLY A C 1
ATOM 2776 O O . GLY A 1 354 ? 19.955 9.774 -72.043 1.00 30.23 354 GLY A O 1
ATOM 2777 N N . GLY A 1 355 ? 21.681 8.537 -71.608 1.00 30.02 355 GLY A N 1
ATOM 2778 C CA . GLY A 1 355 ? 22.934 7.817 -71.775 1.00 30.02 355 GLY A CA 1
ATOM 2779 C C . GLY A 1 355 ? 23.903 8.318 -70.695 1.00 30.02 355 GLY A C 1
ATOM 2780 O O . GLY A 1 355 ? 24.126 9.516 -70.611 1.00 30.02 355 GLY A O 1
ATOM 2781 N N . GLY A 1 356 ? 24.501 7.401 -69.927 1.00 30.67 356 GLY A N 1
ATOM 2782 C CA . GLY A 1 356 ? 25.830 7.569 -69.317 1.00 30.67 356 GLY A CA 1
ATOM 2783 C C . GLY A 1 356 ? 25.974 8.309 -67.973 1.00 30.67 356 GLY A C 1
ATOM 2784 O O . GLY A 1 356 ? 25.467 9.405 -67.788 1.00 30.67 356 GLY A O 1
ATOM 2785 N N . GLY A 1 357 ? 26.821 7.720 -67.111 1.00 29.78 357 GLY A N 1
ATOM 2786 C CA . GLY A 1 357 ? 27.495 8.338 -65.953 1.00 29.78 357 GLY A CA 1
ATOM 2787 C C . GLY A 1 357 ? 26.643 8.334 -64.681 1.00 29.78 357 GLY A C 1
ATOM 2788 O O . GLY 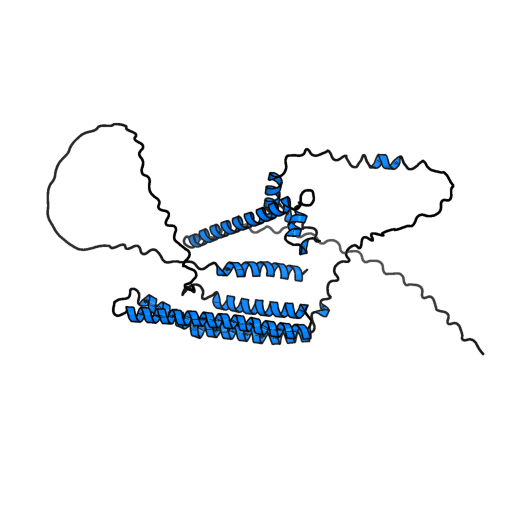A 1 357 ? 25.543 8.852 -64.690 1.00 29.78 357 GLY A O 1
ATOM 2789 N N . GLY A 1 358 ? 27.022 7.713 -63.565 1.00 32.03 358 GLY A N 1
ATOM 2790 C CA . GLY A 1 358 ? 28.341 7.697 -62.937 1.00 32.03 358 GLY A CA 1
ATOM 2791 C C . GLY A 1 358 ? 28.335 8.714 -61.791 1.00 32.03 358 GLY A C 1
ATOM 2792 O O . GLY A 1 358 ? 28.193 9.899 -62.065 1.00 32.03 358 GLY A O 1
ATOM 2793 N N . GLY A 1 359 ? 28.502 8.254 -60.548 1.00 32.91 359 GLY A N 1
ATOM 2794 C CA . GLY A 1 359 ? 28.837 9.118 -59.410 1.00 32.91 359 GLY A CA 1
ATOM 2795 C C . GLY A 1 359 ? 27.890 9.043 -58.211 1.00 32.91 359 GLY A C 1
ATOM 2796 O O . GLY A 1 359 ? 26.801 9.600 -58.240 1.00 32.91 359 GLY A O 1
ATOM 2797 N N . ASP A 1 360 ? 28.411 8.400 -57.167 1.00 36.53 360 ASP A N 1
ATOM 2798 C CA . ASP A 1 360 ? 28.464 8.888 -55.785 1.00 36.53 360 ASP A CA 1
ATOM 2799 C C . ASP A 1 360 ? 27.210 8.827 -54.893 1.00 36.53 360 ASP A C 1
ATOM 2801 O O . ASP A 1 360 ? 26.291 9.640 -54.953 1.00 36.53 360 ASP A O 1
ATOM 2805 N N . ASP A 1 361 ? 27.258 7.833 -53.997 1.00 47.19 361 ASP A N 1
ATOM 2806 C CA . ASP A 1 361 ? 27.153 7.969 -52.539 1.00 47.19 361 ASP A CA 1
ATOM 2807 C C . ASP A 1 361 ? 26.418 9.208 -52.003 1.00 47.19 361 ASP A C 1
ATOM 2809 O O . ASP A 1 361 ? 26.977 10.300 -51.922 1.00 47.19 361 ASP A O 1
ATOM 2813 N N . ASN A 1 362 ? 25.193 8.986 -51.518 1.00 38.31 362 ASN A N 1
ATOM 2814 C CA . ASN A 1 362 ? 24.715 9.467 -50.215 1.00 38.31 362 ASN A CA 1
ATOM 2815 C C . ASN A 1 362 ? 23.348 8.833 -49.912 1.00 38.31 362 ASN A C 1
ATOM 2817 O O . ASN A 1 362 ? 22.290 9.393 -50.203 1.00 38.31 362 ASN A O 1
ATOM 2821 N N . GLY A 1 363 ? 23.382 7.634 -49.326 1.00 32.00 363 GLY A N 1
ATOM 2822 C CA . GLY A 1 363 ? 22.214 7.009 -48.713 1.00 32.00 363 GLY A CA 1
ATOM 2823 C C . GLY A 1 363 ? 21.831 7.756 -47.438 1.00 32.00 363 GLY A C 1
ATOM 2824 O O . GLY A 1 363 ? 22.499 7.638 -46.413 1.00 32.00 363 GLY A O 1
ATOM 2825 N N . ILE A 1 364 ? 20.764 8.548 -47.518 1.00 38.25 364 ILE A N 1
ATOM 2826 C CA . ILE A 1 364 ? 20.031 9.066 -46.363 1.00 38.25 364 ILE A CA 1
ATOM 2827 C C . ILE A 1 364 ? 19.115 7.936 -45.885 1.00 38.25 364 ILE A C 1
ATOM 2829 O O . ILE A 1 364 ? 17.999 7.782 -46.378 1.00 38.25 364 ILE A O 1
ATOM 2833 N N . ASP A 1 365 ? 19.588 7.147 -44.923 1.00 35.22 365 ASP A N 1
ATOM 2834 C CA . ASP A 1 365 ? 18.738 6.213 -44.187 1.00 35.22 365 ASP A CA 1
ATOM 2835 C C . ASP A 1 365 ? 18.024 6.965 -43.056 1.00 35.22 365 ASP A C 1
ATOM 2837 O O . ASP A 1 365 ? 18.491 7.055 -41.919 1.00 35.22 365 ASP A O 1
ATOM 2841 N N . ASN A 1 366 ? 16.849 7.506 -43.382 1.00 38.66 366 ASN A N 1
ATOM 2842 C CA . ASN A 1 366 ? 15.829 7.862 -42.400 1.00 38.66 366 ASN A CA 1
ATOM 2843 C C . ASN A 1 366 ? 15.229 6.571 -41.822 1.00 38.66 366 ASN A C 1
ATOM 2845 O O . ASN A 1 366 ? 14.175 6.117 -42.263 1.00 38.66 366 ASN A O 1
ATOM 2849 N N . ASN A 1 367 ? 15.888 5.984 -40.821 1.00 31.39 367 ASN A N 1
ATOM 2850 C CA . ASN A 1 367 ? 15.286 4.923 -40.018 1.00 31.39 367 ASN A CA 1
ATOM 2851 C C . ASN A 1 367 ? 14.603 5.502 -38.778 1.00 31.39 367 ASN A C 1
ATOM 2853 O O . ASN A 1 367 ? 15.208 5.826 -37.759 1.00 31.39 367 ASN A O 1
ATOM 2857 N N . ASN A 1 368 ? 13.290 5.603 -38.935 1.00 33.66 368 ASN A N 1
ATOM 2858 C CA . ASN A 1 368 ? 12.267 5.862 -37.944 1.00 33.66 368 ASN A CA 1
ATOM 2859 C C . ASN A 1 368 ? 12.235 4.725 -36.898 1.00 33.66 368 ASN A C 1
ATOM 2861 O O . ASN A 1 368 ? 11.565 3.711 -37.090 1.00 33.66 368 ASN A O 1
ATOM 2865 N N . THR A 1 369 ? 12.974 4.861 -35.794 1.00 29.88 369 THR A N 1
ATOM 2866 C CA . THR A 1 369 ? 12.835 3.990 -34.613 1.00 29.88 369 THR A CA 1
ATOM 2867 C C . THR A 1 369 ? 11.752 4.526 -33.683 1.00 29.88 369 THR A C 1
ATOM 2869 O O . THR A 1 369 ? 12.041 5.193 -32.692 1.00 29.88 369 THR A O 1
ATOM 2872 N N . ASN A 1 370 ? 10.503 4.195 -34.007 1.00 33.94 370 ASN A N 1
ATOM 2873 C CA . ASN A 1 370 ? 9.407 4.157 -33.045 1.00 33.94 370 ASN A CA 1
ATOM 2874 C C . ASN A 1 370 ? 9.380 2.796 -32.329 1.00 33.94 370 ASN A C 1
ATOM 2876 O O . ASN A 1 370 ? 9.731 1.772 -32.916 1.00 33.94 370 ASN A O 1
ATOM 2880 N N . ASN A 1 371 ? 8.867 2.821 -31.095 1.00 33.72 371 ASN A N 1
ATOM 2881 C CA . ASN A 1 371 ? 8.504 1.711 -30.199 1.00 33.72 371 ASN A CA 1
ATOM 2882 C C . ASN A 1 371 ? 9.554 1.265 -29.173 1.00 33.72 371 ASN A C 1
ATOM 2884 O O . ASN A 1 371 ? 10.403 0.421 -29.443 1.00 33.72 371 ASN A O 1
ATOM 2888 N N . ALA A 1 372 ? 9.379 1.755 -27.941 1.00 29.73 372 ALA A N 1
ATOM 2889 C CA . ALA A 1 372 ? 9.175 0.912 -26.757 1.00 29.73 372 ALA A CA 1
ATOM 2890 C C . ALA A 1 372 ? 8.862 1.809 -25.542 1.00 29.73 372 ALA A C 1
ATOM 2892 O O . ALA A 1 372 ? 9.738 2.092 -24.722 1.00 29.73 372 ALA A O 1
ATOM 2893 N N . VAL A 1 373 ? 7.612 2.259 -25.439 1.00 33.16 373 VAL A N 1
ATOM 2894 C CA . VAL A 1 373 ? 7.013 2.724 -24.182 1.00 33.16 373 VAL A CA 1
ATOM 2895 C C . VAL A 1 373 ? 5.952 1.677 -23.853 1.00 33.16 373 VAL A C 1
ATOM 2897 O O . VAL A 1 373 ? 5.111 1.384 -24.695 1.00 33.16 373 VAL A O 1
ATOM 2900 N N . MET A 1 374 ? 6.104 0.997 -22.717 1.00 34.62 374 MET A N 1
ATOM 2901 C CA . MET A 1 374 ? 5.172 -0.025 -22.239 1.00 34.62 374 MET A CA 1
ATOM 2902 C C . MET A 1 374 ? 4.843 0.226 -20.771 1.00 34.62 374 MET A C 1
ATOM 2904 O O . MET A 1 374 ? 5.723 0.547 -19.965 1.00 34.62 374 MET A O 1
ATOM 2908 N N . ASP A 1 375 ? 3.560 0.051 -20.488 1.00 35.59 375 ASP A N 1
ATOM 2909 C CA . ASP A 1 375 ? 2.800 0.598 -19.372 1.00 35.59 375 ASP A CA 1
ATOM 2910 C C . ASP A 1 375 ? 2.934 -0.148 -18.044 1.00 35.59 375 ASP A C 1
ATOM 2912 O O . ASP A 1 375 ? 3.276 -1.330 -17.962 1.00 35.59 375 ASP A O 1
ATOM 2916 N N . SER A 1 376 ? 2.604 0.557 -16.959 1.00 36.31 376 SER A N 1
ATOM 2917 C CA . SER A 1 376 ? 2.572 0.015 -15.599 1.00 36.31 376 SER A CA 1
ATOM 2918 C C . SER A 1 376 ? 1.479 0.683 -14.750 1.00 36.31 376 SER A C 1
ATOM 2920 O O . SER A 1 376 ? 1.795 1.592 -13.989 1.00 36.31 376 SER A O 1
ATOM 2922 N N . ASN A 1 377 ? 0.211 0.247 -14.836 1.00 42.06 377 ASN A N 1
ATOM 2923 C CA . ASN A 1 377 ? -0.887 0.904 -14.089 1.00 42.06 377 ASN A CA 1
ATOM 2924 C C . ASN A 1 377 ? -1.880 0.004 -13.322 1.00 42.06 377 ASN A C 1
ATOM 2926 O O . ASN A 1 377 ? -2.823 0.513 -12.726 1.00 42.06 377 ASN A O 1
ATOM 2930 N N . VAL A 1 378 ? -1.648 -1.305 -13.183 1.00 40.44 378 VAL A N 1
ATOM 2931 C CA . VAL A 1 378 ? -2.605 -2.184 -12.464 1.00 40.44 378 VAL A CA 1
ATOM 2932 C C . VAL A 1 378 ? -2.466 -2.124 -10.925 1.00 40.44 378 VAL A C 1
ATOM 2934 O O . VAL A 1 378 ? -3.406 -2.431 -10.199 1.00 40.44 378 VAL A O 1
ATOM 2937 N N . SER A 1 379 ? -1.335 -1.656 -10.378 1.00 37.97 379 SER A N 1
ATOM 2938 C CA . SER A 1 379 ? -1.122 -1.615 -8.914 1.00 37.97 379 SER A CA 1
ATOM 2939 C C . SER A 1 379 ? -1.763 -0.408 -8.203 1.00 37.97 379 SER A C 1
ATOM 2941 O O . SER A 1 379 ? -1.777 -0.372 -6.971 1.00 37.97 379 SER A O 1
ATOM 2943 N N . ALA A 1 380 ? -2.275 0.583 -8.943 1.00 39.09 380 ALA A N 1
ATOM 2944 C CA . ALA A 1 380 ? -2.882 1.791 -8.376 1.00 39.09 380 ALA A CA 1
ATOM 2945 C C . ALA A 1 380 ? -4.350 1.584 -7.952 1.00 39.09 380 ALA A C 1
ATOM 2947 O O . ALA A 1 380 ? -4.803 2.209 -6.993 1.00 39.09 380 ALA A O 1
ATOM 2948 N N . THR A 1 381 ? -5.071 0.667 -8.601 1.00 37.72 381 THR A N 1
ATOM 2949 C CA . THR A 1 381 ? -6.522 0.482 -8.430 1.00 37.72 381 THR A CA 1
ATOM 2950 C C . THR A 1 381 ? -6.891 -0.047 -7.040 1.00 37.72 381 THR A C 1
ATOM 2952 O O . THR A 1 381 ? -7.782 0.496 -6.394 1.00 37.72 381 THR A O 1
ATOM 2955 N N . VAL A 1 382 ? -6.125 -1.006 -6.506 1.00 38.28 382 VAL A N 1
ATOM 2956 C CA . VAL A 1 382 ? -6.353 -1.570 -5.156 1.00 38.28 382 VAL A CA 1
ATOM 2957 C C . VAL A 1 382 ? -6.033 -0.557 -4.045 1.00 38.28 382 VAL A C 1
ATOM 2959 O O . VAL A 1 382 ? -6.632 -0.590 -2.973 1.00 38.28 382 VAL A O 1
ATOM 2962 N N . CYS A 1 383 ? -5.122 0.389 -4.296 1.00 38.69 383 CYS A N 1
ATOM 2963 C CA . CYS A 1 383 ? -4.811 1.454 -3.338 1.00 38.69 383 CYS A CA 1
ATOM 2964 C C . CYS A 1 383 ? -5.864 2.576 -3.356 1.00 38.69 383 CYS A C 1
ATOM 2966 O O . CYS A 1 383 ? -6.110 3.195 -2.324 1.00 38.69 383 CYS A O 1
ATOM 2968 N N . HIS A 1 384 ? -6.488 2.845 -4.507 1.00 38.16 384 HIS A N 1
ATOM 2969 C CA . HIS A 1 384 ? -7.456 3.935 -4.656 1.00 38.16 384 HIS A CA 1
ATOM 2970 C C . HIS A 1 384 ? -8.807 3.609 -3.998 1.00 38.16 384 HIS A C 1
ATOM 2972 O O . HIS A 1 384 ? -9.399 4.466 -3.345 1.00 38.16 384 HIS A O 1
ATOM 2978 N N . GLU A 1 385 ? -9.254 2.356 -4.090 1.00 39.09 385 GLU A N 1
ATOM 2979 C CA . GLU A 1 385 ? -10.483 1.878 -3.440 1.00 39.09 385 GLU A CA 1
ATOM 2980 C C . GLU A 1 385 ? -10.359 1.890 -1.902 1.00 39.09 385 GLU A C 1
ATOM 2982 O O . GLU A 1 385 ? -11.287 2.269 -1.188 1.00 39.09 385 GLU A O 1
ATOM 2987 N N . TYR A 1 386 ? -9.158 1.604 -1.383 1.00 37.50 386 TYR A N 1
ATOM 2988 C CA . TYR A 1 386 ? -8.862 1.679 0.051 1.00 37.50 386 TYR A CA 1
ATOM 2989 C C . TYR A 1 386 ? -8.855 3.120 0.590 1.00 37.50 386 TYR A C 1
ATOM 2991 O O . TYR A 1 386 ? -9.249 3.339 1.730 1.00 37.50 386 TYR A O 1
ATOM 2999 N N . ILE A 1 387 ? -8.436 4.109 -0.213 1.00 40.69 387 ILE A N 1
ATOM 3000 C CA . ILE A 1 387 ? -8.395 5.532 0.180 1.00 40.69 387 ILE A CA 1
ATOM 3001 C C . ILE A 1 387 ? -9.795 6.168 0.155 1.00 40.69 387 ILE A C 1
ATOM 3003 O O . ILE A 1 387 ? -10.107 6.983 1.025 1.00 40.69 387 ILE A O 1
ATOM 3007 N N . ILE A 1 388 ? -10.648 5.788 -0.804 1.00 43.72 388 ILE A N 1
ATOM 3008 C CA . ILE A 1 388 ? -12.031 6.290 -0.898 1.00 43.72 388 ILE A CA 1
ATOM 3009 C C . ILE A 1 388 ? -12.863 5.811 0.299 1.00 43.72 388 ILE A C 1
ATOM 3011 O O . ILE A 1 388 ? -13.527 6.627 0.941 1.00 43.72 388 ILE A O 1
ATOM 3015 N N . ASN A 1 389 ? -12.749 4.532 0.670 1.00 44.69 389 ASN A N 1
ATOM 3016 C CA . ASN A 1 389 ? -13.423 4.001 1.858 1.00 44.69 389 ASN A CA 1
ATOM 3017 C C . ASN A 1 389 ? -12.930 4.667 3.161 1.00 44.69 389 ASN A C 1
ATOM 3019 O O . ASN A 1 389 ? -13.703 4.837 4.102 1.00 44.69 389 ASN A O 1
ATOM 3023 N N . ASP A 1 390 ? -11.672 5.119 3.207 1.00 44.31 390 ASP A N 1
ATOM 3024 C CA . ASP A 1 390 ? -11.076 5.741 4.399 1.00 44.31 390 ASP A CA 1
ATOM 3025 C C . ASP A 1 390 ? -11.476 7.216 4.585 1.00 44.31 390 ASP A C 1
ATOM 3027 O O . ASP A 1 390 ? -11.657 7.699 5.707 1.00 44.31 390 ASP A O 1
ATOM 3031 N N . HIS A 1 391 ? -11.676 7.946 3.483 1.00 41.62 391 HIS A N 1
ATOM 3032 C CA . HIS A 1 391 ? -12.181 9.320 3.543 1.00 41.62 391 HIS A CA 1
ATOM 3033 C C . HIS A 1 391 ? -13.655 9.369 3.982 1.00 41.62 391 HIS A C 1
ATOM 3035 O O . HIS A 1 391 ? -14.074 10.341 4.616 1.00 41.62 391 HIS A O 1
ATOM 3041 N N . GLN A 1 392 ? -14.421 8.315 3.680 1.00 44.69 392 GLN A N 1
ATOM 3042 C CA . GLN A 1 392 ? -15.799 8.143 4.137 1.00 44.69 392 GLN A CA 1
ATOM 3043 C C . GLN A 1 392 ? -15.839 7.811 5.641 1.00 44.69 392 GLN A C 1
ATOM 3045 O O . GLN A 1 392 ? -16.495 8.514 6.405 1.00 44.69 392 GLN A O 1
ATOM 3050 N N . GLN A 1 393 ? -15.018 6.854 6.097 1.00 45.62 393 GLN A N 1
ATOM 3051 C CA . GLN A 1 393 ? -14.940 6.467 7.512 1.00 45.62 393 GLN A CA 1
ATOM 3052 C C . GLN A 1 393 ? -14.523 7.635 8.432 1.00 45.62 393 GLN A C 1
ATOM 3054 O O . GLN A 1 393 ? -15.093 7.817 9.506 1.00 45.62 393 GLN A O 1
ATOM 3059 N N . MET A 1 394 ? -13.581 8.488 8.006 1.00 37.59 394 MET A N 1
ATOM 3060 C CA . MET A 1 394 ? -13.181 9.674 8.786 1.00 37.59 394 MET A CA 1
ATOM 3061 C C . MET A 1 394 ? -14.224 10.806 8.803 1.00 37.59 394 MET A C 1
ATOM 3063 O O . MET A 1 394 ? -14.191 11.649 9.703 1.00 37.59 394 MET A O 1
ATOM 3067 N N . GLN A 1 395 ? -15.113 10.879 7.808 1.00 45.53 395 GLN A N 1
ATOM 3068 C CA . GLN A 1 395 ? -16.239 11.825 7.808 1.00 45.53 395 GLN A CA 1
ATOM 3069 C C . GLN A 1 395 ? -17.334 11.375 8.779 1.00 45.53 395 GLN A C 1
ATOM 3071 O O . GLN A 1 395 ? -17.976 12.227 9.395 1.00 45.53 395 GLN A O 1
ATOM 3076 N N . ASP A 1 396 ? -17.494 10.065 8.952 1.00 42.94 396 ASP A N 1
ATOM 3077 C CA . ASP A 1 396 ? -18.488 9.482 9.849 1.00 42.94 396 ASP A CA 1
ATOM 3078 C C . ASP A 1 396 ? -18.019 9.459 11.311 1.00 42.94 396 ASP A C 1
ATOM 3080 O O . ASP A 1 396 ? -18.828 9.680 12.199 1.00 42.94 396 ASP A O 1
ATOM 3084 N N . GLU A 1 397 ? -16.713 9.339 11.584 1.00 39.12 397 GLU A N 1
ATOM 3085 C CA . GLU A 1 397 ? -16.161 9.503 12.945 1.00 39.12 397 GLU A CA 1
ATOM 3086 C C . GLU A 1 397 ? -16.122 10.971 13.434 1.00 39.12 397 GLU A C 1
ATOM 3088 O O . GLU A 1 397 ? -15.883 11.229 14.616 1.00 39.12 397 GLU A O 1
ATOM 3093 N N . ARG A 1 398 ? -16.324 11.953 12.539 1.00 41.03 398 ARG A N 1
ATOM 3094 C CA . ARG A 1 398 ? -16.416 13.388 12.886 1.00 41.03 398 ARG A CA 1
ATOM 3095 C C . ARG A 1 398 ? -17.844 13.878 13.145 1.00 41.03 398 ARG A C 1
ATOM 3097 O O . ARG A 1 398 ? -17.989 15.018 13.593 1.00 41.03 398 ARG A O 1
ATOM 3104 N N . LYS A 1 399 ? -18.858 13.076 12.828 1.00 45.41 399 LYS A N 1
ATOM 3105 C CA . LYS A 1 399 ? -20.270 13.347 13.135 1.00 45.41 399 LYS A CA 1
ATOM 3106 C C . LYS A 1 399 ? -20.656 12.616 14.413 1.00 45.41 399 LYS A C 1
ATOM 3108 O O . LYS A 1 399 ? -21.498 13.178 15.148 1.00 45.41 399 LYS A O 1
#

pLDDT: mean 70.5, std 23.36, range [29.73, 97.94]

Organism: NCBI:txid635003

Sequence (399 aa):
MRSPPVLQEDTLSPSPLPLPLPLPLPLPLPVPVPVPVPVPSAPPSPNDDDDDEEAILQAARHRYEASVLVRNHLESHAVNNPGASSDYVTWIATLHPENADITIDQRFFIPGNPWWTIYEDTKNDQIPTVTAVPVPDEQEVLRDQQQQKDEENCPGAASLDSSSNTTTTTSQQPSPPKSMSFWTICSPLSILVGIFMILPALFAVLFCEMMALFLCYFPSALFFHTARAISPPNCCTGIFYAMFLLLYYILSFCDSIILFISVLVTELVALIAYFVGFCTGGAMWAHYLHQQIRRLCHGIRIIIRKKFTKNPPRQFFLMNCYETKTAATTSSSENDVENTNEQCNSDNYVDNCGGGGGGDDNGIDNNNTNNAVMDSNVSATVCHEYIINDHQQMQDERK